Protein 1G0D (pdb70)

Solvent-accessible surface area: 27187 Å² total; per-residue (Å²): 87,7,20,84,62,22,76,16,81,16,87,85,10,0,105,60,1,83,0,86,61,7,39,89,136,65,8,0,0,0,0,27,38,60,4,26,1,11,0,64,10,72,106,72,46,47,139,162,36,68,1,46,2,18,0,25,6,5,149,158,63,21,25,60,42,164,5,60,86,69,178,21,54,177,70,94,12,54,1,39,71,97,65,54,163,86,58,23,46,0,20,0,46,10,7,15,65,4,22,1,2,65,0,55,2,10,2,15,0,24,12,82,108,60,96,64,62,32,164,11,97,101,40,41,3,12,0,0,0,1,0,41,20,171,67,5,48,0,75,8,96,54,120,37,85,2,99,8,8,0,30,36,12,16,4,10,1,6,8,12,5,74,78,49,47,74,60,11,24,1,2,1,0,0,4,18,89,130,0,0,50,8,0,14,49,2,0,34,19,3,82,44,12,90,188,64,24,78,106,4,10,93,69,13,23,48,0,10,45,0,0,74,16,1,0,31,2,2,17,15,22,63,110,87,0,2,2,42,27,74,72,36,66,74,25,98,110,37,48,13,0,9,51,24,13,0,0,16,32,0,0,38,81,0,28,161,41,54,21,150,29,2,84,4,0,4,0,5,0,0,0,0,0,0,0,0,2,0,3,0,0,0,0,0,0,11,6,0,1,0,0,11,0,4,5,35,14,34,19,80,23,54,40,67,33,65,5,23,86,135,6,58,23,87,33,93,193,114,92,61,12,14,30,18,10,3,0,0,2,0,0,0,59,0,25,3,140,60,21,94,184,57,13,87,7,38,0,1,0,8,0,3,16,14,57,119,37,133,40,99,117,14,5,0,0,0,1,9,43,2,1,34,64,3,50,42,74,15,91,54,45,0,52,65,7,1,0,6,0,3,6,26,40,25,22,29,3,19,43,152,93,50,110,121,73,99,9,85,49,96,57,53,47,14,2,35,34,0,0,1,18,17,36,152,37,72,118,91,73,71,0,24,102,82,1,33,47,80,145,63,30,119,77,23,89,71,9,13,113,134,15,52,27,66,46,138,155,20,41,9,32,25,73,49,97,103,11,62,6,10,60,56,19,61,0,48,0,14,0,58,4,68,20,59,214,84,16,118,13,81,0,19,0,5,0,6,0,0,10,6,13,0,31,71,68,15,81,16,55,72,70,69,52,85,9,80,1,58,23,128,140,45,55,129,31,67,2,107,0,59,15,91,44,0,40,181,22,16,14,16,23,6,5,0,9,0,12,0,9,0,42,28,110,75,2,26,1,11,18,12,18,0,20,6,39,23,27,142,6,85,12,82,17,88,66,156,3,13,17,172,92,111,20,37,0,80,1,22,10,64,1,42,0,87,34,50,1,114,57,2,12,0,22,0,3,0,0,0,2,14,75,45,44,92,24,107,28,147,56,54,12,58,60,74,18,151,8,76,25,120,34,70,25,35,0,61,32,73,27,97,17,45,0,1,0,0,0,18,4,70,79,0,64,6,0,26,4,55,26,73,11,72,3,50,119,205

Sequence (666 aa):
GLIVDVNGRSHENNLAHRTREIDRERLIVRRGQPFSITLQCSDSLPPKHHLELVLHLGKRDEVVIKVQKEHGARDKWWFNQQGAQDEILLTLHSPANAVIGHYRLAVLVMSPDGHIVERADKISFHMLFNPWCRDDMVYLPDESKLQEYVMNEDGVIYMGTWDYIRSIPWNYGQFEDYVMDICFEVLDNSPAALKNSEMDIEHRSDPVYVGRTITAMVNSNGDRGVLTGRWEEPYTDGVAPYRWTGSVPILQQWSKAGVRPVKYGQCWVFAAVACTVLRCLGIPTRPITNFASAHDVDGNLSVDFLLNERLESLDSRQRSDSSWNFHCWVESWMSREDLPEGNDGWQVLDPTPQELSDGEFCCGPCPVAAIKEGNLGVKYDAPFVFAEVNADTIYWIVQKDGQRRKITEDHASVGKNISTKSVYGNHREDVTLHYKYPEGSQKEREVYKKAGRRVTRLQLSIKHAQPVFGTDFDVIVEVKNEGGRDAHAQLTMLAMAVTYNSLRRGECQRKTISVTVPAHKAHKEVMRLHYDDYVRCVSEHHLIRVKALLDAPGPIMTVANIPLSTPELLVQVPGKAVVWEPLTAYVSFTNPLPVPLKGGVFTLEGAGLLSATQIHVNGAVAPSGKVSVKLSFSPMRTGVRKLLVDFDSDRLKDVKGVTTVVVHKK

Secondary structure (DSSP, 8-state):
--EEEEE--HHHHHHHTT-TTT-SSS-EEETTS-EEEEEEESS---TT-EEEEEEEESTT-SEEEEEBSSS--SSS-EEEEEE-SSEEEEEEE--TTPPPEEEEEEEEEE-TTS-EEEE---EEEEEE--TTSTTSTT--S-HHHHIIIII--EEEEEEEETTEEEEEEEE--TTSTTHHHHHHHHHHTSHHHHH-HHHHHHHTT-HHHHHHHHHHHHTT-TTT-SEEE--SS--TTS--GGG-SBSHHHHHHHHHTTS--EEEE-HHHHHHHHHHHHHHHT--EEEEEEEEETTTTTT-SEEEEEE-TTS-BS-TT--B-SSEEEEEEEEEEE--TTS-TT--EEEEEE-SPPTTSTTT--EEEEEHHHHHHT-TTSTTTHHHHHHHHH-EEEEEEE-TTSPEEEPEESS--SS---EEE-SSSS-EEE-HHHH-PPTT-HHHHHHHHHHT-----EEEEEEE--PBTT--EEEEEEEEE-SSS-EEEEEEEEEEEE-TT-B------EEEEEEEE-TTEEEEEEEEE-HHHHTTT--TT-EEEEEEEEE---EEEEEEEEE-B-PPPEEE--S-EETT--EEEEEEEE--SSS-EES-EEEEEETTTEEEEEEE-SSEEPTT-EEEEEEEE--SS-EEEEEEEEEE-SS---EEEEEEEEEE--

CATH classification: 2.60.40.10 (+3 more: 3.90.260.10, 2.60.40.10, 2.60.40.10)

Radius of gyration: 28.85 Å; Cα contacts (8 Å, |Δi|>4): 1743; chains: 1; bounding box: 68×54×94 Å

InterPro domains:
  IPR001102 Transglutaminase, N-terminal [PF00868] (11-113)
  IPR002931 Transglutaminase-like [PF01841] (268-356)
  IPR002931 Transglutaminase-like [SM00460] (264-358)
  IPR008958 Transglutaminase, C-terminal [PF00927] (585-682)
  IPR013783 Immunoglobulin-like fold [G3DSA:2.60.40.10] (1-142)
  IPR013783 Immunoglobulin-like fold [G3DSA:2.60.40.10] (473-585)
  IPR013783 Immunoglobulin-like fold [G3DSA:2.60.40.10] (586-682)
  IPR013808 Transglutaminase, active site [PS00547] (270-287)
  IPR014756 Immunoglobulin E-set [SSF81296] (8-140)
  IPR023608 Protein-glutamine gamma-glutamyltransferase, animal [PIRSF000459] (10-684)
  IPR036238 Transglutaminase, C-terminal domain superfamily [SSF49309] (473-582)
  IPR036238 Transglutaminase, C-terminal domain superfamily [SSF49309] (585-683)
  IPR036985 Transglutaminase-like superfamily [G3DSA:3.90.260.10] (143-472)
  IPR038765 Papain-like cysteine peptidase superfamily [SSF54001] (141-459)
  IPR050779 Protein-glutamine gamma-glutamyltransferases [PTHR11590] (9-683)

B-factor: mean 28.94, std 16.45, range [2.0, 100.0]

Structure (mmCIF, N/CA/C/O backbone):
data_1G0D
#
_entry.id   1G0D
#
_cell.length_a   97.800
_cell.length_b   97.800
_cell.length_c   455.500
_cell.angle_alpha   90.00
_cell.angle_beta   90.00
_cell.angle_gamma   120.00
#
_symmetry.space_group_name_H-M   'P 65 2 2'
#
loop_
_entity.id
_entity.type
_entity.pdbx_description
1 polymer 'PROTEIN-GLUTAMINE GAMMA-GLUTAMYLTRANSFERASE'
2 non-polymer 'SULFATE ION'
3 water water
#
loop_
_atom_site.group_PDB
_atom_site.id
_atom_site.type_symbol
_atom_site.label_atom_id
_atom_site.label_alt_id
_atom_site.label_comp_id
_atom_site.label_asym_id
_atom_site.label_entity_id
_atom_site.label_seq_id
_atom_site.pdbx_PDB_ins_code
_atom_site.Cartn_x
_atom_site.Cartn_y
_atom_site.Cartn_z
_atom_site.occupancy
_atom_site.B_iso_or_equiv
_atom_site.auth_seq_id
_atom_site.auth_comp_id
_atom_site.auth_asym_id
_atom_site.auth_atom_id
_atom_site.pdbx_PDB_model_num
ATOM 1 N N . GLY A 1 6 ? 18.528 12.091 57.273 1.00 67.24 6 GLY A N 1
ATOM 2 C CA . GLY A 1 6 ? 17.633 13.264 56.943 1.00 61.20 6 GLY A CA 1
ATOM 3 C C . GLY A 1 6 ? 18.268 14.638 57.075 1.00 56.37 6 GLY A C 1
ATOM 4 O O . GLY A 1 6 ? 17.602 15.660 56.852 1.00 57.37 6 GLY A O 1
ATOM 5 N N . LEU A 1 7 ? 19.554 14.666 57.407 1.00 49.12 7 LEU A N 1
ATOM 6 C CA . LEU A 1 7 ? 20.233 15.920 57.600 1.00 43.28 7 LEU A CA 1
ATOM 7 C C . LEU A 1 7 ? 20.685 16.654 56.337 1.00 42.37 7 LEU A C 1
ATOM 8 O O . LEU A 1 7 ? 20.576 17.864 56.282 1.00 43.49 7 LEU A O 1
ATOM 13 N N . ILE A 1 8 ? 21.152 15.943 55.312 1.00 40.94 8 ILE A N 1
ATOM 14 C CA . ILE A 1 8 ? 21.641 16.607 54.091 1.00 40.35 8 ILE A CA 1
ATOM 15 C C . ILE A 1 8 ? 20.564 17.277 53.258 1.00 40.00 8 ILE A C 1
ATOM 16 O O . ILE A 1 8 ? 19.658 16.630 52.755 1.00 44.32 8 ILE A O 1
ATOM 21 N N . VAL A 1 9 ? 20.655 18.583 53.101 1.00 37.89 9 VAL A N 1
ATOM 22 C CA . VAL A 1 9 ? 19.645 19.260 52.343 1.00 35.74 9 VAL A CA 1
ATOM 23 C C . VAL A 1 9 ? 20.087 19.458 50.894 1.00 39.05 9 VAL A C 1
ATOM 24 O O . VAL A 1 9 ? 19.258 19.435 49.981 1.00 46.36 9 VAL A O 1
ATOM 28 N N . ASP A 1 10 ? 21.376 19.671 50.679 1.00 38.32 10 ASP A N 1
ATOM 29 C CA . ASP A 1 10 ? 21.904 19.787 49.320 1.00 37.67 10 ASP A CA 1
ATOM 30 C C . ASP A 1 10 ? 23.412 19.822 49.302 1.00 32.65 10 ASP A C 1
ATOM 31 O O . ASP A 1 10 ? 24.026 20.446 50.145 1.00 38.22 10 ASP A O 1
ATOM 36 N N . VAL A 1 11 ? 23.999 19.065 48.391 1.00 25.35 11 VAL A N 1
ATOM 37 C CA . VAL A 1 11 ? 25.420 19.051 48.255 1.00 23.04 11 VAL A CA 1
ATOM 38 C C . VAL A 1 11 ? 25.774 20.204 47.297 1.00 23.93 11 VAL A C 1
ATOM 39 O O . VAL A 1 11 ? 25.008 20.500 46.372 1.00 26.77 11 VAL A O 1
ATOM 43 N N . ASN A 1 12 ? 26.890 20.890 47.557 1.00 23.44 12 ASN A N 1
ATOM 44 C CA . ASN A 1 12 ? 27.323 22.033 46.753 1.00 19.59 12 ASN A CA 1
ATOM 45 C C . ASN A 1 12 ? 28.738 21.809 46.282 1.00 21.46 12 ASN A C 1
ATOM 46 O O . ASN A 1 12 ? 29.644 21.758 47.116 1.00 23.41 12 ASN A O 1
ATOM 51 N N . GLY A 1 13 ? 28.916 21.682 44.957 1.00 17.62 13 GLY A N 1
ATOM 52 C CA . GLY A 1 13 ? 30.216 21.407 44.370 1.00 14.83 13 GLY A CA 1
ATOM 53 C C . GLY A 1 13 ? 31.126 22.602 44.243 1.00 16.62 13 GLY A C 1
ATOM 54 O O . GLY A 1 13 ? 32.284 22.469 43.910 1.00 19.39 13 GLY A O 1
ATOM 55 N N . ARG A 1 14 ? 30.588 23.776 44.520 1.00 18.54 14 ARG A N 1
ATOM 56 C CA . ARG A 1 14 ? 31.337 25.010 44.416 1.00 19.23 14 ARG A CA 1
ATOM 57 C C . ARG A 1 14 ? 32.147 25.006 43.113 1.00 21.08 14 ARG A C 1
ATOM 58 O O . ARG A 1 14 ? 33.368 25.119 43.133 1.00 25.13 14 ARG A O 1
ATOM 66 N N . SER A 1 15 ? 31.455 24.900 41.982 1.00 15.87 15 SER A N 1
ATOM 67 C CA . SER A 1 15 ? 32.114 24.861 40.691 1.00 16.65 15 SER A CA 1
ATOM 68 C C . SER A 1 15 ? 32.696 26.159 40.202 1.00 17.31 15 SER A C 1
ATOM 69 O O . SER A 1 15 ? 33.671 26.152 39.474 1.00 19.88 15 SER A O 1
ATOM 72 N N . HIS A 1 16 ? 32.091 27.279 40.551 1.00 16.71 16 HIS A N 1
ATOM 73 C CA . HIS A 1 16 ? 32.635 28.559 40.114 1.00 17.91 16 HIS A CA 1
ATOM 74 C C . HIS A 1 16 ? 34.047 28.728 40.687 1.00 21.51 16 HIS A C 1
ATOM 75 O O . HIS A 1 16 ? 34.945 29.296 40.057 1.00 22.32 16 HIS A O 1
ATOM 82 N N . GLU A 1 17 ? 34.215 28.221 41.903 1.00 23.25 17 GLU A N 1
ATOM 83 C CA . GLU A 1 17 ? 35.460 28.308 42.630 1.00 21.36 17 GLU A CA 1
ATOM 84 C C . GLU A 1 17 ? 36.446 27.207 42.273 1.00 19.61 17 GLU A C 1
ATOM 85 O O . GLU A 1 17 ? 37.593 27.484 41.923 1.00 22.32 17 GLU A O 1
ATOM 91 N N . ASN A 1 18 ? 36.010 25.957 42.370 1.00 18.21 18 ASN A N 1
ATOM 92 C CA . ASN A 1 18 ? 36.883 24.828 42.064 1.00 13.28 18 ASN A CA 1
ATOM 93 C C . ASN A 1 18 ? 37.344 24.940 40.629 1.00 13.27 18 ASN A C 1
ATOM 94 O O . ASN A 1 18 ? 38.530 24.766 40.335 1.00 16.74 18 ASN A O 1
ATOM 99 N N . ASN A 1 19 ? 36.408 25.260 39.738 1.00 11.22 19 ASN A N 1
ATOM 100 C CA . ASN A 1 19 ? 36.692 25.385 38.313 1.00 10.32 19 ASN A CA 1
ATOM 101 C C . ASN A 1 19 ? 37.685 26.484 38.006 1.00 14.87 19 ASN A C 1
ATOM 102 O O . ASN A 1 19 ? 38.431 26.375 37.031 1.00 13.45 19 ASN A O 1
ATOM 107 N N . LEU A 1 20 ? 37.698 27.538 38.831 1.00 17.28 20 LEU A N 1
ATOM 108 C CA . LEU A 1 20 ? 38.635 28.641 38.631 1.00 17.10 20 LEU A CA 1
ATOM 109 C C . LEU A 1 20 ? 40.011 28.127 38.998 1.00 18.27 20 LEU A C 1
ATOM 110 O O . LEU A 1 20 ? 40.977 28.356 38.271 1.00 23.79 20 LEU A O 1
ATOM 115 N N . ALA A 1 21 ? 40.080 27.404 40.110 1.00 10.91 21 ALA A N 1
ATOM 116 C CA . ALA A 1 21 ? 41.327 26.858 40.601 1.00 11.38 21 ALA A CA 1
ATOM 117 C C . ALA A 1 21 ? 41.906 25.740 39.730 1.00 14.02 21 ALA A C 1
ATOM 118 O O . ALA A 1 21 ? 43.111 25.493 39.717 1.00 15.05 21 ALA A O 1
ATOM 120 N N . HIS A 1 22 ? 41.043 25.052 39.010 1.00 14.10 22 HIS A N 1
ATOM 121 C CA . HIS A 1 22 ? 41.523 23.974 38.196 1.00 12.80 22 HIS A CA 1
ATOM 122 C C . HIS A 1 22 ? 41.677 24.340 36.724 1.00 13.93 22 HIS A C 1
ATOM 123 O O . HIS A 1 22 ? 41.923 23.471 35.890 1.00 16.16 22 HIS A O 1
ATOM 130 N N . ARG A 1 23 ? 41.544 25.618 36.395 1.00 15.18 23 ARG A N 1
ATOM 131 C CA . ARG A 1 23 ? 41.686 26.044 35.003 1.00 15.40 23 ARG A CA 1
ATOM 132 C C . ARG A 1 23 ? 40.737 25.290 34.079 1.00 18.11 23 ARG A C 1
ATOM 133 O O . ARG A 1 23 ? 41.142 24.843 32.989 1.00 23.47 23 ARG A O 1
ATOM 141 N N . THR A 1 24 ? 39.488 25.138 34.510 1.00 15.92 24 THR A N 1
ATOM 142 C CA . THR A 1 24 ? 38.492 24.438 33.716 1.00 11.79 24 THR A CA 1
ATOM 143 C C . THR A 1 24 ? 37.209 25.278 33.576 1.00 14.99 24 THR A C 1
ATOM 144 O O . THR A 1 24 ? 36.249 24.837 32.946 1.00 20.18 24 THR A O 1
ATOM 148 N N . ARG A 1 25 ? 37.187 26.484 34.138 1.00 18.06 25 ARG A N 1
ATOM 149 C CA . ARG A 1 25 ? 35.982 27.299 34.077 1.00 19.69 25 ARG A CA 1
ATOM 150 C C . ARG A 1 25 ? 35.612 27.903 32.748 1.00 20.04 25 ARG A C 1
ATOM 151 O O . ARG A 1 25 ? 34.503 28.395 32.626 1.00 23.90 25 ARG A O 1
ATOM 159 N N . GLU A 1 26 ? 36.515 27.875 31.760 1.00 20.18 26 GLU A N 1
ATOM 160 C CA . GLU A 1 26 ? 36.215 28.402 30.417 1.00 18.27 26 GLU A CA 1
ATOM 161 C C . GLU A 1 26 ? 35.184 27.465 29.799 1.00 17.56 26 GLU A C 1
ATOM 162 O O . GLU A 1 26 ? 34.334 27.882 29.041 1.00 16.57 26 GLU A O 1
ATOM 168 N N . ILE A 1 27 ? 35.310 26.181 30.147 1.00 18.31 27 ILE A N 1
ATOM 169 C CA . ILE A 1 27 ? 34.431 25.104 29.713 1.00 17.10 27 ILE A CA 1
ATOM 170 C C . ILE A 1 27 ? 33.009 25.280 30.286 1.00 20.21 27 ILE A C 1
ATOM 171 O O . ILE A 1 27 ? 32.050 25.232 29.530 1.00 27.79 27 ILE A O 1
ATOM 176 N N . ASP A 1 28 ? 32.873 25.484 31.602 1.00 19.26 28 ASP A N 1
ATOM 177 C CA . ASP A 1 28 ? 31.567 25.636 32.262 1.00 17.74 28 ASP A CA 1
ATOM 178 C C . ASP A 1 28 ? 31.760 26.039 33.748 1.00 20.78 28 ASP A C 1
ATOM 179 O O . ASP A 1 28 ? 32.689 25.586 34.402 1.00 22.65 28 ASP A O 1
ATOM 184 N N . ARG A 1 29 ? 30.862 26.872 34.278 1.00 22.66 29 ARG A N 1
ATOM 185 C CA . ARG A 1 29 ? 30.900 27.340 35.673 1.00 17.94 29 ARG A CA 1
ATOM 186 C C . ARG A 1 29 ? 29.863 26.677 36.537 1.00 17.34 29 ARG A C 1
ATOM 187 O O . ARG A 1 29 ? 30.023 26.569 37.748 1.00 15.07 29 ARG A O 1
ATOM 195 N N . GLU A 1 30 ? 28.778 26.255 35.902 1.00 18.84 30 GLU A N 1
ATOM 196 C CA . GLU A 1 30 ? 27.682 25.620 36.600 1.00 19.52 30 GLU A CA 1
ATOM 197 C C . GLU A 1 30 ? 27.881 24.148 36.901 1.00 20.70 30 GLU A C 1
ATOM 198 O O . GLU A 1 30 ? 27.085 23.571 37.641 1.00 22.62 30 GLU A O 1
ATOM 204 N N . ARG A 1 31 ? 28.913 23.517 36.333 1.00 19.19 31 ARG A N 1
ATOM 205 C CA . ARG A 1 31 ? 29.170 22.119 36.674 1.00 17.92 31 ARG A CA 1
ATOM 206 C C . ARG A 1 31 ? 30.626 21.938 37.062 1.00 17.59 31 ARG A C 1
ATOM 207 O O . ARG A 1 31 ? 31.513 22.554 36.462 1.00 21.74 31 ARG A O 1
ATOM 215 N N . LEU A 1 32 ? 30.860 21.096 38.069 1.00 13.72 32 LEU A N 1
ATOM 216 C CA . LEU A 1 32 ? 32.200 20.853 38.575 1.00 12.13 32 LEU A CA 1
ATOM 217 C C . LEU A 1 32 ? 33.078 20.081 37.610 1.00 14.71 32 LEU A C 1
ATOM 218 O O . LEU A 1 32 ? 32.829 18.917 37.343 1.00 17.06 32 LEU A O 1
ATOM 223 N N . ILE A 1 33 ? 34.092 20.752 37.062 1.00 18.09 33 ILE A N 1
ATOM 224 C CA . ILE A 1 33 ? 35.061 20.142 36.154 1.00 13.50 33 ILE A CA 1
ATOM 225 C C . ILE A 1 33 ? 36.434 20.378 36.810 1.00 14.85 33 ILE A C 1
ATOM 226 O O . ILE A 1 33 ? 36.945 21.492 36.883 1.00 14.88 33 ILE A O 1
ATOM 231 N N . VAL A 1 34 ? 37.027 19.285 37.245 1.00 15.18 34 VAL A N 1
ATOM 232 C CA . VAL A 1 34 ? 38.257 19.273 38.014 1.00 13.15 34 VAL A CA 1
ATOM 233 C C . VAL A 1 34 ? 39.475 18.631 37.308 1.00 11.26 34 VAL A C 1
ATOM 234 O O . VAL A 1 34 ? 39.284 17.892 36.368 1.00 17.94 34 VAL A O 1
ATOM 238 N N . ARG A 1 35 ? 40.713 18.919 37.723 1.00 11.73 35 ARG A N 1
ATOM 239 C CA . ARG A 1 35 ? 41.913 18.273 37.128 1.00 8.73 35 ARG A CA 1
ATOM 240 C C . ARG A 1 35 ? 42.542 17.368 38.222 1.00 12.43 35 ARG A C 1
ATOM 241 O O . ARG A 1 35 ? 42.419 17.671 39.403 1.00 17.92 35 ARG A O 1
ATOM 249 N N . ARG A 1 36 ? 43.192 16.265 37.847 1.00 11.16 36 ARG A N 1
ATOM 250 C CA . ARG A 1 36 ? 43.758 15.309 38.818 1.00 7.87 36 ARG A CA 1
ATOM 251 C C . ARG A 1 36 ? 44.993 15.692 39.606 1.00 7.78 36 ARG A C 1
ATOM 252 O O . ARG A 1 36 ? 45.800 16.480 39.160 1.00 11.72 36 ARG A O 1
ATOM 260 N N . GLY A 1 37 ? 45.136 15.116 40.789 1.00 7.42 37 GLY A N 1
ATOM 261 C CA . GLY A 1 37 ? 46.292 15.404 41.613 1.00 8.19 37 GLY A CA 1
ATOM 262 C C . GLY A 1 37 ? 46.181 16.707 42.381 1.00 12.10 37 GLY A C 1
ATOM 263 O O . GLY A 1 37 ? 47.083 17.057 43.142 1.00 15.72 37 GLY A O 1
ATOM 264 N N . GLN A 1 38 ? 45.068 17.417 42.182 1.00 12.95 38 GLN A N 1
ATOM 265 C CA . GLN A 1 38 ? 44.781 18.710 42.816 1.00 10.38 38 GLN A CA 1
ATOM 266 C C . GLN A 1 38 ? 43.453 18.589 43.591 1.00 13.33 38 GLN A C 1
ATOM 267 O O . GLN A 1 38 ? 42.431 18.181 43.045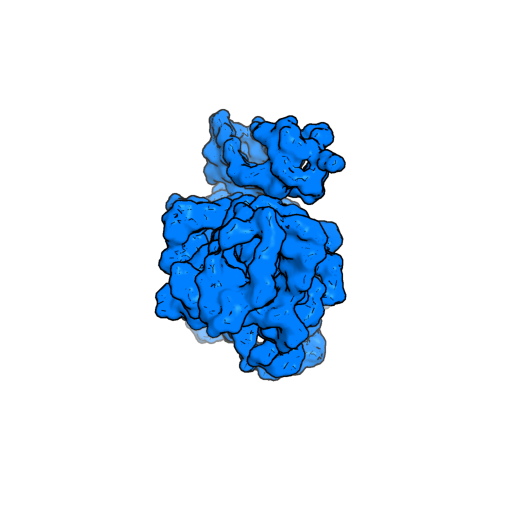 1.00 18.21 38 GLN A O 1
ATOM 273 N N . PRO A 1 39 ? 43.440 18.992 44.862 1.00 11.08 39 PRO A N 1
ATOM 274 C CA . PRO A 1 39 ? 42.223 18.889 45.659 1.00 10.07 39 PRO A CA 1
ATOM 275 C C . PRO A 1 39 ? 41.096 19.812 45.281 1.00 12.14 39 PRO A C 1
ATOM 276 O O . PRO A 1 39 ? 41.321 20.867 44.695 1.00 14.25 39 PRO A O 1
ATOM 280 N N . PHE A 1 40 ? 39.872 19.407 45.613 1.00 11.19 40 PHE A N 1
ATOM 281 C CA . PHE A 1 40 ? 38.719 20.250 45.352 1.00 13.01 40 PHE A CA 1
ATOM 282 C C . PHE A 1 40 ? 37.784 20.237 46.578 1.00 15.28 40 PHE A C 1
ATOM 283 O O . PHE A 1 40 ? 37.730 19.246 47.292 1.00 19.53 40 PHE A O 1
ATOM 291 N N . SER A 1 41 ? 37.097 21.349 46.867 1.00 15.64 41 SER A N 1
ATOM 292 C CA . SER A 1 41 ? 36.218 21.410 48.045 1.00 16.40 41 SER A CA 1
ATOM 293 C C . SER A 1 41 ? 34.757 21.661 47.738 1.00 16.63 41 SER A C 1
ATOM 294 O O . SER A 1 41 ? 34.414 22.605 47.041 1.00 20.72 41 SER A O 1
ATOM 297 N N . ILE A 1 42 ? 33.903 20.827 48.305 1.00 13.98 42 ILE A N 1
ATOM 298 C CA . ILE A 1 42 ? 32.473 20.922 48.093 1.00 18.02 42 ILE A CA 1
ATOM 299 C C . ILE A 1 42 ? 31.860 20.979 49.476 1.00 18.52 42 ILE A C 1
ATOM 300 O O . ILE A 1 42 ? 32.548 20.700 50.448 1.00 22.24 42 ILE A O 1
ATOM 305 N N . THR A 1 43 ? 30.591 21.341 49.589 1.00 19.22 43 THR A N 1
ATOM 306 C CA . THR A 1 43 ? 29.958 21.403 50.906 1.00 22.40 43 THR A CA 1
ATOM 307 C C . THR A 1 43 ? 28.664 20.611 51.005 1.00 22.29 43 THR A C 1
ATOM 308 O O . THR A 1 43 ? 27.963 20.440 50.027 1.00 21.53 43 THR A O 1
ATOM 312 N N . LEU A 1 44 ? 28.367 20.139 52.201 1.00 24.15 44 LEU A N 1
ATOM 313 C CA . LEU A 1 44 ? 27.151 19.407 52.487 1.00 25.01 44 LEU A CA 1
ATOM 314 C C . LEU A 1 44 ? 26.348 20.374 53.328 1.00 29.25 44 LEU A C 1
ATOM 315 O O . LEU A 1 44 ? 26.736 20.613 54.480 1.00 27.98 44 LEU A O 1
ATOM 320 N N . GLN A 1 45 ? 25.266 20.951 52.799 1.00 32.95 45 GLN A N 1
ATOM 321 C CA . GLN A 1 45 ? 24.438 21.833 53.631 1.00 34.00 45 GLN A CA 1
ATOM 322 C C . GLN A 1 45 ? 23.513 20.944 54.441 1.00 31.78 45 GLN A C 1
ATOM 323 O O . GLN A 1 45 ? 22.690 20.229 53.887 1.00 31.22 45 GLN A O 1
ATOM 329 N N . CYS A 1 46 ? 23.669 20.976 55.755 1.00 33.08 46 CYS A N 1
ATOM 330 C CA . CYS A 1 46 ? 22.863 20.158 56.648 1.00 33.39 46 CYS A CA 1
ATOM 331 C C . CYS A 1 46 ? 21.705 20.896 57.344 1.00 35.35 46 CYS A C 1
ATOM 332 O O . CYS A 1 46 ? 21.690 22.127 57.464 1.00 33.74 46 CYS A O 1
ATOM 335 N N . SER A 1 47 ? 20.719 20.114 57.777 1.00 37.95 47 SER A N 1
ATOM 336 C CA . SER A 1 47 ? 19.540 20.655 58.423 1.00 42.02 47 SER A CA 1
ATOM 337 C C . SER A 1 47 ? 19.812 20.681 59.910 1.00 47.88 47 SER A C 1
ATOM 338 O O . SER A 1 47 ? 19.235 21.486 60.639 1.00 51.33 47 SER A O 1
ATOM 341 N N . ASP A 1 48 ? 20.674 19.786 60.372 1.00 53.00 48 ASP A N 1
ATOM 342 C CA . ASP A 1 48 ? 21.039 19.813 61.772 1.00 58.17 48 ASP A CA 1
ATOM 343 C C . ASP A 1 48 ? 22.412 19.244 62.106 1.00 56.95 48 ASP A C 1
ATOM 344 O O . ASP A 1 48 ? 23.391 19.978 62.031 1.00 61.83 48 ASP A O 1
ATOM 349 N N . SER A 1 49 ? 22.537 17.966 62.421 1.00 55.30 49 SER A N 1
ATOM 350 C CA . SER A 1 49 ? 23.846 17.474 62.817 1.00 54.91 49 SER A CA 1
ATOM 351 C C . SER A 1 49 ? 24.055 16.002 62.630 1.00 54.75 49 SER A C 1
ATOM 352 O O . SER A 1 49 ? 23.116 15.205 62.697 1.00 53.68 49 SER A O 1
ATOM 355 N N . LEU A 1 50 ? 25.312 15.636 62.441 1.00 54.87 50 LEU A N 1
ATOM 356 C CA . LEU A 1 50 ? 25.622 14.241 62.261 1.00 57.89 50 LEU A CA 1
ATOM 357 C C . LEU A 1 50 ? 25.236 13.523 63.546 1.00 59.61 50 LEU A C 1
ATOM 358 O O . LEU A 1 50 ? 25.812 13.759 64.614 1.00 57.77 50 LEU A O 1
ATOM 363 N N . PRO A 1 51 ? 24.230 12.647 63.458 1.00 62.64 51 PRO A N 1
ATOM 364 C CA . PRO A 1 51 ? 23.790 11.903 64.642 1.00 66.15 51 PRO A CA 1
ATOM 365 C C . PRO A 1 51 ? 25.005 11.297 65.341 1.00 70.82 51 PRO A C 1
ATOM 366 O O . PRO A 1 51 ? 25.739 10.516 64.750 1.00 73.72 51 PRO A O 1
ATOM 370 N N . PRO A 1 52 ? 25.204 11.617 66.623 1.00 74.23 52 PRO A N 1
ATOM 371 C CA . PRO A 1 52 ? 26.293 11.159 67.485 1.00 75.39 52 PRO A CA 1
ATOM 372 C C . PRO A 1 52 ? 27.305 10.130 66.958 1.00 74.28 52 PRO A C 1
ATOM 373 O O . PRO A 1 52 ? 28.441 10.483 66.610 1.00 74.80 52 PRO A O 1
ATOM 377 N N . LYS A 1 53 ? 26.910 8.861 66.904 1.00 70.93 53 LYS A N 1
ATOM 378 C CA . LYS A 1 53 ? 27.846 7.850 66.443 1.00 69.86 53 LYS A CA 1
ATOM 379 C C . LYS A 1 53 ? 27.779 7.597 64.933 1.00 66.29 53 LYS A C 1
ATOM 380 O O . LYS A 1 53 ? 28.151 6.528 64.442 1.00 66.40 53 LYS A O 1
ATOM 386 N N . HIS A 1 54 ? 27.330 8.613 64.204 1.00 60.68 54 HIS A N 1
ATOM 387 C CA . HIS A 1 54 ? 27.207 8.552 62.753 1.00 54.80 54 HIS A CA 1
ATOM 388 C C . HIS A 1 54 ? 28.385 9.255 62.075 1.00 50.96 54 HIS A C 1
ATOM 389 O O . HIS A 1 54 ? 28.827 10.311 62.521 1.00 52.20 54 HIS A O 1
ATOM 396 N N . HIS A 1 55 ? 28.881 8.689 60.984 1.00 43.55 55 HIS A N 1
ATOM 397 C CA . HIS A 1 55 ? 30.006 9.298 60.311 1.00 37.98 55 HIS A CA 1
ATOM 398 C C . HIS A 1 55 ? 29.788 9.326 58.814 1.00 32.51 55 HIS A C 1
ATOM 399 O O . HIS A 1 55 ? 28.928 8.634 58.322 1.00 27.93 55 HIS A O 1
ATOM 406 N N . LEU A 1 56 ? 30.556 10.143 58.091 1.00 33.09 56 LEU A N 1
ATOM 407 C CA . LEU A 1 56 ? 30.426 10.218 56.624 1.00 30.12 56 LEU A CA 1
ATOM 408 C C . LEU A 1 56 ? 31.319 9.184 55.915 1.00 29.20 56 LEU A C 1
ATOM 409 O O . LEU A 1 56 ? 32.404 8.823 56.390 1.00 25.59 56 LEU A O 1
ATOM 414 N N . GLU A 1 57 ? 30.828 8.732 54.761 1.00 29.42 57 GLU A N 1
ATOM 415 C CA . GLU A 1 57 ? 31.488 7.750 53.919 1.00 29.06 57 GLU A CA 1
ATOM 416 C C . GLU A 1 57 ? 31.383 8.261 52.481 1.00 26.74 57 GLU A C 1
ATOM 417 O O . GLU A 1 57 ? 30.340 8.778 52.068 1.00 25.41 57 GLU A O 1
ATOM 423 N N . LEU A 1 58 ? 32.457 8.131 51.713 1.00 25.51 58 LEU A N 1
ATOM 424 C CA . LEU A 1 58 ? 32.430 8.614 50.325 1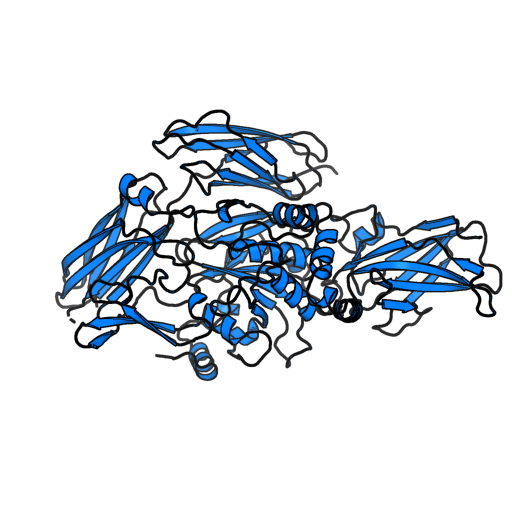.00 22.83 58 LEU A CA 1
ATOM 425 C C . LEU A 1 58 ? 32.844 7.561 49.308 1.00 21.30 58 LEU A C 1
ATOM 426 O O . LEU A 1 58 ? 33.914 6.959 49.424 1.00 19.23 58 LEU A O 1
ATOM 431 N N . VAL A 1 59 ? 31.998 7.334 48.312 1.00 19.85 59 VAL A N 1
ATOM 432 C CA . VAL A 1 59 ? 32.363 6.395 47.269 1.00 19.92 59 VAL A CA 1
ATOM 433 C C . VAL A 1 59 ? 32.100 6.981 45.889 1.00 18.04 59 VAL A C 1
ATOM 434 O O . VAL A 1 59 ? 31.076 7.619 45.648 1.00 17.09 59 VAL A O 1
ATOM 438 N N . LEU A 1 60 ? 33.068 6.768 45.002 1.00 17.22 60 LEU A N 1
ATOM 439 C CA . LEU A 1 60 ? 33.025 7.268 43.647 1.00 20.03 60 LEU A CA 1
ATOM 440 C C . LEU A 1 60 ? 32.597 6.224 42.631 1.00 20.44 60 LEU A C 1
ATOM 441 O O . LEU A 1 60 ? 32.927 5.060 42.761 1.00 23.01 60 LEU A O 1
ATOM 446 N N . HIS A 1 61 ? 31.874 6.640 41.602 1.00 23.02 61 HIS A N 1
ATOM 447 C CA . HIS A 1 61 ? 31.425 5.704 40.565 1.00 24.45 61 HIS A CA 1
ATOM 448 C C . HIS A 1 61 ? 31.806 6.230 39.196 1.00 26.05 61 HIS A C 1
ATOM 449 O O . HIS A 1 61 ? 31.568 7.395 38.861 1.00 26.48 61 HIS A O 1
ATOM 456 N N . LEU A 1 62 ? 32.399 5.344 38.412 1.00 28.35 62 LEU A N 1
ATOM 457 C CA . LEU A 1 62 ? 32.851 5.647 37.056 1.00 31.48 62 LEU A CA 1
ATOM 458 C C . LEU A 1 62 ? 32.230 4.630 36.077 1.00 33.23 62 LEU A C 1
ATOM 459 O O . LEU A 1 62 ? 32.148 3.437 36.383 1.00 33.93 62 LEU A O 1
ATOM 464 N N . GLY A 1 63 ? 31.790 5.092 34.911 1.00 31.19 63 GLY A N 1
ATOM 465 C CA . GLY A 1 63 ? 31.238 4.165 33.945 1.00 31.72 63 GLY A CA 1
ATOM 466 C C . GLY A 1 63 ? 29.744 4.142 33.976 1.00 35.73 63 GLY A C 1
ATOM 467 O O . GLY A 1 63 ? 29.150 4.273 35.051 1.00 34.98 63 GLY A O 1
ATOM 468 N N . LYS A 1 64 ? 29.153 3.960 32.793 1.00 43.43 64 LYS A N 1
ATOM 469 C CA . LYS A 1 64 ? 27.690 3.937 32.605 1.00 48.31 64 LYS A CA 1
ATOM 470 C C . LYS A 1 64 ? 27.031 2.784 33.321 1.00 46.28 64 LYS A C 1
ATOM 471 O O . LYS A 1 64 ? 25.823 2.764 33.469 1.00 45.92 64 LYS A O 1
ATOM 477 N N . ARG A 1 65 ? 27.839 1.834 33.763 1.00 45.66 65 ARG A N 1
ATOM 478 C CA . ARG A 1 65 ? 27.344 0.677 34.479 1.00 45.54 65 ARG A CA 1
ATOM 479 C C . ARG A 1 65 ? 28.241 0.409 35.667 1.00 43.40 65 ARG A C 1
ATOM 480 O O . ARG A 1 65 ? 28.473 -0.735 36.016 1.00 43.97 65 ARG A O 1
ATOM 488 N N . ASP A 1 66 ? 28.758 1.460 36.281 1.00 41.96 66 ASP A N 1
ATOM 489 C CA . ASP A 1 66 ? 29.646 1.298 37.418 1.00 42.84 66 ASP A CA 1
ATOM 490 C C . ASP A 1 66 ? 30.822 0.381 37.144 1.00 41.36 66 ASP A C 1
ATOM 491 O O . ASP A 1 66 ? 31.281 -0.334 38.019 1.00 40.20 66 ASP A O 1
ATOM 496 N N . GLU A 1 67 ? 31.314 0.414 35.918 1.00 41.35 67 GLU A N 1
ATOM 497 C CA . GLU A 1 67 ? 32.459 -0.388 35.543 1.00 38.81 67 GLU A CA 1
ATOM 498 C C . GLU A 1 67 ? 33.546 -0.205 36.640 1.00 38.50 67 GLU A C 1
ATOM 499 O O . GLU A 1 67 ? 34.344 -1.113 36.922 1.00 41.42 67 GLU A O 1
ATOM 505 N N . VAL A 1 68 ? 33.605 0.966 37.260 1.00 34.47 68 VAL A N 1
ATOM 506 C CA . VAL A 1 68 ? 34.592 1.154 38.314 1.00 32.68 68 VAL A CA 1
ATOM 507 C C . VAL A 1 68 ? 34.060 1.960 39.515 1.00 32.39 68 VAL A C 1
ATOM 508 O O . VAL A 1 68 ? 33.395 2.975 39.367 1.00 30.83 68 VAL A O 1
ATOM 512 N N . VAL A 1 69 ? 34.302 1.454 40.717 1.00 32.63 69 VAL A N 1
ATOM 513 C CA . VAL A 1 69 ? 33.875 2.134 41.929 1.00 35.62 69 VAL A CA 1
ATOM 514 C C . VAL A 1 69 ? 35.004 2.283 42.969 1.00 37.60 69 VAL A C 1
ATOM 515 O O . VAL A 1 69 ? 35.626 1.318 43.405 1.00 40.90 69 VAL A O 1
ATOM 519 N N . ILE A 1 70 ? 35.228 3.527 43.388 1.00 34.88 70 ILE A N 1
ATOM 520 C CA . ILE A 1 70 ? 36.285 3.814 44.313 1.00 31.49 70 ILE A CA 1
ATOM 521 C C . ILE A 1 70 ? 35.736 4.279 45.635 1.00 33.40 70 ILE A C 1
ATOM 522 O O . ILE A 1 70 ? 34.938 5.207 45.675 1.00 36.41 70 ILE A O 1
ATOM 527 N N . LYS A 1 71 ? 36.159 3.633 46.713 1.00 33.93 71 LYS A N 1
ATOM 528 C CA . LYS A 1 71 ? 35.745 4.057 48.050 1.00 36.68 71 LYS A CA 1
ATOM 529 C C . LYS A 1 71 ? 36.850 4.984 48.508 1.00 33.91 71 LYS A C 1
ATOM 530 O O . LYS A 1 71 ? 37.967 4.539 48.719 1.00 36.32 71 LYS A O 1
ATOM 536 N N . VAL A 1 72 ? 36.551 6.271 48.629 1.00 32.40 72 VAL A N 1
ATOM 537 C CA . VAL A 1 72 ? 37.533 7.257 49.052 1.00 33.89 72 VAL A CA 1
ATOM 538 C C . VAL A 1 72 ? 37.916 7.219 50.570 1.00 38.25 72 VAL A C 1
ATOM 539 O O . VAL A 1 72 ? 37.045 7.298 51.451 1.00 38.51 72 VAL A O 1
ATOM 543 N N . GLN A 1 73 ? 39.227 7.096 50.852 1.00 40.95 73 GLN A N 1
ATOM 544 C CA . GLN A 1 73 ? 39.796 7.059 52.209 1.00 40.43 73 GLN A CA 1
ATOM 545 C C . GLN A 1 73 ? 39.393 8.209 53.128 1.00 39.63 73 GLN A C 1
ATOM 546 O O . GLN A 1 73 ? 39.112 9.309 52.675 1.00 35.42 73 GLN A O 1
ATOM 552 N N . LYS A 1 74 ? 39.447 7.960 54.432 1.00 43.95 74 LYS A N 1
ATOM 553 C CA . LYS A 1 74 ? 39.047 8.954 55.424 1.00 51.37 74 LYS A CA 1
ATOM 554 C C . LYS A 1 74 ? 40.078 10.018 55.744 1.00 51.93 74 LYS A C 1
ATOM 555 O O . LYS A 1 74 ? 39.729 11.102 56.255 1.00 50.12 74 LYS A O 1
ATOM 561 N N . GLU A 1 75 ? 41.339 9.715 55.471 1.00 53.09 75 GLU A N 1
ATOM 562 C CA . GLU A 1 75 ? 42.373 10.707 55.670 1.00 58.72 75 GLU A CA 1
ATOM 563 C C . GLU A 1 75 ? 43.723 10.254 55.162 1.00 62.66 75 GLU A C 1
ATOM 564 O O . GLU A 1 75 ? 43.786 9.504 54.184 1.00 58.65 75 GLU A O 1
ATOM 570 N N . HIS A 1 76 ? 44.771 10.710 55.821 1.00 72.13 76 HIS A N 1
ATOM 571 C CA . HIS A 1 76 ? 46.172 10.393 55.500 1.00 81.16 76 HIS A CA 1
ATOM 572 C C . HIS A 1 76 ? 46.133 9.196 54.565 1.00 84.51 76 HIS A C 1
ATOM 573 O O . HIS A 1 76 ? 46.369 8.065 55.004 1.00 89.85 76 HIS A O 1
ATOM 580 N N . GLY A 1 77 ? 45.840 9.441 53.305 1.00 85.72 77 GLY A N 1
ATOM 581 C CA . GLY A 1 77 ? 45.735 8.343 52.348 1.00 88.31 77 GLY A CA 1
ATOM 582 C C . GLY A 1 77 ? 47.063 8.011 51.683 1.00 88.18 77 GLY A C 1
ATOM 583 O O . GLY A 1 77 ? 48.056 8.681 51.979 1.00 88.42 77 GLY A O 1
ATOM 584 N N . ALA A 1 78 ? 47.097 7.019 50.816 1.00 87.70 78 ALA A N 1
ATOM 585 C CA . ALA A 1 78 ? 48.343 6.682 50.093 1.00 85.62 78 ALA A CA 1
ATOM 586 C C . ALA A 1 78 ? 48.698 7.901 49.242 1.00 84.65 78 ALA A C 1
ATOM 587 O O . ALA A 1 78 ? 48.368 9.043 49.613 1.00 88.02 78 ALA A O 1
ATOM 589 N N . ARG A 1 79 ? 49.329 7.740 48.110 1.00 80.54 79 ARG A N 1
ATOM 590 C CA . ARG A 1 79 ? 49.686 8.900 47.300 1.00 76.63 79 ARG A CA 1
ATOM 591 C C . ARG A 1 79 ? 48.900 8.757 46.007 1.00 70.67 79 ARG A C 1
ATOM 592 O O . ARG A 1 79 ? 48.461 9.723 45.356 1.00 67.60 79 ARG A O 1
ATOM 600 N N . ASP A 1 80 ? 48.724 7.509 45.630 1.00 65.26 80 ASP A N 1
ATOM 601 C CA . ASP A 1 80 ? 47.962 7.204 44.455 1.00 60.75 80 ASP A CA 1
ATOM 602 C C . ASP A 1 80 ? 46.559 6.781 44.927 1.00 52.63 80 ASP A C 1
ATOM 603 O O . ASP A 1 80 ? 45.763 6.213 44.174 1.00 52.74 80 ASP A O 1
ATOM 608 N N . LYS A 1 81 ? 46.259 7.097 46.183 1.00 42.50 81 LYS A N 1
ATOM 609 C CA . LYS A 1 81 ? 44.968 6.775 46.762 1.00 35.08 81 LYS A CA 1
ATOM 610 C C . LYS A 1 81 ? 44.104 8.011 46.882 1.00 30.18 81 LYS A C 1
ATOM 611 O O . LYS A 1 81 ? 44.591 9.063 47.268 1.00 31.36 81 LYS A O 1
ATOM 617 N N . TRP A 1 82 ? 42.822 7.886 46.560 1.00 26.67 82 TRP A N 1
ATOM 618 C CA . TRP A 1 82 ? 41.873 9.000 46.693 1.00 22.14 82 TRP A CA 1
ATOM 619 C C . TRP A 1 82 ? 41.587 9.144 48.203 1.00 21.33 82 TRP A C 1
ATOM 620 O O . TRP A 1 82 ? 41.551 8.153 48.921 1.00 20.82 82 TRP A O 1
ATOM 631 N N . TRP A 1 83 ? 41.384 10.359 48.701 1.00 21.20 83 TRP A N 1
ATOM 632 C CA . TRP A 1 83 ? 41.052 10.524 50.123 1.00 23.69 83 TRP A CA 1
ATOM 633 C C . TRP A 1 83 ? 40.465 11.899 50.364 1.00 26.60 83 TRP A C 1
ATOM 634 O O . TRP A 1 83 ? 40.624 12.802 49.539 1.00 30.00 83 TRP A O 1
ATOM 645 N N . PHE A 1 84 ? 39.765 12.060 51.484 1.00 25.91 84 PHE A N 1
ATOM 646 C CA . PHE A 1 84 ? 39.145 13.339 51.781 1.00 23.01 84 PHE A CA 1
ATOM 647 C C . PHE A 1 84 ? 39.355 13.829 53.185 1.00 23.22 84 PHE A C 1
ATOM 648 O O . PHE A 1 84 ? 39.667 13.088 54.091 1.00 26.57 84 PHE A O 1
ATOM 656 N N . ASN A 1 85 ? 39.187 15.114 53.364 1.00 25.25 85 ASN A N 1
ATOM 657 C CA . ASN A 1 85 ? 39.331 15.676 54.681 1.00 26.70 85 ASN A CA 1
ATOM 658 C C . ASN A 1 85 ? 37.985 16.338 54.908 1.00 24.64 85 ASN A C 1
ATOM 659 O O . ASN A 1 85 ? 37.432 16.976 54.026 1.00 24.86 85 ASN A O 1
ATOM 664 N N . GLN A 1 86 ? 37.438 16.160 56.090 1.00 22.88 86 GLN A N 1
ATOM 665 C CA . GLN A 1 86 ? 36.149 16.725 56.378 1.00 21.86 86 GLN A CA 1
ATOM 666 C C . GLN A 1 86 ? 36.242 17.729 57.512 1.00 21.76 86 GLN A C 1
ATOM 667 O O . GLN A 1 86 ? 36.965 17.490 58.470 1.00 23.53 86 GLN A O 1
ATOM 673 N N . GLN A 1 87 ? 35.570 18.867 57.400 1.00 22.63 87 GLN A N 1
ATOM 674 C CA . GLN A 1 87 ? 35.556 19.817 58.506 1.00 23.52 87 GLN A CA 1
ATOM 675 C C . GLN A 1 87 ? 34.289 20.626 58.549 1.00 23.56 87 GLN A C 1
ATOM 676 O O . GLN A 1 87 ? 33.708 20.958 57.526 1.00 23.71 87 GLN A O 1
ATOM 682 N N . GLY A 1 88 ? 33.832 20.930 59.750 1.00 25.22 88 GLY A N 1
ATOM 683 C CA . GLY A 1 88 ? 32.605 21.670 59.859 1.00 29.67 88 GLY A CA 1
ATOM 684 C C . GLY A 1 88 ? 32.789 23.155 59.734 1.00 31.62 88 GLY A C 1
ATOM 685 O O . GLY A 1 88 ? 33.764 23.709 60.218 1.00 33.42 88 GLY A O 1
ATOM 686 N N . ALA A 1 89 ? 31.860 23.786 59.050 1.00 34.50 89 ALA A N 1
ATOM 687 C CA . ALA A 1 89 ? 31.902 25.214 58.882 1.00 39.39 89 ALA A CA 1
ATOM 688 C C . ALA A 1 89 ? 30.836 25.7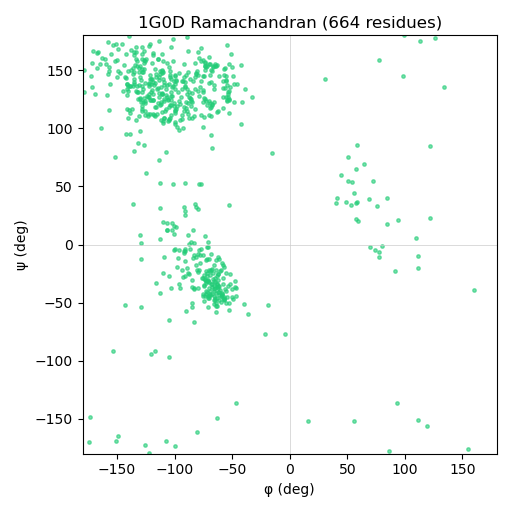14 59.831 1.00 45.16 89 ALA A C 1
ATOM 689 O O . ALA A 1 89 ? 31.049 25.881 61.066 1.00 57.36 89 ALA A O 1
ATOM 691 N N . GLN A 1 90 ? 29.661 25.960 59.307 1.00 40.00 90 GLN A N 1
ATOM 692 C CA . GLN A 1 90 ? 28.664 26.421 60.247 1.00 37.41 90 GLN A CA 1
ATOM 693 C C . GLN A 1 90 ? 27.595 25.361 60.245 1.00 39.45 90 GLN A C 1
ATOM 694 O O . GLN A 1 90 ? 27.661 24.374 61.000 1.00 37.77 90 GLN A O 1
ATOM 700 N N . ASP A 1 91 ? 26.608 25.548 59.384 1.00 41.90 91 ASP A N 1
ATOM 701 C CA . ASP A 1 91 ? 25.538 24.589 59.271 1.00 43.41 91 ASP A CA 1
ATOM 702 C C . ASP A 1 91 ? 25.790 23.666 58.076 1.00 39.11 91 ASP A C 1
ATOM 703 O O . ASP A 1 91 ? 24.889 22.954 57.633 1.00 38.93 91 ASP A O 1
ATOM 708 N N . GLU A 1 92 ? 27.026 23.679 57.568 1.00 35.26 92 GLU A N 1
ATOM 709 C CA . GLU A 1 92 ? 27.443 22.812 56.470 1.00 28.84 92 GLU A CA 1
ATOM 710 C C . GLU A 1 92 ? 28.791 22.097 56.730 1.00 27.65 92 GLU A C 1
ATOM 711 O O . GLU A 1 92 ? 29.578 22.504 57.577 1.00 30.39 92 GLU A O 1
ATOM 717 N N . ILE A 1 93 ? 29.034 20.992 56.040 1.00 25.89 93 ILE A N 1
ATOM 718 C CA . ILE A 1 93 ? 30.291 20.266 56.214 1.00 22.36 93 ILE A CA 1
ATOM 719 C C . ILE A 1 93 ? 31.151 20.461 54.939 1.00 22.73 93 ILE A C 1
ATOM 720 O O . ILE A 1 93 ? 30.709 20.172 53.835 1.00 21.11 93 ILE A O 1
ATOM 725 N N . LEU A 1 94 ? 32.366 20.974 55.123 1.00 23.83 94 LEU A N 1
ATOM 726 C CA . LEU A 1 94 ? 33.322 21.227 54.037 1.00 23.74 94 LEU A CA 1
ATOM 727 C C . LEU A 1 94 ? 34.079 19.930 53.792 1.00 24.81 94 LEU A C 1
ATOM 728 O O . LEU A 1 94 ? 34.781 19.428 54.674 1.00 24.64 94 LEU A O 1
ATOM 733 N N . LEU A 1 95 ? 33.951 19.402 52.580 1.00 21.35 95 LEU A N 1
ATOM 734 C CA . LEU A 1 95 ? 34.581 18.154 52.231 1.00 18.85 95 LEU A CA 1
ATOM 735 C C . LEU A 1 95 ? 35.611 18.440 51.163 1.00 19.37 95 LEU A C 1
ATOM 736 O O . LEU A 1 95 ? 35.258 18.824 50.066 1.00 19.80 95 LEU A O 1
ATOM 741 N N . THR A 1 96 ? 36.888 18.282 51.482 1.00 20.34 96 THR A N 1
ATOM 742 C CA . THR A 1 96 ? 37.940 18.509 50.495 1.00 19.40 96 THR A CA 1
ATOM 743 C C . THR A 1 96 ? 38.374 17.163 49.951 1.00 18.26 96 THR A C 1
ATOM 744 O O . THR A 1 96 ? 38.934 16.361 50.690 1.00 20.92 96 THR A O 1
ATOM 748 N N . LEU A 1 97 ? 38.105 16.913 48.672 1.00 17.27 97 LEU A N 1
ATOM 749 C CA . LEU A 1 97 ? 38.466 15.644 48.047 1.00 16.42 97 LEU A CA 1
ATOM 750 C C . LEU A 1 97 ? 39.855 15.786 47.486 1.00 15.54 97 LEU A C 1
ATOM 751 O O . LEU A 1 97 ? 40.170 16.779 46.829 1.00 14.78 97 LEU A O 1
ATOM 756 N N . HIS A 1 98 ? 40.680 14.786 47.757 1.00 14.58 98 HIS A N 1
ATOM 757 C CA . HIS A 1 98 ? 42.062 14.733 47.265 1.00 17.38 98 HIS A CA 1
ATOM 758 C C . HIS A 1 98 ? 42.168 13.546 46.285 1.00 17.71 98 HIS A C 1
ATOM 759 O O . HIS A 1 98 ? 41.888 12.415 46.635 1.00 21.59 98 HIS A O 1
ATOM 766 N N . SER A 1 99 ? 42.567 13.800 45.057 1.00 17.73 99 SER A N 1
ATOM 767 C CA . SER A 1 99 ? 42.634 12.729 44.088 1.00 15.88 99 SER A CA 1
ATOM 768 C C . SER A 1 99 ? 44.072 12.452 43.759 1.00 18.99 99 SER A C 1
ATOM 769 O O . SER A 1 99 ? 44.882 13.365 43.798 1.00 18.96 99 SER A O 1
ATOM 772 N N . PRO A 1 100 ? 44.413 11.189 43.431 1.00 19.34 100 PRO A N 1
ATOM 773 C CA . PRO A 1 100 ? 45.814 10.900 43.087 1.00 17.73 100 PRO A CA 1
ATOM 774 C C . PRO A 1 100 ? 46.149 11.545 41.740 1.00 16.00 100 PRO A C 1
ATOM 775 O O . PRO A 1 100 ? 45.252 11.901 40.974 1.00 18.13 100 PRO A O 1
ATOM 779 N N . ALA A 1 101 ? 47.433 11.717 41.470 1.00 17.48 101 ALA A N 1
ATOM 780 C CA . ALA A 1 101 ? 47.869 12.288 40.204 1.00 16.51 101 ALA A CA 1
ATOM 781 C C . ALA A 1 101 ? 47.782 11.226 39.074 1.00 18.57 101 ALA A C 1
ATOM 782 O O . ALA A 1 101 ? 48.074 11.542 37.915 1.00 21.27 101 ALA A O 1
ATOM 784 N N . ASN A 1 102 ? 47.413 9.981 39.408 1.00 13.60 102 ASN A N 1
ATOM 785 C CA . ASN A 1 102 ? 47.246 8.949 38.395 1.00 14.17 102 ASN A CA 1
ATOM 786 C C . ASN A 1 102 ? 45.761 8.635 38.272 1.00 15.53 102 ASN A C 1
ATOM 787 O O . ASN A 1 102 ? 45.370 7.601 37.739 1.00 17.77 102 ASN A O 1
ATOM 792 N N . ALA A 1 103 ? 44.925 9.550 38.747 1.00 15.28 103 ALA A N 1
ATOM 793 C CA . ALA A 1 103 ? 43.490 9.354 38.676 1.00 15.76 103 ALA A CA 1
ATOM 794 C C . ALA A 1 103 ? 42.972 9.121 37.228 1.00 20.33 103 ALA A C 1
ATOM 795 O O . ALA A 1 103 ? 43.504 9.674 36.254 1.00 21.08 103 ALA A O 1
ATOM 797 N N . VAL A 1 104 ? 41.931 8.293 37.098 1.00 20.23 104 VAL A N 1
ATOM 798 C CA . VAL A 1 104 ? 41.310 7.996 35.813 1.00 17.73 104 VAL A CA 1
ATOM 799 C C . VAL A 1 104 ? 40.488 9.210 35.401 1.00 19.27 104 VAL A C 1
ATOM 800 O O . VAL A 1 104 ? 39.668 9.687 36.172 1.00 19.10 104 VAL A O 1
ATOM 804 N N . ILE A 1 105 ? 40.722 9.744 34.202 1.00 21.24 105 ILE A N 1
ATOM 805 C CA . ILE A 1 105 ? 39.925 10.883 33.752 1.00 21.02 105 ILE A CA 1
ATOM 806 C C . ILE A 1 105 ? 38.523 10.363 33.395 1.00 21.35 105 ILE A C 1
ATOM 807 O O . ILE A 1 105 ? 38.356 9.207 33.001 1.00 25.25 105 ILE A O 1
ATOM 812 N N . GLY A 1 106 ? 37.506 11.191 33.553 1.00 19.34 106 GLY A N 1
ATOM 813 C CA . GLY A 1 106 ? 36.186 10.704 33.230 1.00 17.99 106 GLY A CA 1
ATOM 814 C C . GLY A 1 106 ? 35.108 11.434 33.969 1.00 18.74 106 GLY A C 1
ATOM 815 O O . GLY A 1 106 ? 35.383 12.401 34.685 1.00 19.37 106 GLY A O 1
ATOM 816 N N . HIS A 1 107 ? 33.874 10.980 33.791 1.00 16.98 107 HIS A N 1
ATOM 817 C CA . HIS A 1 107 ? 32.738 11.596 34.457 1.00 19.17 107 HIS A CA 1
ATOM 818 C C . HIS A 1 107 ? 32.382 10.771 35.665 1.00 19.07 107 HIS A C 1
ATOM 819 O O . HIS A 1 107 ? 31.801 9.713 35.517 1.00 20.59 107 HIS A O 1
ATOM 826 N N . TYR A 1 108 ? 32.723 11.269 36.849 1.00 18.43 108 TYR A N 1
ATOM 827 C CA . TYR A 1 108 ? 32.469 10.568 38.096 1.00 16.94 108 TYR A CA 1
ATOM 828 C C . TYR A 1 108 ? 31.139 10.959 38.687 1.00 18.94 108 TYR A C 1
ATOM 829 O O . TYR A 1 108 ? 30.638 12.041 38.417 1.00 21.00 108 TYR A O 1
ATOM 838 N N . ARG A 1 109 ? 30.565 10.085 39.504 1.00 21.16 109 ARG A N 1
ATOM 839 C CA . ARG A 1 109 ? 29.317 10.418 40.167 1.00 26.83 109 ARG A CA 1
ATOM 840 C C . ARG A 1 109 ? 29.644 10.141 41.602 1.00 27.47 109 ARG A C 1
ATOM 841 O O . ARG A 1 109 ? 30.049 9.041 41.936 1.00 28.34 109 ARG A O 1
ATOM 849 N N . LEU A 1 110 ? 29.494 11.160 42.445 1.00 28.98 110 LEU A N 1
ATOM 850 C CA . LEU A 1 110 ? 29.825 11.064 43.867 1.00 27.15 110 LEU A CA 1
ATOM 851 C C . LEU A 1 110 ? 28.692 10.763 44.812 1.00 28.06 110 LEU A C 1
ATOM 852 O O . LEU A 1 110 ? 27.718 11.514 44.898 1.00 27.31 110 LEU A O 1
ATOM 857 N N . ALA A 1 111 ? 28.870 9.692 45.573 1.00 26.60 111 ALA A N 1
ATOM 858 C CA . ALA A 1 111 ? 27.889 9.293 46.549 1.00 26.90 111 ALA A CA 1
ATOM 859 C C . ALA A 1 111 ? 28.389 9.520 47.978 1.00 27.70 111 ALA A C 1
ATOM 860 O O . ALA A 1 111 ? 29.260 8.789 48.448 1.00 31.87 111 ALA A O 1
ATOM 862 N N . VAL A 1 112 ? 27.867 10.531 48.672 1.00 27.98 112 VAL A N 1
ATOM 863 C CA . VAL A 1 112 ? 28.253 10.756 50.073 1.00 29.00 112 VAL A CA 1
ATOM 864 C C . VAL A 1 112 ? 27.238 9.990 50.991 1.00 28.98 112 VAL A C 1
ATOM 865 O O . VAL A 1 112 ? 26.025 10.285 51.000 1.00 26.04 112 VAL A O 1
ATOM 869 N N . LEU A 1 113 ? 27.725 8.979 51.716 1.00 27.87 113 LEU A N 1
ATOM 870 C CA . LEU A 1 113 ? 26.869 8.189 52.607 1.00 29.00 113 LEU A CA 1
ATOM 871 C C . LEU A 1 113 ? 27.025 8.557 54.071 1.00 31.02 113 LEU A C 1
ATOM 872 O O . LEU A 1 113 ? 28.143 8.709 54.553 1.00 31.87 113 LEU A O 1
ATOM 877 N N . VAL A 1 114 ? 25.905 8.687 54.778 1.00 32.38 114 VAL A N 1
ATOM 878 C CA . VAL A 1 114 ? 25.922 8.941 56.221 1.00 33.87 114 VAL A CA 1
ATOM 879 C C . VAL A 1 114 ? 25.592 7.588 56.834 1.00 35.15 114 VAL A C 1
ATOM 880 O O . VAL A 1 114 ? 24.598 6.977 56.469 1.00 36.32 114 VAL A O 1
ATOM 884 N N . MET A 1 115 ? 26.404 7.106 57.764 1.00 38.22 115 MET A N 1
ATOM 885 C CA . MET A 1 115 ? 26.110 5.806 58.326 1.00 43.15 115 MET A CA 1
ATOM 886 C C . MET A 1 115 ? 26.132 5.606 59.803 1.00 48.50 115 MET A C 1
ATOM 887 O O . MET A 1 115 ? 26.866 6.275 60.536 1.00 47.41 115 MET A O 1
ATOM 892 N N . SER A 1 116 ? 25.343 4.613 60.207 1.00 53.42 116 SER A N 1
ATOM 893 C CA . SER A 1 116 ? 25.207 4.177 61.587 1.00 57.38 116 SER A CA 1
ATOM 894 C C . SER A 1 116 ? 26.564 3.632 62.032 1.00 59.57 116 SER A C 1
ATOM 895 O O . SER A 1 116 ? 27.345 3.185 61.208 1.00 61.89 116 SER A O 1
ATOM 898 N N . PRO A 1 117 ? 26.867 3.664 63.338 1.00 63.26 117 PRO A N 1
ATOM 899 C CA . PRO A 1 117 ? 28.163 3.142 63.792 1.00 67.54 117 PRO A CA 1
ATOM 900 C C . PRO A 1 117 ? 28.322 1.626 63.660 1.00 71.47 117 PRO A C 1
ATOM 901 O O . PRO A 1 117 ? 29.417 1.102 63.868 1.00 72.83 117 PRO A O 1
ATOM 905 N N . ASP A 1 118 ? 27.240 0.926 63.311 1.00 76.08 118 ASP A N 1
ATOM 906 C CA . ASP A 1 118 ? 27.263 -0.541 63.163 1.00 80.18 118 ASP A CA 1
ATOM 907 C C . ASP A 1 118 ? 27.632 -1.028 61.760 1.00 80.92 118 ASP A C 1
ATOM 908 O O . ASP A 1 118 ? 28.017 -2.191 61.571 1.00 81.91 118 ASP A O 1
ATOM 913 N N . GLY A 1 119 ? 27.481 -0.139 60.782 1.00 81.37 119 GLY A N 1
ATOM 914 C CA . GLY A 1 119 ? 27.810 -0.472 59.409 1.00 78.63 119 GLY A CA 1
ATOM 915 C C . GLY A 1 119 ? 26.660 -0.327 58.437 1.00 74.69 119 GLY A C 1
ATOM 916 O O . GLY A 1 119 ? 26.663 -0.951 57.375 1.00 75.55 119 GLY A O 1
ATOM 917 N N . HIS A 1 120 ? 25.664 0.478 58.778 1.00 71.97 120 HIS A N 1
ATOM 918 C CA . HIS A 1 120 ? 24.573 0.626 57.850 1.00 71.08 120 HIS A CA 1
ATOM 919 C C . HIS A 1 120 ? 24.212 2.056 57.503 1.00 66.21 120 HIS A C 1
ATOM 920 O O . HIS A 1 120 ? 24.183 2.938 58.357 1.00 63.71 120 HIS A O 1
ATOM 927 N N . ILE A 1 121 ? 23.984 2.257 56.206 1.00 63.44 121 ILE A N 1
ATOM 928 C CA . ILE A 1 121 ? 23.634 3.547 55.621 1.00 61.70 121 ILE A CA 1
ATOM 929 C C . ILE A 1 121 ? 22.322 4.067 56.170 1.00 62.44 121 ILE A C 1
ATOM 930 O O . ILE A 1 121 ? 21.254 3.493 55.945 1.00 65.39 121 ILE A O 1
ATOM 935 N N . VAL A 1 122 ? 22.417 5.178 56.881 1.00 60.21 122 VAL A N 1
ATOM 936 C CA . VAL A 1 122 ? 21.265 5.798 57.491 1.00 54.90 122 VAL A CA 1
ATOM 937 C C . VAL A 1 122 ? 20.652 6.826 56.542 1.00 52.23 122 VAL A C 1
ATOM 938 O O . VAL A 1 122 ? 19.518 7.287 56.738 1.00 52.52 122 VAL A O 1
ATOM 942 N N . GLU A 1 123 ? 21.401 7.179 55.505 1.00 45.73 123 GLU A N 1
ATOM 943 C CA . GLU A 1 123 ? 20.918 8.162 54.547 1.00 41.48 123 GLU A CA 1
ATOM 944 C C . GLU A 1 123 ? 21.973 8.309 53.497 1.00 40.47 123 GLU A C 1
ATOM 945 O O . GLU A 1 123 ? 23.146 8.101 53.759 1.00 42.02 123 GLU A O 1
ATOM 951 N N . ARG A 1 124 ? 21.558 8.624 52.289 1.00 41.08 124 ARG A N 1
ATOM 952 C CA . ARG A 1 124 ? 22.531 8.840 51.254 1.00 45.26 124 ARG A CA 1
ATOM 953 C C . ARG A 1 124 ? 22.169 10.127 50.520 1.00 46.36 124 ARG A C 1
ATOM 954 O O . ARG A 1 124 ? 21.022 10.356 50.163 1.00 47.60 124 ARG A O 1
ATOM 962 N N . ALA A 1 125 ? 23.158 10.991 50.335 1.00 48.78 125 ALA A N 1
ATOM 963 C CA . ALA A 1 125 ? 22.925 12.263 49.668 1.00 51.87 125 ALA A CA 1
ATOM 964 C C . ALA A 1 125 ? 22.868 12.100 48.179 1.00 54.33 125 ALA A C 1
ATOM 965 O O . ALA A 1 125 ? 23.367 11.121 47.637 1.00 55.49 125 ALA A O 1
ATOM 967 N N . ASP A 1 126 ? 22.272 13.090 47.521 1.00 59.48 126 ASP A N 1
ATOM 968 C CA . ASP A 1 126 ? 22.148 13.113 46.063 1.00 63.22 126 ASP A CA 1
ATOM 969 C C . ASP A 1 126 ? 23.514 12.951 45.371 1.00 62.63 126 ASP A C 1
ATOM 970 O O . ASP A 1 126 ? 24.459 13.718 45.619 1.00 62.96 126 ASP A O 1
ATOM 975 N N . LYS A 1 127 ? 23.609 11.953 44.500 1.00 60.03 127 LYS A N 1
ATOM 976 C CA . LYS A 1 127 ? 24.846 11.692 43.778 1.00 55.95 127 LYS A CA 1
ATOM 977 C C . LYS A 1 127 ? 25.116 12.828 42.777 1.00 50.41 127 LYS A C 1
ATOM 978 O O . LYS A 1 127 ? 24.391 12.983 41.807 1.00 53.16 127 LYS A O 1
ATOM 984 N N . ILE A 1 128 ? 26.141 13.637 43.034 1.00 45.07 128 ILE A N 1
ATOM 985 C CA . ILE A 1 128 ? 26.503 14.716 42.123 1.00 39.18 128 ILE A CA 1
ATOM 986 C C . ILE A 1 128 ? 27.660 14.262 41.285 1.00 36.11 128 ILE A C 1
ATOM 987 O O . ILE A 1 128 ? 28.515 13.519 41.732 1.00 35.33 128 ILE A O 1
ATOM 992 N N . SER A 1 129 ? 27.701 14.708 40.049 1.00 35.49 129 SER A N 1
ATOM 993 C CA . SER A 1 129 ? 28.774 14.261 39.196 1.00 32.44 129 SER A CA 1
ATOM 994 C C . SER A 1 129 ? 29.754 15.364 38.866 1.00 27.48 129 SER A C 1
ATOM 995 O O . SER A 1 129 ? 29.483 16.552 39.064 1.00 25.07 129 SER A O 1
ATOM 998 N N . PHE A 1 130 ? 30.912 14.952 38.384 1.00 21.60 130 PHE A N 1
ATOM 999 C CA . PHE A 1 130 ? 31.947 15.892 38.005 1.00 19.72 130 PHE A CA 1
ATOM 1000 C C . PHE A 1 130 ? 32.853 15.214 36.965 1.00 20.81 130 PHE A C 1
ATOM 1001 O O . PHE A 1 130 ? 32.799 13.985 36.785 1.00 22.76 130 PHE A O 1
ATOM 1009 N N . HIS A 1 131 ? 33.650 16.007 36.261 1.00 18.66 131 HIS A N 1
ATOM 1010 C CA . HIS A 1 131 ? 34.550 15.472 35.261 1.00 17.17 131 HIS A CA 1
ATOM 1011 C C . HIS A 1 131 ? 35.987 15.652 35.687 1.00 17.03 131 HIS A C 1
ATOM 1012 O O . HIS A 1 131 ? 36.330 16.625 36.336 1.00 17.94 131 HIS A O 1
ATOM 1019 N N . MET A 1 132 ? 36.832 14.715 35.309 1.00 15.80 132 MET A N 1
ATOM 1020 C CA . MET A 1 132 ? 38.232 14.780 35.676 1.00 17.13 132 MET A CA 1
ATOM 1021 C C . MET A 1 132 ? 39.127 14.752 34.433 1.00 17.80 132 MET A C 1
ATOM 1022 O O . MET A 1 132 ? 39.008 13.856 33.597 1.00 21.62 132 MET A O 1
ATOM 1027 N N . LEU A 1 133 ? 40.019 15.733 34.333 1.00 16.43 133 LEU A N 1
ATOM 1028 C CA . LEU A 1 133 ? 40.960 15.885 33.218 1.00 14.05 133 LEU A CA 1
ATOM 1029 C C . LEU A 1 133 ? 42.432 15.671 33.665 1.00 14.77 133 LEU A C 1
ATOM 1030 O O . LEU A 1 133 ? 42.721 15.502 34.840 1.00 13.73 133 LEU A O 1
ATOM 1035 N N . PHE A 1 134 ? 43.355 15.695 32.709 1.00 14.62 134 PHE A N 1
ATOM 1036 C CA . PHE A 1 134 ? 44.774 15.525 32.985 1.00 10.35 134 PHE A CA 1
ATOM 1037 C C . PHE A 1 134 ? 45.246 16.842 33.630 1.00 12.87 134 PHE A C 1
ATOM 1038 O O . PHE A 1 134 ? 44.672 17.894 33.383 1.00 14.10 134 PHE A O 1
ATOM 1046 N N . ASN A 1 135 ? 46.303 16.792 34.438 1.00 13.75 135 ASN A N 1
ATOM 1047 C CA . ASN A 1 135 ? 46.806 17.977 35.129 1.00 8.22 135 ASN A CA 1
ATOM 1048 C C . ASN A 1 135 ? 48.282 18.229 34.891 1.00 12.54 135 ASN A C 1
ATOM 1049 O O . ASN A 1 135 ? 49.113 17.794 35.686 1.00 14.05 135 ASN A O 1
ATOM 1054 N N . PRO A 1 136 ? 48.639 18.919 33.789 1.00 11.67 136 PRO A N 1
ATOM 1055 C CA . PRO A 1 136 ? 50.052 19.197 33.518 1.00 14.19 136 PRO A CA 1
ATOM 1056 C C . PRO A 1 136 ? 50.668 20.237 34.441 1.00 16.06 136 PRO A C 1
ATOM 1057 O O . PRO A 1 136 ? 51.846 20.538 34.309 1.00 19.08 136 PRO A O 1
ATOM 1061 N N . TRP A 1 137 ? 49.881 20.805 35.354 1.00 15.63 137 TRP A N 1
ATOM 1062 C CA . TRP A 1 137 ? 50.424 21.774 36.289 1.00 12.03 137 TRP A CA 1
ATOM 1063 C C . TRP A 1 137 ? 50.765 21.109 37.611 1.00 14.80 137 TRP A C 1
ATOM 1064 O O . TRP A 1 137 ? 51.385 21.730 38.463 1.00 15.01 137 TRP A O 1
ATOM 1075 N N . CYS A 1 138 ? 50.322 19.866 37.796 1.00 13.88 138 CYS A N 1
ATOM 1076 C CA . CYS A 1 138 ? 50.585 19.114 39.014 1.00 12.64 138 CYS A CA 1
ATOM 1077 C C . CYS A 1 138 ? 51.858 18.300 38.841 1.00 14.46 138 CYS A C 1
ATOM 1078 O O . CYS A 1 138 ? 51.924 17.415 38.005 1.00 17.95 138 CYS A O 1
ATOM 1081 N N . ARG A 1 139 ? 52.862 18.568 39.662 1.00 16.27 139 ARG A N 1
ATOM 1082 C CA . ARG A 1 139 ? 54.153 17.912 39.505 1.00 12.34 139 ARG A CA 1
ATOM 1083 C C . ARG A 1 139 ? 54.237 16.442 39.546 1.00 11.97 139 ARG A C 1
ATOM 1084 O O . ARG A 1 139 ? 55.232 15.907 39.097 1.00 15.64 139 ARG A O 1
ATOM 1092 N N . ASP A 1 140 ? 53.231 15.766 40.068 1.00 8.39 140 ASP A N 1
ATOM 1093 C CA . ASP A 1 140 ? 53.298 14.323 40.084 1.00 9.14 140 ASP A CA 1
ATOM 1094 C C . ASP A 1 140 ? 52.570 13.692 38.910 1.00 13.42 140 ASP A C 1
ATOM 1095 O O . ASP A 1 140 ? 52.604 12.471 38.732 1.00 13.58 140 ASP A O 1
ATOM 1100 N N . ASP A 1 141 ? 51.898 14.512 38.109 1.00 14.45 141 ASP A N 1
ATOM 1101 C CA . ASP A 1 141 ? 51.162 14.000 36.960 1.00 14.52 141 ASP A CA 1
ATOM 1102 C C . ASP A 1 141 ? 52.153 13.679 35.842 1.00 16.57 141 ASP A C 1
ATOM 1103 O O . ASP A 1 141 ? 53.123 14.426 35.623 1.00 19.25 141 ASP A O 1
ATOM 1108 N N . MET A 1 142 ? 51.917 12.578 35.133 1.00 15.37 142 MET A N 1
ATOM 1109 C CA . MET A 1 142 ? 52.795 12.209 34.040 1.00 10.67 142 MET A CA 1
ATOM 1110 C C . MET A 1 142 ? 52.826 13.241 32.905 1.00 11.25 142 MET A C 1
ATOM 1111 O O . MET A 1 142 ? 53.821 13.327 32.186 1.00 15.56 142 MET A O 1
ATOM 1116 N N . VAL A 1 143 ? 51.770 14.044 32.740 1.00 7.85 143 VAL A N 1
ATOM 1117 C CA . VAL A 1 143 ? 51.776 15.081 31.696 1.00 7.91 143 VAL A CA 1
ATOM 1118 C C . VAL A 1 143 ? 52.393 16.423 32.203 1.00 10.59 143 VAL A C 1
ATOM 1119 O O . VAL A 1 143 ? 52.392 17.446 31.516 1.00 8.14 143 VAL A O 1
ATOM 1123 N N . TYR A 1 144 ? 52.963 16.399 33.398 1.00 10.62 144 TYR A N 1
ATOM 1124 C CA . TYR A 1 144 ? 53.570 17.580 33.966 1.00 8.73 144 TYR A CA 1
ATOM 1125 C C . TYR A 1 144 ? 54.582 18.245 33.051 1.00 10.23 144 TYR A C 1
ATOM 1126 O O . TYR A 1 144 ? 55.532 17.585 32.602 1.00 9.04 144 TYR A O 1
ATOM 1135 N N . LEU A 1 145 ? 54.371 19.540 32.789 1.00 10.31 145 LEU A N 1
ATOM 1136 C CA . LEU A 1 145 ? 55.257 20.371 31.967 1.00 10.55 145 LEU A CA 1
ATOM 1137 C C . LEU A 1 145 ? 55.638 21.544 32.892 1.00 11.87 145 LEU A C 1
ATOM 1138 O O . LEU A 1 145 ? 54.805 22.400 33.185 1.00 15.96 145 LEU A O 1
ATOM 1143 N N . PRO A 1 146 ? 56.905 21.609 33.334 1.00 11.86 146 PRO A N 1
ATOM 1144 C CA . PRO A 1 146 ? 57.439 22.637 34.245 1.00 10.33 146 PRO A CA 1
ATOM 1145 C C . PRO A 1 146 ? 57.753 24.007 33.711 1.00 13.17 146 PRO A C 1
ATOM 1146 O O . PRO A 1 146 ? 58.871 24.495 33.912 1.00 13.31 146 PRO A O 1
ATOM 1150 N N . ASP A 1 147 ? 56.772 24.606 33.024 1.00 15.33 147 ASP A N 1
ATOM 1151 C CA . ASP A 1 147 ? 56.873 25.940 32.452 1.00 11.56 147 ASP A CA 1
ATOM 1152 C C . ASP A 1 147 ? 55.456 26.422 32.123 1.00 12.91 147 ASP A C 1
ATOM 1153 O O . ASP A 1 147 ? 54.874 26.053 31.128 1.00 18.01 147 ASP A O 1
ATOM 1158 N N . GLU A 1 148 ? 54.914 27.256 32.991 1.00 15.72 148 GLU A N 1
ATOM 1159 C CA . GLU A 1 148 ? 53.559 27.771 32.862 1.00 15.27 148 GLU A CA 1
ATOM 1160 C C . GLU A 1 148 ? 53.311 28.500 31.584 1.00 14.21 148 GLU A C 1
ATOM 1161 O O . GLU A 1 148 ? 52.176 28.550 31.122 1.00 15.86 148 GLU A O 1
ATOM 1167 N N . SER A 1 149 ? 54.343 29.099 31.018 1.00 13.41 149 SER A N 1
ATOM 1168 C CA . SER A 1 149 ? 54.126 29.827 29.775 1.00 17.20 149 SER A CA 1
ATOM 1169 C C . SER A 1 149 ? 53.863 28.910 28.552 1.00 17.54 149 SER A C 1
ATOM 1170 O O . SER A 1 149 ? 53.233 29.308 27.560 1.00 18.10 149 SER A O 1
ATOM 1173 N N . LYS A 1 150 ? 54.340 27.675 28.629 1.00 17.03 150 LYS A N 1
ATOM 1174 C CA . LYS A 1 150 ? 54.156 26.749 27.534 1.00 14.20 150 LYS A CA 1
ATOM 1175 C C . LYS A 1 150 ? 52.854 26.011 27.691 1.00 12.93 150 LYS A C 1
ATOM 1176 O O . LYS A 1 150 ? 52.299 25.530 26.721 1.00 12.52 150 LYS A O 1
ATOM 1182 N N . LEU A 1 151 ? 52.374 25.904 28.922 1.00 14.15 151 LEU A N 1
ATOM 1183 C CA . LEU A 1 151 ? 51.105 25.226 29.165 1.00 13.73 151 LEU A CA 1
ATOM 1184 C C . LEU A 1 151 ? 49.970 26.138 28.701 1.00 14.97 151 LEU A C 1
ATOM 1185 O O . LEU A 1 151 ? 48.895 25.689 28.312 1.00 17.26 151 LEU A O 1
ATOM 1190 N N . GLN A 1 152 ? 50.229 27.435 28.715 1.00 16.07 152 GLN A N 1
ATOM 1191 C CA . GLN A 1 152 ? 49.236 28.415 28.292 1.00 14.12 152 GLN A CA 1
ATOM 1192 C C . GLN A 1 152 ? 48.978 28.305 26.807 1.00 13.92 152 GLN A C 1
ATOM 1193 O O . GLN A 1 152 ? 47.852 28.502 26.346 1.00 13.62 152 GLN A O 1
ATOM 1199 N N . GLU A 1 153 ? 50.043 28.009 26.059 1.00 14.05 153 GLU A N 1
ATOM 1200 C CA . GLU A 1 153 ? 49.943 27.855 24.619 1.00 13.81 153 GLU A CA 1
ATOM 1201 C C . GLU A 1 153 ? 49.511 26.447 24.252 1.00 15.54 153 GLU A C 1
ATOM 1202 O O . GLU A 1 153 ? 48.566 26.254 23.491 1.00 15.73 153 GLU A O 1
ATOM 1208 N N . TYR A 1 154 ? 50.196 25.464 24.824 1.00 13.50 154 TYR A N 1
ATOM 1209 C CA . TYR A 1 154 ? 49.914 24.069 24.536 1.00 10.39 154 TYR A CA 1
ATOM 1210 C C . TYR A 1 154 ? 48.707 23.414 25.201 1.00 10.24 154 TYR A C 1
ATOM 1211 O O . TYR A 1 154 ? 48.379 22.284 24.861 1.00 13.80 154 TYR A O 1
ATOM 1220 N N . VAL A 1 155 ? 48.067 24.085 26.156 1.00 10.01 155 VAL A N 1
ATOM 1221 C CA . VAL A 1 155 ? 46.847 23.543 26.779 1.00 10.36 155 VAL A CA 1
ATOM 1222 C C . VAL A 1 155 ? 45.749 24.599 26.757 1.00 9.96 155 VAL A C 1
ATOM 1223 O O . VAL A 1 155 ? 44.662 24.368 26.252 1.00 15.67 155 VAL A O 1
ATOM 1227 N N . MET A 1 156 ? 46.043 25.776 27.270 1.00 10.62 156 MET A N 1
ATOM 1228 C CA . MET A 1 156 ? 45.045 26.825 27.352 1.00 9.20 156 MET A CA 1
ATOM 1229 C C . MET A 1 156 ? 44.718 27.655 26.137 1.00 8.98 156 MET A C 1
ATOM 1230 O O . MET A 1 156 ? 43.646 28.223 26.064 1.00 13.30 156 MET A O 1
ATOM 1235 N N . ASN A 1 157 ? 45.621 27.757 25.178 1.00 13.79 157 ASN A N 1
ATOM 1236 C CA . ASN A 1 157 ? 45.311 28.560 24.003 1.00 10.43 157 ASN A CA 1
ATOM 1237 C C . ASN A 1 157 ? 44.333 27.862 23.049 1.00 11.80 157 ASN A C 1
ATOM 1238 O O . ASN A 1 157 ? 44.508 26.688 22.706 1.00 14.75 157 ASN A O 1
ATOM 1243 N N . GLU A 1 158 ? 43.292 28.566 22.631 1.00 8.55 158 GLU A N 1
ATOM 1244 C CA . GLU A 1 158 ? 42.294 27.956 21.750 1.00 12.96 158 GLU A CA 1
ATOM 1245 C C . GLU A 1 158 ? 42.449 28.334 20.274 1.00 14.64 158 GLU A C 1
ATOM 1246 O O . GLU A 1 158 ? 41.734 27.818 19.406 1.00 13.89 158 GLU A O 1
ATOM 1252 N N . ASP A 1 159 ? 43.385 29.230 19.997 1.00 15.92 159 ASP A N 1
ATOM 1253 C CA . ASP A 1 159 ? 43.630 29.694 18.646 1.00 17.09 159 ASP A CA 1
ATOM 1254 C C . ASP A 1 159 ? 45.032 29.330 18.269 1.00 17.44 159 ASP A C 1
ATOM 1255 O O . ASP A 1 159 ? 45.969 29.687 18.968 1.00 23.40 159 ASP A O 1
ATOM 1260 N N . GLY A 1 160 ? 45.174 28.612 17.170 1.00 16.15 160 GLY A N 1
ATOM 1261 C CA . GLY A 1 160 ? 46.488 28.218 16.722 1.00 14.78 160 GLY A CA 1
ATOM 1262 C C . GLY A 1 160 ? 46.727 28.645 15.285 1.00 14.85 160 GLY A C 1
ATOM 1263 O O . GLY A 1 160 ? 45.954 29.390 14.688 1.00 14.84 160 GLY A O 1
ATOM 1264 N N . VAL A 1 161 ? 47.842 28.200 14.745 1.00 12.83 161 VAL A N 1
ATOM 1265 C CA . VAL A 1 161 ? 48.192 28.492 13.389 1.00 15.34 161 VAL A CA 1
ATOM 1266 C C . VAL A 1 161 ? 48.806 27.194 12.892 1.00 17.87 161 VAL A C 1
ATOM 1267 O O . VAL A 1 161 ? 49.653 26.622 13.577 1.00 17.77 161 VAL A O 1
ATOM 1271 N N . ILE A 1 162 ? 48.346 26.674 11.756 1.00 16.96 162 ILE A N 1
ATOM 1272 C CA . ILE A 1 162 ? 48.951 25.450 11.227 1.00 18.26 162 ILE A CA 1
ATOM 1273 C C . ILE A 1 162 ? 49.687 25.859 9.952 1.00 19.55 162 ILE A C 1
ATOM 1274 O O . ILE A 1 162 ? 49.124 26.543 9.121 1.00 23.51 162 ILE A O 1
ATOM 1279 N N . TYR A 1 163 ? 50.953 25.490 9.808 1.00 22.08 163 TYR A N 1
ATOM 1280 C CA . TYR A 1 163 ? 51.705 25.878 8.612 1.00 22.15 163 TYR A CA 1
ATOM 1281 C C . TYR A 1 163 ? 51.428 24.945 7.403 1.00 25.52 163 TYR A C 1
ATOM 1282 O O . TYR A 1 163 ? 51.164 23.727 7.560 1.00 25.49 163 TYR A O 1
ATOM 1291 N N . MET A 1 164 ? 51.462 25.536 6.206 1.00 22.84 164 MET A N 1
ATOM 1292 C CA . MET A 1 164 ? 51.180 24.811 4.981 1.00 19.53 164 MET A CA 1
ATOM 1293 C C . MET A 1 164 ? 51.938 25.432 3.872 1.00 19.21 164 MET A C 1
ATOM 1294 O O . MET A 1 164 ? 52.782 26.285 4.113 1.00 22.47 164 MET A O 1
ATOM 1299 N N . GLY A 1 165 ? 51.607 25.025 2.653 1.00 20.58 165 GLY A N 1
ATOM 1300 C CA . GLY A 1 165 ? 52.288 25.525 1.469 1.00 23.35 165 GLY A CA 1
ATOM 1301 C C . GLY A 1 165 ? 53.439 24.612 1.078 1.00 22.94 165 GLY A C 1
ATOM 1302 O O . GLY A 1 165 ? 53.279 23.398 1.095 1.00 25.83 165 GLY A O 1
ATOM 1303 N N . THR A 1 166 ? 54.588 25.188 0.729 1.00 22.02 166 THR A N 1
ATOM 1304 C CA . THR A 1 166 ? 55.783 24.429 0.367 1.00 22.74 166 THR A CA 1
ATOM 1305 C C . THR A 1 166 ? 56.911 24.939 1.265 1.00 24.07 166 THR A C 1
ATOM 1306 O O . THR A 1 166 ? 56.836 26.057 1.773 1.00 25.93 166 THR A O 1
ATOM 1310 N N . TRP A 1 167 ? 57.954 24.145 1.462 1.00 24.30 167 TRP A N 1
ATOM 1311 C CA . TRP A 1 167 ? 59.027 24.538 2.380 1.00 26.73 167 TRP A CA 1
ATOM 1312 C C . TRP A 1 167 ? 59.746 25.814 2.052 1.00 27.19 167 TRP A C 1
ATOM 1313 O O . TRP A 1 167 ? 60.376 26.399 2.933 1.00 30.36 167 TRP A O 1
ATOM 1324 N N . ASP A 1 168 ? 59.691 26.228 0.789 1.00 27.30 168 ASP A N 1
ATOM 1325 C CA . ASP A 1 168 ? 60.349 27.463 0.359 1.00 23.16 168 ASP A CA 1
ATOM 1326 C C . ASP A 1 168 ? 59.324 28.579 0.264 1.00 20.44 168 ASP A C 1
ATOM 1327 O O . ASP A 1 168 ? 59.663 29.719 0.005 1.00 19.87 168 ASP A O 1
ATOM 1332 N N . TYR A 1 169 ? 58.067 28.250 0.499 1.00 18.74 169 TYR A N 1
ATOM 1333 C CA . TYR A 1 169 ? 57.006 29.228 0.388 1.00 22.90 169 TYR A CA 1
ATOM 1334 C C . TYR A 1 169 ? 55.896 28.782 1.353 1.00 23.79 169 TYR A C 1
ATOM 1335 O O . TYR A 1 169 ? 54.853 28.260 0.946 1.00 24.86 169 TYR A O 1
ATOM 1344 N N . ILE A 1 170 ? 56.157 29.008 2.646 1.00 22.68 170 ILE A N 1
ATOM 1345 C CA . ILE A 1 170 ? 55.265 28.644 3.750 1.00 21.41 170 ILE A CA 1
ATOM 1346 C C . ILE A 1 170 ? 54.114 29.603 3.993 1.00 21.71 170 ILE A C 1
ATOM 1347 O O . ILE A 1 170 ? 54.309 30.803 4.067 1.00 24.10 170 ILE A O 1
ATOM 1352 N N . ARG A 1 171 ? 52.915 29.065 4.127 1.00 22.89 171 ARG A N 1
ATOM 1353 C CA . ARG A 1 171 ? 51.747 29.887 4.398 1.00 23.97 171 ARG A CA 1
ATOM 1354 C C . ARG A 1 171 ? 51.140 29.435 5.740 1.00 22.24 171 ARG A C 1
ATOM 1355 O O . ARG A 1 171 ? 51.350 28.311 6.190 1.00 21.13 171 ARG A O 1
ATOM 1363 N N . SER A 1 172 ? 50.403 30.326 6.386 1.00 20.85 172 SER A N 1
ATOM 1364 C CA . SER A 1 172 ? 49.792 30.000 7.657 1.00 20.91 172 SER A CA 1
ATOM 1365 C C . SER A 1 172 ? 48.302 30.046 7.593 1.00 25.53 172 SER A C 1
ATOM 1366 O O . SER A 1 172 ? 47.723 30.940 6.957 1.00 30.56 172 SER A O 1
ATOM 1369 N N . ILE A 1 173 ? 47.660 29.083 8.240 1.00 24.79 173 ILE A N 1
ATOM 1370 C CA . ILE A 1 173 ? 46.231 29.169 8.319 1.00 23.16 173 ILE A CA 1
ATOM 1371 C C . ILE A 1 173 ? 45.875 29.081 9.779 1.00 22.72 173 ILE A C 1
ATOM 1372 O O . ILE A 1 173 ? 46.357 28.210 10.516 1.00 21.02 173 ILE A O 1
ATOM 1377 N N . PRO A 1 174 ? 45.158 30.096 10.254 1.00 20.45 174 PRO A N 1
ATOM 1378 C CA . PRO A 1 174 ? 44.713 30.143 11.633 1.00 19.41 174 PRO A CA 1
ATOM 1379 C C . PRO A 1 174 ? 43.697 29.012 11.845 1.00 18.91 174 PRO A C 1
ATOM 1380 O O . PRO A 1 174 ? 43.037 28.599 10.898 1.00 18.79 174 PRO A O 1
ATOM 1384 N N . TRP A 1 175 ? 43.576 28.511 13.081 1.00 18.12 175 TRP A N 1
ATOM 1385 C CA . TRP A 1 175 ? 42.619 27.453 13.394 1.00 13.97 175 TRP A CA 1
ATOM 1386 C C . TRP A 1 175 ? 41.977 27.706 14.749 1.00 15.55 175 TRP A C 1
ATOM 1387 O O . TRP A 1 175 ? 42.648 28.092 15.702 1.00 17.43 175 TRP A O 1
ATOM 1398 N N . ASN A 1 176 ? 40.673 27.512 14.834 1.00 11.40 176 ASN A N 1
ATOM 1399 C CA . ASN A 1 176 ? 40.006 27.709 16.101 1.00 10.97 176 ASN A CA 1
ATOM 1400 C C . ASN A 1 176 ? 39.893 26.328 16.746 1.00 14.72 176 ASN A C 1
ATOM 1401 O O . ASN A 1 176 ? 39.005 25.532 16.405 1.00 19.38 176 ASN A O 1
ATOM 1406 N N . TYR A 1 177 ? 40.804 26.016 17.663 1.00 13.89 177 TYR A N 1
ATOM 1407 C CA . TYR A 1 177 ? 40.746 24.710 18.308 1.00 9.80 177 TYR A CA 1
ATOM 1408 C C . TYR A 1 177 ? 39.483 24.600 19.132 1.00 12.76 177 TYR A C 1
ATOM 1409 O O . TYR A 1 177 ? 38.967 23.504 19.336 1.00 14.82 177 TYR A O 1
ATOM 1418 N N . GLY A 1 178 ? 39.002 25.737 19.615 1.00 13.44 178 GLY A N 1
ATOM 1419 C CA . GLY A 1 178 ? 37.787 25.767 20.419 1.00 10.67 178 GLY A CA 1
ATOM 1420 C C . GLY A 1 178 ? 37.603 24.664 21.449 1.00 12.37 178 GLY A C 1
ATOM 1421 O O . GLY A 1 178 ? 36.494 24.186 21.594 1.00 16.25 178 GLY A O 1
ATOM 1422 N N . GLN A 1 179 ? 38.648 24.245 22.173 1.00 11.38 179 GLN A N 1
ATOM 1423 C CA . GLN A 1 179 ? 38.473 23.179 23.163 1.00 10.21 179 GLN A CA 1
ATOM 1424 C C . GLN A 1 179 ? 37.584 23.536 24.358 1.00 12.71 179 GLN A C 1
ATOM 1425 O O . GLN A 1 179 ? 37.077 22.641 25.049 1.00 14.52 179 GLN A O 1
ATOM 1431 N N . PHE A 1 180 ? 37.360 24.827 24.595 1.00 13.77 180 PHE A N 1
ATOM 1432 C CA . PHE A 1 180 ? 36.514 25.237 25.723 1.00 14.48 180 PHE A CA 1
ATOM 1433 C C . PHE A 1 180 ? 35.135 25.745 25.318 1.00 16.53 180 PHE A C 1
ATOM 1434 O O . PHE A 1 180 ? 34.423 26.330 26.143 1.00 12.45 180 PHE A O 1
ATOM 1442 N N . GLU A 1 181 ? 34.775 25.520 24.047 1.00 19.78 181 GLU A N 1
ATOM 1443 C CA . GLU A 1 181 ? 33.473 25.916 23.501 1.00 20.33 181 GLU A CA 1
ATOM 1444 C C . GLU A 1 181 ? 32.456 24.966 24.072 1.00 20.02 181 GLU A C 1
ATOM 1445 O O . GLU A 1 181 ? 32.793 23.862 24.466 1.00 24.53 181 GLU A O 1
ATOM 1451 N N . ASP A 1 182 ? 31.204 25.363 24.111 1.00 20.09 182 ASP A N 1
ATOM 1452 C CA . ASP A 1 182 ? 30.245 24.493 24.759 1.00 21.73 182 ASP A CA 1
ATOM 1453 C C . ASP A 1 182 ? 30.181 23.081 24.304 1.00 21.59 182 ASP A C 1
ATOM 1454 O O . ASP A 1 182 ? 30.060 22.827 23.112 1.00 25.71 182 ASP A O 1
ATOM 1459 N N . TYR A 1 183 ? 30.237 22.186 25.286 1.00 20.50 183 TYR A N 1
ATOM 1460 C CA . TYR A 1 183 ? 30.121 20.745 25.106 1.00 20.68 183 TYR A CA 1
ATOM 1461 C C . TYR A 1 183 ? 31.249 19.989 24.422 1.00 19.18 183 TYR A C 1
ATOM 1462 O O . TYR A 1 183 ? 31.222 18.762 24.317 1.00 18.86 183 TYR A O 1
ATOM 1471 N N . VAL A 1 184 ? 32.269 20.702 23.982 1.00 19.90 184 VAL A N 1
ATOM 1472 C CA . VAL A 1 184 ? 33.373 20.024 23.330 1.00 18.84 184 VAL A CA 1
ATOM 1473 C C . VAL A 1 184 ? 34.054 19.043 24.306 1.00 22.97 184 VAL A C 1
ATOM 1474 O O . VAL A 1 184 ? 34.678 18.059 23.879 1.00 26.67 184 VAL A O 1
ATOM 1478 N N . MET A 1 185 ? 33.940 19.300 25.613 1.00 20.32 185 MET A N 1
ATOM 1479 C CA . MET A 1 185 ? 34.551 18.405 26.572 1.00 18.53 185 MET A CA 1
ATOM 1480 C C . MET A 1 185 ? 33.734 17.117 26.613 1.00 18.34 185 MET A C 1
ATOM 1481 O O . MET A 1 185 ? 34.272 16.013 26.647 1.00 19.80 185 MET A O 1
ATOM 1486 N N . ASP A 1 186 ? 32.425 17.257 26.610 1.00 17.72 186 ASP A N 1
ATOM 1487 C CA . ASP A 1 186 ? 31.562 16.097 26.663 1.00 15.88 186 ASP A CA 1
ATOM 1488 C C . ASP A 1 186 ? 31.732 15.180 25.465 1.00 17.21 186 ASP A C 1
ATOM 1489 O O . ASP A 1 186 ? 31.645 13.945 25.609 1.00 16.50 186 ASP A O 1
ATOM 1494 N N . ILE A 1 187 ? 31.947 15.783 24.292 1.00 15.38 187 ILE A N 1
ATOM 1495 C CA . ILE A 1 187 ? 32.155 15.024 23.059 1.00 14.36 187 ILE A CA 1
ATOM 1496 C C . ILE A 1 187 ? 33.530 14.345 23.085 1.00 17.67 187 ILE A C 1
ATOM 1497 O O . ILE A 1 187 ? 33.723 13.278 22.500 1.00 24.03 187 ILE A O 1
ATOM 1502 N N . CYS A 1 188 ? 34.503 14.971 23.740 1.00 18.39 188 CYS A N 1
ATOM 1503 C CA . CYS A 1 188 ? 35.819 14.378 23.815 1.00 14.13 188 CYS A CA 1
ATOM 1504 C C . CYS A 1 188 ? 35.701 13.039 24.526 1.00 13.91 188 CYS A C 1
ATOM 1505 O O . CYS A 1 188 ? 36.235 12.070 24.018 1.00 21.91 188 CYS A O 1
ATOM 1508 N N . PHE A 1 189 ? 35.000 12.970 25.668 1.00 14.17 189 PHE A N 1
ATOM 1509 C CA . PHE A 1 189 ? 34.793 11.697 26.402 1.00 12.57 189 PHE A CA 1
ATOM 1510 C C . PHE A 1 189 ? 33.912 10.736 25.611 1.00 13.96 189 PHE A C 1
ATOM 1511 O O . PHE A 1 189 ? 33.940 9.541 25.850 1.00 14.92 189 PHE A O 1
ATOM 1519 N N . GLU A 1 190 ? 33.137 11.264 24.665 1.00 15.71 190 GLU A N 1
ATOM 1520 C CA . GLU A 1 190 ? 32.274 10.450 23.804 1.00 14.24 190 GLU A CA 1
ATOM 1521 C C . GLU A 1 190 ? 33.131 9.717 22.760 1.00 16.95 190 GLU A C 1
ATOM 1522 O O . GLU A 1 190 ? 32.848 8.591 22.345 1.00 15.70 190 GLU A O 1
ATOM 1528 N N . VAL A 1 191 ? 34.178 10.385 22.302 1.00 17.75 191 VAL A N 1
ATOM 1529 C CA . VAL A 1 191 ? 35.089 9.783 21.347 1.00 15.45 191 VAL A CA 1
ATOM 1530 C C . VAL A 1 191 ? 35.779 8.616 22.068 1.00 18.93 191 VAL A C 1
ATOM 1531 O O . VAL A 1 191 ? 36.039 7.575 21.483 1.00 20.22 191 VAL A O 1
ATOM 1535 N N . LEU A 1 192 ? 36.057 8.780 23.357 1.00 19.76 192 LEU A N 1
ATOM 1536 C CA . LEU A 1 192 ? 36.735 7.726 24.097 1.00 16.96 192 LEU A CA 1
ATOM 1537 C C . LEU A 1 192 ? 35.744 6.591 24.340 1.00 21.24 192 LEU A C 1
ATOM 1538 O O . LEU A 1 192 ? 36.122 5.413 24.392 1.00 23.77 192 LEU A O 1
ATOM 1543 N N . ASP A 1 193 ? 34.461 6.941 24.456 1.00 21.43 193 ASP A N 1
ATOM 1544 C CA . ASP A 1 193 ? 33.405 5.952 24.733 1.00 19.89 193 ASP A CA 1
ATOM 1545 C C . ASP A 1 193 ? 32.950 5.110 23.555 1.00 17.61 193 ASP A C 1
ATOM 1546 O O . ASP A 1 193 ? 32.300 4.085 23.740 1.00 19.12 193 ASP A O 1
ATOM 1551 N N . ASN A 1 194 ? 33.290 5.547 22.353 1.00 18.53 194 ASN A N 1
ATOM 1552 C CA . ASN A 1 194 ? 32.884 4.854 21.136 1.00 18.46 194 ASN A CA 1
ATOM 1553 C C . ASN A 1 194 ? 34.011 4.118 20.463 1.00 19.72 194 ASN A C 1
ATOM 1554 O O . ASN A 1 194 ? 33.891 3.679 19.306 1.00 22.89 194 ASN A O 1
ATOM 1559 N N . SER A 1 195 ? 35.115 3.987 21.176 1.00 16.02 195 SER A N 1
ATOM 1560 C CA . SER A 1 195 ? 36.239 3.304 20.596 1.00 16.20 195 SER A CA 1
ATOM 1561 C C . SER A 1 195 ? 36.053 1.808 20.751 1.00 18.57 195 SER A C 1
ATOM 1562 O O . SER A 1 195 ? 35.318 1.331 21.612 1.00 15.83 195 SER A O 1
ATOM 1565 N N . PRO A 1 196 ? 36.709 1.045 19.885 1.00 21.65 196 PRO A N 1
ATOM 1566 C CA . PRO A 1 196 ? 36.636 -0.414 19.912 1.00 24.64 196 PRO A CA 1
ATOM 1567 C C . PRO A 1 196 ? 36.819 -0.999 21.295 1.00 27.12 196 PRO A C 1
ATOM 1568 O O . PRO A 1 196 ? 36.087 -1.907 21.708 1.00 31.40 196 PRO A O 1
ATOM 1572 N N . ALA A 1 197 ? 37.803 -0.477 22.009 1.00 27.41 197 ALA A N 1
ATOM 1573 C CA . ALA A 1 197 ? 38.115 -0.977 23.344 1.00 26.94 197 ALA A CA 1
ATOM 1574 C C . ALA A 1 197 ? 37.005 -0.768 24.327 1.00 27.30 197 ALA A C 1
ATOM 1575 O O . ALA A 1 197 ? 36.731 -1.632 25.154 1.00 30.12 197 ALA A O 1
ATOM 1577 N N . ALA A 1 198 ? 36.390 0.401 24.257 1.00 27.14 198 ALA A N 1
ATOM 1578 C CA . ALA A 1 198 ? 35.326 0.739 25.171 1.00 26.87 198 ALA A CA 1
ATOM 1579 C C . ALA A 1 198 ? 34.098 -0.103 24.837 1.00 28.80 198 ALA A C 1
ATOM 1580 O O . ALA A 1 198 ? 33.315 -0.482 25.729 1.00 30.16 198 ALA A O 1
ATOM 1582 N N . LEU A 1 199 ? 33.933 -0.414 23.552 1.00 26.49 199 LEU A N 1
ATOM 1583 C CA . LEU A 1 199 ? 32.788 -1.204 23.145 1.00 27.22 199 LEU A CA 1
ATOM 1584 C C . LEU A 1 199 ? 33.003 -2.676 23.529 1.00 28.21 199 LEU A C 1
ATOM 1585 O O . LEU A 1 199 ? 32.118 -3.320 24.095 1.00 27.62 199 LEU A O 1
ATOM 1590 N N . LYS A 1 200 ? 34.203 -3.170 23.264 1.00 29.25 200 LYS A N 1
ATOM 1591 C CA . LYS A 1 200 ? 34.579 -4.538 23.575 1.00 32.95 200 LYS A CA 1
ATOM 1592 C C . LYS A 1 200 ? 34.571 -4.802 25.061 1.00 33.73 200 LYS A C 1
ATOM 1593 O O . LYS A 1 200 ? 33.895 -5.704 25.527 1.00 41.60 200 LYS A O 1
ATOM 1599 N N . ASN A 1 201 ? 35.365 -4.038 25.801 1.00 34.60 201 ASN A N 1
ATOM 1600 C CA . ASN A 1 201 ? 35.437 -4.162 27.251 1.00 31.85 201 ASN A CA 1
ATOM 1601 C C . ASN A 1 201 ? 35.494 -2.769 27.896 1.00 32.49 201 ASN A C 1
ATOM 1602 O O . ASN A 1 201 ? 36.563 -2.169 28.022 1.00 34.36 201 ASN A O 1
ATOM 1607 N N . SER A 1 202 ? 34.324 -2.280 28.295 1.00 31.26 202 SER A N 1
ATOM 1608 C CA . SER A 1 202 ? 34.132 -0.967 28.906 1.00 32.98 202 SER A CA 1
ATOM 1609 C C . SER A 1 202 ? 34.930 -0.668 30.176 1.00 35.13 202 SER A C 1
ATOM 1610 O O . SER A 1 202 ? 35.514 0.427 30.314 1.00 38.04 202 SER A O 1
ATOM 1613 N N . GLU A 1 203 ? 34.903 -1.623 31.108 1.00 33.86 203 GLU A N 1
ATOM 1614 C CA . GLU A 1 203 ? 35.599 -1.531 32.394 1.00 31.49 203 GLU A CA 1
ATOM 1615 C C . GLU A 1 203 ? 37.128 -1.495 32.278 1.00 30.41 203 GLU A C 1
ATOM 1616 O O . GLU A 1 203 ? 37.794 -0.671 32.905 1.00 29.39 203 GLU A O 1
ATOM 1622 N N . MET A 1 204 ? 37.691 -2.401 31.496 1.00 26.55 204 MET A N 1
ATOM 1623 C CA . MET A 1 204 ? 39.128 -2.390 31.296 1.00 25.97 204 MET A CA 1
ATOM 1624 C C . MET A 1 204 ? 39.517 -1.066 30.638 1.00 22.06 204 MET A C 1
ATOM 1625 O O . MET A 1 204 ? 40.494 -0.450 31.025 1.00 24.78 204 MET A O 1
ATOM 1630 N N . ASP A 1 205 ? 38.748 -0.625 29.650 1.00 19.16 205 ASP A N 1
ATOM 1631 C CA . ASP A 1 205 ? 39.031 0.637 28.978 1.00 19.95 205 ASP A CA 1
ATOM 1632 C C . ASP A 1 205 ? 39.017 1.788 29.985 1.00 24.88 205 ASP A C 1
ATOM 1633 O O . ASP A 1 205 ? 39.877 2.661 29.933 1.00 29.75 205 ASP A O 1
ATOM 1638 N N . ILE A 1 206 ? 38.041 1.807 30.894 1.00 25.66 206 ILE A N 1
ATOM 1639 C CA . ILE A 1 206 ? 37.989 2.886 31.873 1.00 25.62 206 ILE A CA 1
ATOM 1640 C C . ILE A 1 206 ? 39.236 2.855 32.752 1.00 27.77 206 ILE A C 1
ATOM 1641 O O . ILE A 1 206 ? 39.853 3.890 33.068 1.00 27.26 206 ILE A O 1
ATOM 1646 N N . GLU A 1 207 ? 39.634 1.655 33.124 1.00 27.60 207 GLU A N 1
ATOM 1647 C CA . GLU A 1 20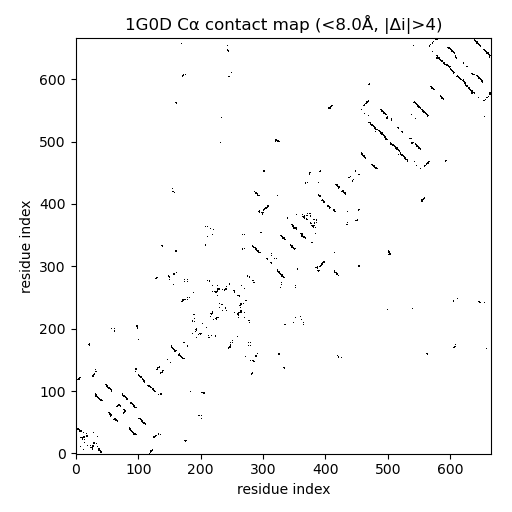7 ? 40.790 1.527 33.973 1.00 26.10 207 GLU A CA 1
ATOM 1648 C C . GLU A 1 207 ? 42.061 2.021 33.288 1.00 24.10 207 GLU A C 1
ATOM 1649 O O . GLU A 1 207 ? 43.019 2.394 33.946 1.00 25.36 207 GLU A O 1
ATOM 1655 N N . HIS A 1 208 ? 42.060 2.068 31.961 1.00 21.50 208 HIS A N 1
ATOM 1656 C CA . HIS A 1 208 ? 43.242 2.502 31.220 1.00 15.50 208 HIS A CA 1
ATOM 1657 C C . HIS A 1 208 ? 43.248 3.990 30.922 1.00 16.63 208 HIS A C 1
ATOM 1658 O O . HIS A 1 208 ? 44.231 4.521 30.389 1.00 16.69 208 HIS A O 1
ATOM 1665 N N . ARG A 1 209 ? 42.139 4.655 31.237 1.00 13.22 209 ARG A N 1
ATOM 1666 C CA . ARG A 1 209 ? 42.004 6.069 30.980 1.00 13.01 209 ARG A CA 1
ATOM 1667 C C . ARG A 1 209 ? 42.857 6.990 31.873 1.00 13.89 209 ARG A C 1
ATOM 1668 O O . ARG A 1 209 ? 42.805 8.212 31.760 1.00 15.77 209 ARG A O 1
ATOM 1676 N N . SER A 1 210 ? 43.654 6.412 32.751 1.00 12.63 210 SER A N 1
ATOM 1677 C CA . SER A 1 210 ? 44.508 7.210 33.610 1.00 12.48 210 SER A CA 1
ATOM 1678 C C . SER A 1 210 ? 45.873 7.422 32.965 1.00 14.19 210 SER A C 1
ATOM 1679 O O . SER A 1 210 ? 46.732 8.138 33.465 1.00 19.03 210 SER A O 1
ATOM 1682 N N . ASP A 1 211 ? 46.060 6.773 31.836 1.00 15.93 211 ASP A N 1
ATOM 1683 C CA . ASP A 1 211 ? 47.308 6.785 31.130 1.00 11.59 211 ASP A CA 1
ATOM 1684 C C . ASP A 1 211 ? 47.369 7.742 29.953 1.00 14.04 211 ASP A C 1
ATOM 1685 O O . ASP A 1 211 ? 46.664 7.563 28.958 1.00 17.98 211 ASP A O 1
ATOM 1690 N N . PRO A 1 212 ? 48.235 8.756 30.025 1.00 13.20 212 PRO A N 1
ATOM 1691 C CA . PRO A 1 212 ? 48.228 9.619 28.848 1.00 16.41 212 PRO A CA 1
ATOM 1692 C C . PRO A 1 212 ? 48.650 8.924 27.542 1.00 15.97 212 PRO A C 1
ATOM 1693 O O . PRO A 1 212 ? 48.212 9.360 26.477 1.00 20.19 212 PRO A O 1
ATOM 1697 N N . VAL A 1 213 ? 49.484 7.870 27.621 1.00 14.95 213 VAL A N 1
ATOM 1698 C CA . VAL A 1 213 ? 49.962 7.124 26.433 1.00 11.70 213 VAL A CA 1
ATOM 1699 C C . VAL A 1 213 ? 48.792 6.408 25.766 1.00 14.08 213 VAL A C 1
ATOM 1700 O O . VAL A 1 213 ? 48.601 6.484 24.559 1.00 16.74 213 VAL A O 1
ATOM 1704 N N . TYR A 1 214 ? 48.002 5.723 26.577 1.00 15.52 214 TYR A N 1
ATOM 1705 C CA . TYR A 1 214 ? 46.838 4.992 26.124 1.00 12.87 214 TYR A CA 1
ATOM 1706 C C . TYR A 1 214 ? 45.784 5.930 25.532 1.00 15.14 214 TYR A C 1
ATOM 1707 O O . TYR A 1 214 ? 45.319 5.729 24.419 1.00 22.97 214 TYR A O 1
ATOM 1716 N N . VAL A 1 215 ? 45.400 6.956 26.270 1.00 13.27 215 VAL A N 1
ATOM 1717 C CA . VAL A 1 215 ? 44.409 7.903 25.804 1.00 10.68 215 VAL A CA 1
ATOM 1718 C C . VAL A 1 215 ? 44.873 8.677 24.549 1.00 13.96 215 VAL A C 1
ATOM 1719 O O . VAL A 1 215 ? 44.064 9.033 23.686 1.00 18.40 215 VAL A O 1
ATOM 1723 N N . GLY A 1 216 ? 46.171 8.949 24.453 1.00 13.97 216 GLY A N 1
ATOM 1724 C CA . GLY A 1 216 ? 46.689 9.673 23.309 1.00 9.23 216 GLY A CA 1
ATOM 1725 C C . GLY A 1 216 ? 46.649 8.773 22.080 1.00 14.31 216 GLY A C 1
ATOM 1726 O O . GLY A 1 216 ? 46.313 9.209 20.976 1.00 13.98 216 GLY A O 1
ATOM 1727 N N . ARG A 1 217 ? 47.005 7.505 22.269 1.00 15.40 217 ARG A N 1
ATOM 1728 C CA . ARG A 1 217 ? 46.974 6.532 21.184 1.00 18.57 217 ARG A CA 1
ATOM 1729 C C . ARG A 1 217 ? 45.504 6.260 20.761 1.00 20.58 217 ARG A C 1
ATOM 1730 O O . ARG A 1 217 ? 45.216 6.036 19.588 1.00 21.39 217 ARG A O 1
ATOM 1738 N N . THR A 1 218 ? 44.576 6.292 21.716 1.00 20.85 218 THR A N 1
ATOM 1739 C CA . THR A 1 218 ? 43.168 6.071 21.409 1.00 18.11 218 THR A CA 1
ATOM 1740 C C . THR A 1 218 ? 42.566 7.242 20.636 1.00 16.96 218 THR A C 1
ATOM 1741 O O . THR A 1 218 ? 41.875 7.039 19.667 1.00 21.46 218 THR A O 1
ATOM 1745 N N . ILE A 1 219 ? 42.824 8.470 21.066 1.00 17.67 219 ILE A N 1
ATOM 1746 C CA . ILE A 1 219 ? 42.304 9.642 20.368 1.00 13.53 219 ILE A CA 1
ATOM 1747 C C . ILE A 1 219 ? 42.895 9.693 18.976 1.00 15.25 219 ILE A C 1
ATOM 1748 O O . ILE A 1 219 ? 42.192 9.915 18.010 1.00 17.72 219 ILE A O 1
ATOM 1753 N N . THR A 1 220 ? 44.197 9.487 18.860 1.00 14.38 220 THR A N 1
ATOM 1754 C CA . THR A 1 220 ? 44.811 9.537 17.547 1.00 14.41 220 THR A CA 1
ATOM 1755 C C . THR A 1 220 ? 44.188 8.523 16.588 1.00 19.38 220 THR A C 1
ATOM 1756 O O . THR A 1 220 ? 44.046 8.771 15.377 1.00 23.78 220 THR A O 1
ATOM 1760 N N . ALA A 1 221 ? 43.786 7.382 17.140 1.00 21.22 221 ALA A N 1
ATOM 1761 C CA . ALA A 1 221 ? 43.196 6.322 16.334 1.00 16.67 221 ALA A CA 1
ATOM 1762 C C . ALA A 1 221 ? 41.764 6.610 15.887 1.00 17.89 221 ALA A C 1
ATOM 1763 O O . ALA A 1 221 ? 41.365 6.235 14.775 1.00 19.58 221 ALA A O 1
ATOM 1765 N N . MET A 1 222 ? 40.996 7.288 16.733 1.00 19.35 222 MET A N 1
ATOM 1766 C CA . MET A 1 222 ? 39.597 7.593 16.419 1.00 19.60 222 MET A CA 1
ATOM 1767 C C . MET A 1 222 ? 39.352 8.761 15.466 1.00 20.20 222 MET A C 1
ATOM 1768 O O . MET A 1 222 ? 38.283 8.847 14.843 1.00 22.25 222 MET A O 1
ATOM 1773 N N . VAL A 1 223 ? 40.329 9.660 15.356 1.00 18.10 223 VAL A N 1
ATOM 1774 C CA . VAL A 1 223 ? 40.171 10.824 14.484 1.00 16.91 223 VAL A CA 1
ATOM 1775 C C . VAL A 1 223 ? 39.908 10.476 13.037 1.00 17.66 223 VAL A C 1
ATOM 1776 O O . VAL A 1 223 ? 39.076 11.110 12.395 1.00 20.71 223 VAL A O 1
ATOM 1780 N N . ASN A 1 224 ? 40.602 9.477 12.511 1.00 19.00 224 ASN A N 1
ATOM 1781 C CA . ASN A 1 224 ? 40.346 9.098 11.144 1.00 19.66 224 ASN A CA 1
ATOM 1782 C C . ASN A 1 224 ? 40.413 7.610 10.877 1.00 22.60 224 ASN A C 1
ATOM 1783 O O . ASN A 1 224 ? 39.486 7.043 10.334 1.00 25.88 224 ASN A O 1
ATOM 1788 N N . SER A 1 225 ? 41.496 6.966 11.278 1.00 26.81 225 SER A N 1
ATOM 1789 C CA . SER A 1 225 ? 41.650 5.550 10.990 1.00 26.67 225 SER A CA 1
ATOM 1790 C C . SER A 1 225 ? 40.450 4.660 11.278 1.00 30.91 225 SER A C 1
ATOM 1791 O O . SER A 1 225 ? 40.203 3.711 10.517 1.00 35.51 225 SER A O 1
ATOM 1794 N N . ASN A 1 226 ? 39.709 4.929 12.357 1.00 32.14 226 ASN A N 1
ATOM 1795 C CA . ASN A 1 226 ? 38.553 4.088 12.676 1.00 28.71 226 ASN A CA 1
ATOM 1796 C C . ASN A 1 226 ? 37.429 4.420 11.718 1.00 31.91 226 ASN A C 1
ATOM 1797 O O . ASN A 1 226 ? 36.827 5.499 11.789 1.00 30.48 226 ASN A O 1
ATOM 1802 N N . GLY A 1 227 ? 37.156 3.467 10.822 1.00 34.31 227 GLY A N 1
ATOM 1803 C CA . GLY A 1 227 ? 36.143 3.634 9.792 1.00 32.52 227 GLY A CA 1
ATOM 1804 C C . GLY A 1 227 ? 34.656 3.653 10.127 1.00 32.95 227 GLY A C 1
ATOM 1805 O O . GLY A 1 227 ? 33.883 4.326 9.424 1.00 34.37 227 GLY A O 1
ATOM 1806 N N . ASP A 1 228 ? 34.227 2.938 11.163 1.00 31.48 228 ASP A N 1
ATOM 1807 C CA . ASP A 1 228 ? 32.817 2.952 11.460 1.00 32.80 228 ASP A CA 1
ATOM 1808 C C . ASP A 1 228 ? 32.396 4.017 12.468 1.00 30.95 228 ASP A C 1
ATOM 1809 O O . ASP A 1 228 ? 31.269 4.516 12.409 1.00 31.92 228 ASP A O 1
ATOM 1814 N N . ARG A 1 229 ? 33.289 4.410 13.370 1.00 28.86 229 ARG A N 1
ATOM 1815 C CA . ARG A 1 229 ? 32.925 5.459 14.305 1.00 22.92 229 ARG A CA 1
ATOM 1816 C C . ARG A 1 229 ? 33.933 6.568 14.394 1.00 18.29 229 ARG A C 1
ATOM 1817 O O . ARG A 1 229 ? 33.792 7.444 15.216 1.00 20.95 229 ARG A O 1
ATOM 1825 N N . GLY A 1 230 ? 34.927 6.553 13.524 1.00 18.25 230 GLY A N 1
ATOM 1826 C CA . GLY A 1 230 ? 35.969 7.566 13.562 1.00 14.01 230 GLY A CA 1
ATOM 1827 C C . GLY A 1 230 ? 35.354 8.924 13.505 1.00 15.74 230 GLY A C 1
ATOM 1828 O O . GLY A 1 230 ? 34.163 9.034 13.269 1.00 18.12 230 GLY A O 1
ATOM 1829 N N . VAL A 1 231 ? 36.140 9.972 13.698 1.00 15.14 231 VAL A N 1
ATOM 1830 C CA . VAL A 1 231 ? 35.547 11.294 13.666 1.00 12.86 231 VAL A CA 1
ATOM 1831 C C . VAL A 1 231 ? 35.435 11.869 12.273 1.00 15.96 231 VAL A C 1
ATOM 1832 O O . VAL A 1 231 ? 34.457 12.568 11.967 1.00 19.24 231 VAL A O 1
ATOM 1836 N N . LEU A 1 232 ? 36.427 11.589 11.430 1.00 14.22 232 LEU A N 1
ATOM 1837 C CA . LEU A 1 232 ? 36.427 12.113 10.072 1.00 12.13 232 LEU A CA 1
ATOM 1838 C C . LEU A 1 232 ? 36.678 11.047 9.030 1.00 16.18 232 LEU A C 1
ATOM 1839 O O . LEU A 1 232 ? 37.333 10.035 9.277 1.00 15.72 232 LEU A O 1
ATOM 1844 N N . THR A 1 233 ? 36.169 11.315 7.838 1.00 17.21 233 THR A N 1
ATOM 1845 C CA . THR A 1 233 ? 36.349 10.443 6.704 1.00 13.93 233 THR A CA 1
ATOM 1846 C C . THR A 1 233 ? 37.417 11.148 5.858 1.00 13.50 233 THR A C 1
ATOM 1847 O O . THR A 1 233 ? 37.331 12.358 5.615 1.00 13.57 233 THR A O 1
ATOM 1851 N N . GLY A 1 234 ? 38.441 10.421 5.425 1.00 13.67 234 GLY A N 1
ATOM 1852 C CA . GLY A 1 234 ? 39.450 11.069 4.612 1.00 12.36 234 GLY A CA 1
ATOM 1853 C C . GLY A 1 234 ? 39.132 10.984 3.130 1.00 16.98 234 GLY A C 1
ATOM 1854 O O . GLY A 1 234 ? 38.636 9.964 2.652 1.00 18.34 234 GLY A O 1
ATOM 1855 N N . ARG A 1 235 ? 39.389 12.070 2.404 1.00 15.53 235 ARG A N 1
ATOM 1856 C CA . ARG A 1 235 ? 39.192 12.106 0.962 1.00 15.11 235 ARG A CA 1
ATOM 1857 C C . ARG A 1 235 ? 40.390 12.897 0.457 1.00 19.36 235 ARG A C 1
ATOM 1858 O O . ARG A 1 235 ? 40.473 14.111 0.658 1.00 19.43 235 ARG A O 1
ATOM 1866 N N . TRP A 1 236 ? 41.311 12.202 -0.204 1.00 19.66 236 TRP A N 1
ATOM 1867 C CA . TRP A 1 236 ? 42.521 12.811 -0.681 1.00 19.20 236 TRP A CA 1
ATOM 1868 C C . TRP A 1 236 ? 42.429 13.523 -1.997 1.00 21.54 236 TRP A C 1
ATOM 1869 O O . TRP A 1 236 ? 43.374 14.218 -2.380 1.00 22.69 236 TRP A O 1
ATOM 1880 N N . GLU A 1 237 ? 41.295 13.372 -2.690 1.00 24.38 237 GLU A N 1
ATOM 1881 C CA . GLU A 1 237 ? 41.101 14.097 -3.943 1.00 22.94 237 GLU A CA 1
ATOM 1882 C C . GLU A 1 237 ? 39.716 14.629 -4.222 1.00 24.59 237 GLU A C 1
ATOM 1883 O O . GLU A 1 237 ? 38.676 14.016 -3.932 1.00 20.84 237 GLU A O 1
ATOM 1889 N N . GLU A 1 238 ? 39.814 15.811 -4.833 1.00 30.86 238 GLU A N 1
ATOM 1890 C CA . GLU A 1 238 ? 38.793 16.770 -5.215 1.00 32.78 238 GLU A CA 1
ATOM 1891 C C . GLU A 1 238 ? 37.298 16.530 -5.371 1.00 36.81 238 GLU A C 1
ATOM 1892 O O . GLU A 1 238 ? 36.528 17.315 -4.817 1.00 47.67 238 GLU A O 1
ATOM 1898 N N . PRO A 1 239 ? 36.829 15.538 -6.136 1.00 33.27 239 PRO A N 1
ATOM 1899 C CA . PRO A 1 239 ? 35.337 15.548 -6.065 1.00 30.22 239 PRO A CA 1
ATOM 1900 C C . PRO A 1 239 ? 34.860 15.124 -4.644 1.00 27.41 239 PRO A C 1
ATOM 1901 O O . PRO A 1 239 ? 34.733 13.940 -4.343 1.00 26.70 239 PRO A O 1
ATOM 1905 N N . TYR A 1 240 ? 34.624 16.103 -3.773 1.00 24.51 240 TYR A N 1
ATOM 1906 C CA . TYR A 1 240 ? 34.231 15.829 -2.392 1.00 25.60 240 TYR A CA 1
ATOM 1907 C C . TYR A 1 240 ? 32.738 15.781 -2.362 1.00 32.20 240 TYR A C 1
ATOM 1908 O O . TYR A 1 240 ? 32.086 16.434 -1.543 1.00 32.27 240 TYR A O 1
ATOM 1917 N N . THR A 1 241 ? 32.207 14.954 -3.248 1.00 38.02 241 THR A N 1
ATOM 1918 C CA . THR A 1 241 ? 30.782 14.870 -3.448 1.00 42.87 241 THR A CA 1
ATOM 1919 C C . THR A 1 241 ? 29.799 14.996 -2.306 1.00 43.57 241 THR A C 1
ATOM 1920 O O . THR A 1 241 ? 28.970 15.922 -2.321 1.00 47.52 241 THR A O 1
ATOM 1924 N N . ASP A 1 242 ? 29.844 14.141 -1.303 1.00 40.47 242 ASP A N 1
ATOM 1925 C CA . ASP A 1 242 ? 28.791 14.327 -0.317 1.00 43.54 242 ASP A CA 1
ATOM 1926 C C . ASP A 1 242 ? 29.227 14.800 1.040 1.00 39.60 242 ASP A C 1
ATOM 1927 O O . ASP A 1 242 ? 28.881 14.204 2.058 1.00 40.17 242 ASP A O 1
ATOM 1932 N N . GLY A 1 243 ? 29.973 15.893 1.052 1.00 34.25 243 GLY A N 1
ATOM 1933 C CA . GLY A 1 243 ? 30.475 16.408 2.305 1.00 31.24 243 GLY A CA 1
ATOM 1934 C C . GLY A 1 243 ? 31.191 17.715 2.136 1.00 27.37 243 GLY A C 1
ATOM 1935 O O . GLY A 1 243 ? 31.117 18.309 1.075 1.00 27.16 243 GLY A O 1
ATOM 1936 N N . VAL A 1 244 ? 31.868 18.183 3.183 1.00 25.54 244 VAL A N 1
ATOM 1937 C CA . VAL A 1 244 ? 32.590 19.436 3.098 1.00 21.94 244 VAL A CA 1
ATOM 1938 C C . VAL A 1 244 ? 34.009 19.173 2.665 1.00 21.25 244 VAL A C 1
ATOM 1939 O O . VAL A 1 244 ? 34.635 18.242 3.129 1.00 26.60 244 VAL A O 1
ATOM 1943 N N . ALA A 1 245 ? 34.526 19.968 1.750 1.00 22.18 245 ALA A N 1
ATOM 1944 C CA . ALA A 1 245 ? 35.894 19.759 1.337 1.00 21.27 245 ALA A CA 1
ATOM 1945 C C . ALA A 1 245 ? 36.802 20.115 2.509 1.00 25.34 245 ALA A C 1
ATOM 1946 O O . ALA A 1 245 ? 36.555 21.096 3.227 1.00 26.56 245 ALA A O 1
ATOM 1948 N N . PRO A 1 246 ? 37.867 19.321 2.724 1.00 25.92 246 PRO A N 1
ATOM 1949 C CA . PRO A 1 246 ? 38.817 19.560 3.813 1.00 22.37 246 PRO A CA 1
ATOM 1950 C C . PRO A 1 246 ? 39.370 20.980 3.918 1.00 21.09 246 PRO A C 1
ATOM 1951 O O . PRO A 1 246 ? 39.547 21.501 5.013 1.00 22.97 246 PRO A O 1
ATOM 1955 N N . TYR A 1 247 ? 39.640 21.611 2.787 1.00 21.72 247 TYR A N 1
ATOM 1956 C CA . TYR A 1 247 ? 40.214 22.953 2.800 1.00 21.23 247 TYR A CA 1
ATOM 1957 C C . TYR A 1 247 ? 39.233 24.048 3.262 1.00 20.93 247 TYR A C 1
ATOM 1958 O O . TYR A 1 247 ? 39.602 25.224 3.379 1.00 19.97 247 TYR A O 1
ATOM 1967 N N . ARG A 1 248 ? 37.995 23.645 3.545 1.00 18.87 248 ARG A N 1
ATOM 1968 C CA . ARG A 1 248 ? 36.949 24.564 3.980 1.00 15.56 248 ARG A CA 1
ATOM 1969 C C . ARG A 1 248 ? 36.971 24.886 5.473 1.00 15.50 248 ARG A C 1
ATOM 1970 O O . ARG A 1 248 ? 36.672 25.991 5.876 1.00 17.62 248 ARG A O 1
ATOM 1978 N N . TRP A 1 249 ? 37.288 23.909 6.301 1.00 15.89 249 TRP A N 1
ATOM 1979 C CA . TRP A 1 249 ? 37.237 24.134 7.723 1.00 16.78 249 TRP A CA 1
ATOM 1980 C C . TRP A 1 249 ? 38.224 25.118 8.299 1.00 18.97 249 TRP A C 1
ATOM 1981 O O . TRP A 1 24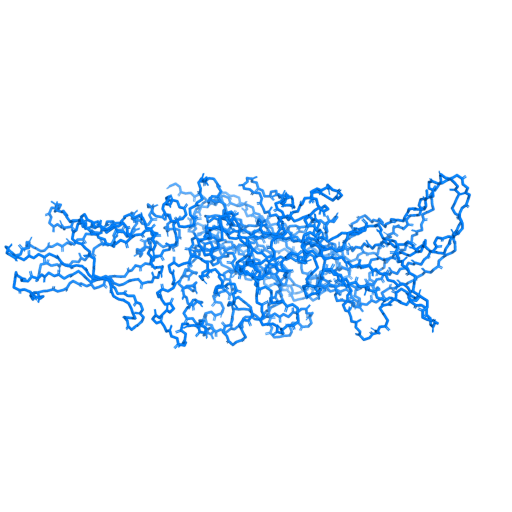9 ? 39.403 25.114 7.956 1.00 20.29 249 TRP A O 1
ATOM 1992 N N . THR A 1 250 ? 37.728 25.955 9.208 1.00 19.47 250 THR A N 1
ATOM 1993 C CA . THR A 1 250 ? 38.573 26.934 9.892 1.00 16.55 250 THR A CA 1
ATOM 1994 C C . THR A 1 250 ? 38.695 26.591 11.378 1.00 15.55 250 THR A C 1
ATOM 1995 O O . THR A 1 250 ? 39.304 27.333 12.142 1.00 14.85 250 THR A O 1
ATOM 1999 N N . GLY A 1 251 ? 38.123 25.446 11.771 1.00 15.67 251 GLY A N 1
ATOM 2000 C CA . GLY A 1 251 ? 38.157 25.011 13.157 1.00 14.99 251 GLY A CA 1
ATOM 2001 C C . GLY A 1 251 ? 37.662 23.601 13.449 1.00 15.24 251 GLY A C 1
ATOM 2002 O O . GLY A 1 251 ? 36.979 22.991 12.637 1.00 15.91 251 GLY A O 1
ATOM 2003 N N . SER A 1 252 ? 37.954 23.107 14.650 1.00 14.54 252 SER A N 1
ATOM 2004 C CA . SER A 1 252 ? 37.575 21.748 15.022 1.00 13.80 252 SER A CA 1
ATOM 2005 C C . SER A 1 252 ? 36.212 21.527 15.621 1.00 15.30 252 SER A C 1
ATOM 2006 O O . SER A 1 252 ? 35.675 20.437 15.516 1.00 19.77 252 SER A O 1
ATOM 2009 N N . VAL A 1 253 ? 35.633 22.538 16.246 1.00 19.46 253 VAL A N 1
ATOM 2010 C CA . VAL A 1 253 ? 34.319 22.366 16.875 1.00 18.23 253 VAL A CA 1
ATOM 2011 C C . VAL A 1 253 ? 33.153 21.955 15.930 1.00 16.62 253 VAL A C 1
ATOM 2012 O O . VAL A 1 253 ? 32.278 21.185 16.321 1.00 19.81 253 VAL A O 1
ATOM 2016 N N . PRO A 1 254 ? 33.089 22.503 14.706 1.00 15.30 254 PRO A N 1
ATOM 2017 C CA . PRO A 1 254 ? 31.983 22.100 13.819 1.00 14.05 254 PRO A CA 1
ATOM 2018 C C . PRO A 1 254 ? 32.027 20.642 13.383 1.00 13.68 254 PRO A C 1
ATOM 2019 O O . PRO A 1 254 ? 31.001 20.015 13.163 1.00 17.24 254 PRO A O 1
ATOM 2023 N N . ILE A 1 255 ? 33.228 20.101 13.261 1.00 14.66 255 ILE A N 1
ATOM 2024 C CA . ILE A 1 255 ? 33.407 18.703 12.898 1.00 12.85 255 ILE A CA 1
ATOM 2025 C C . ILE A 1 255 ? 32.946 17.828 14.073 1.00 15.04 255 ILE A C 1
ATOM 2026 O O . ILE A 1 255 ? 32.234 16.843 13.882 1.00 14.93 255 ILE A O 1
ATOM 2031 N N . LEU A 1 256 ? 33.374 18.187 15.289 1.00 18.92 256 LEU A N 1
ATOM 2032 C CA . LEU A 1 256 ? 32.999 17.436 16.489 1.00 17.94 256 LEU A CA 1
ATOM 2033 C C . LEU A 1 256 ? 31.496 17.517 16.788 1.00 17.81 256 LEU A C 1
ATOM 2034 O O . LEU A 1 256 ? 30.866 16.504 17.084 1.00 15.41 256 LEU A O 1
ATOM 2039 N N . GLN A 1 257 ? 30.894 18.696 16.693 1.00 18.99 257 GLN A N 1
ATOM 2040 C CA . GLN A 1 257 ? 29.469 18.760 16.980 1.00 22.19 257 GLN A CA 1
ATOM 2041 C C . GLN A 1 257 ? 28.699 17.935 15.940 1.00 25.47 257 GLN A C 1
ATOM 2042 O O . GLN A 1 257 ? 27.725 17.258 16.276 1.00 26.17 257 GLN A O 1
ATOM 2048 N N . GLN A 1 258 ? 29.157 17.965 14.690 1.00 26.00 258 GLN A N 1
ATOM 2049 C CA . GLN A 1 258 ? 28.516 17.224 13.596 1.00 24.87 258 GLN A CA 1
ATOM 2050 C C . GLN A 1 258 ? 28.603 15.710 13.795 1.00 24.49 258 GLN A C 1
ATOM 2051 O O . GLN A 1 258 ? 27.625 15.001 13.604 1.00 26.84 258 GLN A O 1
ATOM 2057 N N . TRP A 1 259 ? 29.794 15.229 14.157 1.00 22.51 259 TRP A N 1
ATOM 2058 C CA . TRP A 1 259 ? 30.053 13.816 14.443 1.00 19.63 259 TRP A CA 1
ATOM 2059 C C . TRP A 1 259 ? 29.125 13.291 15.578 1.00 22.72 259 TRP A C 1
ATOM 2060 O O . TRP A 1 259 ? 28.532 12.217 15.491 1.00 24.29 259 TRP A O 1
ATOM 2071 N N . SER A 1 260 ? 29.025 14.044 16.665 1.00 21.96 260 SER A N 1
ATOM 2072 C CA . SER A 1 260 ? 28.185 13.643 17.772 1.00 18.91 260 SER A CA 1
ATOM 2073 C C . SER A 1 260 ? 26.708 13.846 17.453 1.00 21.21 260 SER A C 1
ATOM 2074 O O . SER A 1 260 ? 25.888 12.982 17.686 1.00 18.06 260 SER A O 1
ATOM 2077 N N . LYS A 1 261 ? 26.369 15.020 16.943 1.00 23.78 261 LYS A N 1
ATOM 2078 C CA . LYS A 1 261 ? 24.992 15.318 16.594 1.00 27.14 261 LYS A CA 1
ATOM 2079 C C . LYS A 1 261 ? 24.387 14.207 15.751 1.00 29.89 261 LYS A C 1
ATOM 2080 O O . LYS A 1 261 ? 23.270 13.787 16.015 1.00 33.21 261 LYS A O 1
ATOM 2086 N N . ALA A 1 262 ? 25.124 13.747 14.729 1.00 33.26 262 ALA A N 1
ATOM 2087 C CA . ALA A 1 262 ? 24.682 12.683 13.801 1.00 26.71 262 ALA A CA 1
ATOM 2088 C C . ALA A 1 262 ? 24.685 11.283 14.360 1.00 23.86 262 ALA A C 1
ATOM 2089 O O . ALA A 1 262 ? 24.479 10.348 13.615 1.00 26.02 262 ALA A O 1
ATOM 2091 N N . GLY A 1 263 ? 24.935 11.136 15.651 1.00 23.95 263 GLY A N 1
ATOM 2092 C CA . GLY A 1 263 ? 24.971 9.821 16.265 1.00 24.92 263 GLY A CA 1
ATOM 2093 C C . GLY A 1 263 ? 26.337 9.169 16.090 1.00 28.51 263 GLY A C 1
ATOM 2094 O O . GLY A 1 263 ? 26.433 7.974 15.856 1.00 32.53 263 GLY A O 1
ATOM 2095 N N . VAL A 1 264 ? 27.409 9.938 16.224 1.00 28.13 264 VAL A N 1
ATOM 2096 C CA . VAL A 1 264 ? 28.724 9.369 16.042 1.00 25.98 264 VAL A CA 1
ATOM 2097 C C . VAL A 1 264 ? 28.776 8.781 14.606 1.00 28.34 264 VAL A C 1
ATOM 2098 O O . VAL A 1 264 ? 28.536 7.587 14.347 1.00 24.56 264 VAL A O 1
ATOM 2102 N N . ARG A 1 265 ? 29.103 9.675 13.674 1.00 28.03 265 ARG A N 1
ATOM 2103 C CA . ARG A 1 265 ? 29.166 9.351 12.277 1.00 27.34 265 ARG A CA 1
ATOM 2104 C C . ARG A 1 265 ? 30.328 10.061 11.610 1.00 23.00 265 ARG A C 1
ATOM 2105 O O . ARG A 1 265 ? 30.305 11.280 11.527 1.00 25.05 265 ARG A O 1
ATOM 2113 N N . PRO A 1 266 ? 31.330 9.315 11.076 1.00 18.60 266 PRO A N 1
ATOM 2114 C CA . PRO A 1 266 ? 32.466 9.965 10.422 1.00 15.53 266 PRO A CA 1
ATOM 2115 C C . PRO A 1 266 ? 32.024 11.169 9.610 1.00 17.32 266 PRO A C 1
ATOM 2116 O O . PRO A 1 266 ? 31.046 11.101 8.880 1.00 22.30 266 PRO A O 1
ATOM 2120 N N . VAL A 1 267 ? 32.736 12.283 9.753 1.00 18.68 267 VAL A N 1
ATOM 2121 C CA . VAL A 1 267 ? 32.393 13.509 9.050 1.00 12.95 267 VAL A CA 1
ATOM 2122 C C . VAL A 1 267 ? 33.107 13.580 7.727 1.00 15.01 267 VAL A C 1
ATOM 2123 O O . VAL A 1 267 ? 34.291 13.267 7.665 1.00 17.79 267 VAL A O 1
ATOM 2127 N N . LYS A 1 268 ? 32.393 13.961 6.667 1.00 14.88 268 LYS A N 1
ATOM 2128 C CA . LYS A 1 268 ? 33.015 14.095 5.345 1.00 14.51 268 LYS A CA 1
ATOM 2129 C C . LYS A 1 268 ? 33.382 15.549 5.026 1.00 14.16 268 LYS A C 1
ATOM 2130 O O . LYS A 1 268 ? 32.493 16.391 4.945 1.00 17.82 268 LYS A O 1
ATOM 2136 N N . TYR A 1 269 ? 34.656 15.866 4.796 1.00 15.45 269 TYR A N 1
ATOM 2137 C CA . TYR A 1 269 ? 35.780 14.918 4.763 1.00 17.61 269 TYR A CA 1
ATOM 2138 C C . TYR A 1 269 ? 36.964 15.590 5.451 1.00 14.98 269 TYR A C 1
ATOM 2139 O O . TYR A 1 269 ? 36.890 16.724 5.857 1.00 14.02 269 TYR A O 1
ATOM 2148 N N . GLY A 1 270 ? 38.080 14.904 5.539 1.00 16.75 270 GLY A N 1
ATOM 2149 C CA . GLY A 1 270 ? 39.228 15.537 6.135 1.00 15.23 270 GLY A CA 1
ATOM 2150 C C . GLY A 1 270 ? 40.503 15.142 5.405 1.00 20.16 270 GLY A C 1
ATOM 2151 O O . GLY A 1 270 ? 40.525 14.197 4.604 1.00 21.19 270 GLY A O 1
ATOM 2152 N N . GLN A 1 271 ? 41.561 15.908 5.657 1.00 22.91 271 GLN A N 1
ATOM 2153 C CA . GLN A 1 271 ? 42.887 15.632 5.110 1.00 20.97 271 GLN A CA 1
ATOM 2154 C C . GLN A 1 271 ? 43.887 15.762 6.279 1.00 18.78 271 GLN A C 1
ATOM 2155 O O . GLN A 1 271 ? 43.505 16.249 7.341 1.00 15.98 271 GLN A O 1
ATOM 2161 N N . CYS A 1 272 ? 45.147 15.354 6.100 1.00 17.44 272 CYS A N 1
ATOM 2162 C CA . CYS A 1 272 ? 46.097 15.368 7.209 1.00 13.77 272 CYS A CA 1
ATOM 2163 C C . CYS A 1 272 ? 46.113 16.526 8.200 1.00 15.06 272 CYS A C 1
ATOM 2164 O O . CYS A 1 272 ? 46.044 16.259 9.399 1.00 22.05 272 CYS A O 1
ATOM 2167 N N . TRP A 1 273 ? 46.168 17.782 7.774 1.00 16.20 273 TRP A N 1
ATOM 2168 C CA . TRP A 1 273 ? 46.164 18.878 8.769 1.00 16.35 273 TRP A CA 1
ATOM 2169 C C . TRP A 1 273 ? 44.813 19.058 9.519 1.00 17.19 273 TRP A C 1
ATOM 2170 O O . TRP A 1 273 ? 44.790 19.619 10.617 1.00 19.97 273 TRP A O 1
ATOM 2181 N N . VAL A 1 274 ? 43.693 18.607 8.945 1.00 14.33 274 VAL A N 1
ATOM 2182 C CA . VAL A 1 274 ? 42.393 18.691 9.632 1.00 11.49 274 VAL A CA 1
ATOM 2183 C C . VAL A 1 274 ? 42.264 17.615 10.746 1.00 13.24 274 VAL A C 1
ATOM 2184 O O . VAL A 1 274 ? 41.551 17.820 11.740 1.00 16.26 274 VAL A O 1
ATOM 2188 N N . PHE A 1 275 ? 42.953 16.478 10.566 1.00 14.35 275 PHE A N 1
ATOM 2189 C CA . PHE A 1 275 ? 42.979 15.360 11.525 1.00 11.46 275 PHE A CA 1
ATOM 2190 C C . PHE A 1 275 ? 43.838 15.815 12.696 1.00 12.93 275 PHE A C 1
ATOM 2191 O O . PHE A 1 275 ? 43.517 15.566 13.841 1.00 14.10 275 PHE A O 1
ATOM 2199 N N . ALA A 1 276 ? 44.977 16.431 12.389 1.00 11.54 276 ALA A N 1
ATOM 2200 C CA . ALA A 1 276 ? 45.891 16.894 13.418 1.00 9.23 276 ALA A CA 1
ATOM 2201 C C . ALA A 1 276 ? 45.229 17.980 14.278 1.00 13.13 276 ALA A C 1
ATOM 2202 O O . ALA A 1 276 ? 45.244 17.874 15.512 1.00 17.67 276 ALA A O 1
ATOM 2204 N N . ALA A 1 277 ? 44.642 19.001 13.643 1.00 12.25 277 ALA A N 1
ATOM 2205 C CA . ALA A 1 277 ? 43.951 20.074 14.357 1.00 10.53 277 ALA A CA 1
ATOM 2206 C C . ALA A 1 277 ? 42.856 19.508 15.225 1.00 13.94 277 ALA A C 1
ATOM 2207 O O . ALA A 1 277 ? 42.757 19.893 16.359 1.00 21.45 277 ALA A O 1
ATOM 2209 N N . VAL A 1 278 ? 42.024 18.600 14.714 1.00 13.62 278 VAL A N 1
ATOM 2210 C CA . VAL A 1 278 ? 40.956 18.007 15.540 1.00 6.95 278 VAL A CA 1
ATOM 2211 C C . VAL A 1 278 ? 41.584 17.181 16.681 1.00 12.57 278 VAL A C 1
ATOM 2212 O O . VAL A 1 278 ? 41.037 17.098 17.772 1.00 16.30 278 VAL A O 1
ATOM 2216 N N . ALA A 1 279 ? 42.741 16.566 16.451 1.00 17.70 279 ALA A N 1
ATOM 2217 C CA . ALA A 1 279 ? 43.410 15.776 17.512 1.00 16.78 279 ALA A CA 1
ATOM 2218 C C . ALA A 1 279 ? 43.863 16.751 18.571 1.00 18.99 279 ALA A C 1
ATOM 2219 O O . ALA A 1 279 ? 43.731 16.484 19.761 1.00 23.92 279 ALA A O 1
ATOM 2221 N N . CYS A 1 280 ? 44.411 17.879 18.125 1.00 15.31 280 CYS A N 1
ATOM 2222 C CA . CYS A 1 280 ? 44.869 18.901 19.035 1.00 12.82 280 CYS A CA 1
ATOM 2223 C C . CYS A 1 280 ? 43.760 19.415 19.914 1.00 11.37 280 CYS A C 1
ATOM 2224 O O . CYS A 1 280 ? 43.967 19.557 21.094 1.00 18.55 280 CYS A O 1
ATOM 2227 N N . THR A 1 281 ? 42.592 19.698 19.351 1.00 12.55 281 THR A N 1
ATOM 2228 C CA . THR A 1 281 ? 41.453 20.231 20.121 1.00 9.27 281 THR A CA 1
ATOM 2229 C C . THR A 1 281 ? 41.033 19.313 21.248 1.00 12.65 281 THR A C 1
ATOM 2230 O O . THR A 1 281 ? 40.729 19.751 22.349 1.00 15.11 281 THR A O 1
ATOM 2234 N N . VAL A 1 282 ? 41.001 18.024 20.959 1.00 13.20 282 VAL A N 1
ATOM 2235 C CA . VAL A 1 282 ? 40.576 17.050 21.937 1.00 14.07 282 VAL A CA 1
ATOM 2236 C C . VAL A 1 282 ? 41.617 16.758 23.019 1.00 14.80 282 VAL A C 1
ATOM 2237 O O . VAL A 1 282 ? 41.280 16.648 24.182 1.00 20.17 282 VAL A O 1
ATOM 2241 N N . LEU A 1 283 ? 42.877 16.618 22.650 1.00 13.52 283 LEU A N 1
ATOM 2242 C CA . LEU A 1 283 ? 43.890 16.322 23.647 1.00 10.14 283 LEU A CA 1
ATOM 2243 C C . LEU A 1 283 ? 44.086 17.591 24.530 1.00 12.69 283 LEU A C 1
ATOM 2244 O O . LEU A 1 283 ? 44.130 17.521 25.767 1.00 13.75 283 LEU A O 1
ATOM 2249 N N . ARG A 1 284 ? 44.156 18.762 23.907 1.00 13.18 284 ARG A N 1
ATOM 2250 C CA . ARG A 1 284 ? 44.263 19.985 24.694 1.00 10.86 284 ARG A CA 1
ATOM 2251 C C . ARG A 1 284 ? 43.073 19.988 25.669 1.00 12.88 284 ARG A C 1
ATOM 2252 O O . ARG A 1 284 ? 43.254 20.134 26.856 1.00 18.05 284 ARG A O 1
ATOM 2260 N N . CYS A 1 285 ? 41.856 19.767 25.180 1.00 17.93 285 CYS A N 1
ATOM 2261 C CA . CYS A 1 285 ? 40.679 19.723 26.063 1.00 15.23 285 CYS A CA 1
ATOM 2262 C C . CYS A 1 285 ? 40.818 18.730 27.217 1.00 15.22 285 CYS A C 1
ATOM 2263 O O . CYS A 1 285 ? 40.489 19.057 28.334 1.00 21.03 285 CYS A O 1
ATOM 2266 N N . LEU A 1 286 ? 41.292 17.517 26.968 1.00 14.38 286 LEU A N 1
ATOM 2267 C CA . LEU A 1 286 ? 41.414 16.549 28.049 1.00 9.12 286 LEU A CA 1
ATOM 2268 C C . LEU A 1 286 ? 42.566 16.903 28.968 1.00 9.46 286 LEU A C 1
ATOM 2269 O O . LEU A 1 286 ? 42.700 16.333 30.049 1.00 10.82 286 LEU A O 1
ATOM 2274 N N . GLY A 1 287 ? 43.425 17.818 28.539 1.00 9.94 287 GLY A N 1
ATOM 2275 C CA . GLY A 1 287 ? 44.520 18.205 29.410 1.00 8.79 287 GLY A CA 1
ATOM 2276 C C . GLY A 1 287 ? 45.918 17.775 29.023 1.00 12.57 287 GLY A C 1
ATOM 2277 O O . GLY A 1 287 ? 46.879 17.997 29.776 1.00 16.31 287 GLY A O 1
ATOM 2278 N N . ILE A 1 288 ? 46.083 17.167 27.863 1.00 10.38 288 ILE A N 1
ATOM 2279 C CA . ILE A 1 288 ? 47.428 16.750 27.493 1.00 8.70 288 ILE A CA 1
ATOM 2280 C C . ILE A 1 288 ? 48.034 17.832 26.623 1.00 9.18 288 ILE A C 1
ATOM 2281 O O . ILE A 1 288 ? 47.471 18.173 25.597 1.00 13.19 288 ILE A O 1
ATOM 2286 N N . PRO A 1 289 ? 49.170 18.411 27.037 1.00 9.52 289 PRO A N 1
ATOM 2287 C CA . PRO A 1 289 ? 49.829 19.465 26.253 1.00 11.27 289 PRO A CA 1
ATOM 2288 C C . PRO A 1 289 ? 50.061 19.017 24.788 1.00 15.02 289 PRO A C 1
ATOM 2289 O O . PRO A 1 289 ? 50.705 17.984 24.536 1.00 17.94 289 PRO A O 1
ATOM 2293 N N . THR A 1 290 ? 49.557 19.792 23.822 1.00 14.00 290 THR A N 1
ATOM 2294 C CA . THR A 1 290 ? 49.652 19.406 22.395 1.00 10.24 290 THR A CA 1
ATOM 2295 C C . THR A 1 290 ? 49.882 20.560 21.390 1.00 8.72 290 THR A C 1
ATOM 2296 O O . THR A 1 290 ? 49.387 21.682 21.562 1.00 12.98 290 THR A O 1
ATOM 2300 N N . ARG A 1 291 ? 50.645 20.304 20.344 1.00 5.50 291 ARG A N 1
ATOM 2301 C CA . ARG A 1 291 ? 50.834 21.330 19.317 1.00 7.15 291 ARG A CA 1
ATOM 2302 C C . ARG A 1 291 ? 50.942 20.712 17.933 1.00 11.88 291 ARG A C 1
ATOM 2303 O O . ARG A 1 291 ? 51.660 19.726 17.729 1.00 11.46 291 ARG A O 1
ATOM 2311 N N . PRO A 1 292 ? 50.198 21.250 16.962 1.00 12.87 292 PRO A N 1
ATOM 2312 C CA . PRO A 1 292 ? 50.272 20.699 15.608 1.00 14.07 292 PRO A CA 1
ATOM 2313 C C . PRO A 1 292 ? 51.598 20.996 14.954 1.00 15.28 292 PRO A C 1
ATOM 2314 O O . PRO A 1 292 ? 51.981 22.171 14.868 1.00 18.35 292 PRO A O 1
ATOM 2318 N N . ILE A 1 293 ? 52.313 19.953 14.515 1.00 16.19 293 ILE A N 1
ATOM 2319 C CA . ILE A 1 293 ? 53.565 20.210 13.814 1.00 14.87 293 ILE A CA 1
ATOM 2320 C C . ILE A 1 293 ? 53.435 19.860 12.318 1.00 13.27 293 ILE A C 1
ATOM 2321 O O . ILE A 1 293 ? 52.740 18.908 11.966 1.00 12.15 293 ILE A O 1
ATOM 2326 N N . THR A 1 294 ? 54.063 20.666 11.449 1.00 12.47 294 THR A N 1
ATOM 2327 C CA . THR A 1 294 ? 54.019 20.455 9.989 1.00 10.32 294 THR A CA 1
ATOM 2328 C C . THR A 1 294 ? 55.388 20.108 9.414 1.00 10.33 294 THR A C 1
ATOM 2329 O O . THR A 1 294 ? 56.381 20.745 9.729 1.00 14.31 294 THR A O 1
ATOM 2333 N N . ASN A 1 295 ? 55.442 19.109 8.545 1.00 9.81 295 ASN A N 1
ATOM 2334 C CA . ASN A 1 295 ? 56.697 18.676 7.946 1.00 5.53 295 ASN A CA 1
ATOM 2335 C C . ASN A 1 295 ? 56.694 19.039 6.490 1.00 6.89 295 ASN A C 1
ATOM 2336 O O . ASN A 1 295 ? 55.725 18.730 5.800 1.00 11.90 295 ASN A O 1
ATOM 2341 N N . PHE A 1 296 ? 57.727 19.696 5.990 1.00 5.68 296 PHE A N 1
ATOM 2342 C CA . PHE A 1 296 ? 57.719 20.008 4.561 1.00 11.29 296 PHE A CA 1
ATOM 2343 C C . PHE A 1 296 ? 58.586 18.961 3.846 1.00 13.36 296 PHE A C 1
ATOM 2344 O O . PHE A 1 296 ? 59.611 18.547 4.369 1.00 14.30 296 PHE A O 1
ATOM 2352 N N . ALA A 1 297 ? 58.157 18.513 2.663 1.00 16.28 297 ALA A N 1
ATOM 2353 C CA . ALA A 1 297 ? 58.853 17.447 1.932 1.00 13.55 297 ALA A CA 1
ATOM 2354 C C . ALA A 1 297 ? 58.720 16.203 2.844 1.00 15.15 297 ALA A C 1
ATOM 2355 O O . ALA A 1 297 ? 59.678 15.705 3.450 1.00 12.48 297 ALA A O 1
ATOM 2357 N N . SER A 1 298 ? 57.487 15.721 2.940 1.00 15.66 298 SER A N 1
ATOM 2358 C CA . SER A 1 298 ? 57.165 14.589 3.780 1.00 15.16 298 SER A CA 1
ATOM 2359 C C . SER A 1 298 ? 57.245 13.224 3.156 1.00 16.65 298 SER A C 1
ATOM 2360 O O . SER A 1 298 ? 56.497 12.918 2.258 1.00 20.65 298 SER A O 1
ATOM 2363 N N . ALA A 1 299 ? 58.128 12.379 3.652 1.00 18.22 299 ALA A N 1
ATOM 2364 C CA . ALA A 1 299 ? 58.209 11.024 3.122 1.00 13.41 299 ALA A CA 1
ATOM 2365 C C . ALA A 1 299 ? 57.101 10.116 3.683 1.00 12.63 299 ALA A C 1
ATOM 2366 O O . ALA A 1 299 ? 57.358 9.007 4.171 1.00 11.78 299 ALA A O 1
ATOM 2368 N N . HIS A 1 300 ? 55.859 10.573 3.586 1.00 13.18 300 HIS A N 1
ATOM 2369 C CA . HIS A 1 300 ? 54.733 9.774 4.072 1.00 15.78 300 HIS A CA 1
ATOM 2370 C C . HIS A 1 300 ? 54.472 8.522 3.234 1.00 19.06 300 HIS A C 1
ATOM 2371 O O . HIS A 1 300 ? 54.181 7.441 3.751 1.00 20.84 300 HIS A O 1
ATOM 2378 N N . ASP A 1 301 ? 54.532 8.742 1.923 1.00 26.42 301 ASP A N 1
ATOM 2379 C CA . ASP A 1 301 ? 54.315 7.783 0.827 1.00 29.36 301 ASP A CA 1
ATOM 2380 C C . ASP A 1 301 ? 55.126 6.494 0.852 1.00 29.09 301 ASP A C 1
ATOM 2381 O O . ASP A 1 301 ? 54.671 5.444 0.410 1.00 31.57 301 ASP A O 1
ATOM 2386 N N . VAL A 1 302 ? 56.358 6.643 1.315 1.00 28.16 302 VAL A N 1
ATOM 2387 C CA . VAL A 1 302 ? 57.388 5.621 1.413 1.00 23.51 302 VAL A CA 1
ATOM 2388 C C . VAL A 1 302 ? 57.018 4.360 2.240 1.00 24.08 302 VAL A C 1
ATOM 2389 O O . VAL A 1 302 ? 57.621 3.281 2.107 1.00 19.59 302 VAL A O 1
ATOM 2393 N N . ASP A 1 303 ? 56.000 4.485 3.085 1.00 26.74 303 ASP A N 1
ATOM 2394 C CA . ASP A 1 303 ? 55.590 3.349 3.881 1.00 26.16 303 ASP A CA 1
ATOM 2395 C C . ASP A 1 303 ? 56.744 2.740 4.694 1.00 26.94 303 ASP A C 1
ATOM 2396 O O . ASP A 1 303 ? 57.050 1.540 4.620 1.00 27.64 303 ASP A O 1
ATOM 2401 N N . GLY A 1 304 ? 57.399 3.596 5.462 1.00 25.38 304 GLY A N 1
ATOM 2402 C CA . GLY A 1 304 ? 58.458 3.127 6.314 1.00 22.58 304 GLY A CA 1
ATOM 2403 C C . GLY A 1 304 ? 59.779 2.739 5.724 1.00 21.93 304 GLY A C 1
ATOM 2404 O O . GLY A 1 304 ? 60.662 2.436 6.499 1.00 26.00 304 GLY A O 1
ATOM 2405 N N . ASN A 1 305 ? 59.942 2.744 4.410 1.00 18.61 305 ASN A N 1
ATOM 2406 C CA . ASN A 1 305 ? 61.225 2.376 3.831 1.00 19.95 305 ASN A CA 1
ATOM 2407 C C . ASN A 1 305 ? 62.211 3.510 3.722 1.00 16.58 305 ASN A C 1
ATOM 2408 O O . ASN A 1 305 ? 61.943 4.517 3.099 1.00 15.61 305 ASN A O 1
ATOM 2413 N N . LEU A 1 306 ? 63.386 3.322 4.290 1.00 20.05 306 LEU A N 1
ATOM 2414 C CA . LEU A 1 306 ? 64.389 4.377 4.301 1.00 22.27 306 LEU A CA 1
ATOM 2415 C C . LEU A 1 306 ? 65.151 4.527 2.993 1.00 24.76 306 LEU A C 1
ATOM 2416 O O . LEU A 1 306 ? 65.954 5.455 2.833 1.00 27.94 306 LEU A O 1
ATOM 2421 N N . SER A 1 307 ? 64.870 3.625 2.058 1.00 27.26 307 SER A N 1
ATOM 2422 C CA . SER A 1 307 ? 65.524 3.619 0.749 1.00 27.58 307 SER A CA 1
ATOM 2423 C C . SER A 1 307 ? 64.596 3.326 -0.396 1.00 27.75 307 SER A C 1
ATOM 2424 O O . SER A 1 307 ? 64.054 2.225 -0.531 1.00 29.64 307 SER A O 1
ATOM 2427 N N . VAL A 1 308 ? 64.413 4.326 -1.229 1.00 26.88 308 VAL A N 1
ATOM 2428 C CA . VAL A 1 308 ? 63.567 4.167 -2.377 1.00 28.38 308 VAL A CA 1
ATOM 2429 C C . VAL A 1 308 ? 64.285 4.684 -3.626 1.00 27.23 308 VAL A C 1
ATOM 2430 O O . VAL A 1 308 ? 64.891 5.761 -3.631 1.00 28.60 308 VAL A O 1
ATOM 2434 N N . ASP A 1 309 ? 64.276 3.875 -4.666 1.00 24.55 309 ASP A N 1
ATOM 2435 C CA . ASP A 1 309 ? 64.844 4.304 -5.911 1.00 23.88 309 ASP A CA 1
ATOM 2436 C C . ASP A 1 309 ? 63.589 4.558 -6.748 1.00 22.95 309 ASP A C 1
ATOM 2437 O O . ASP A 1 309 ? 62.708 3.718 -6.855 1.00 24.51 309 ASP A O 1
ATOM 2442 N N . PHE A 1 310 ? 63.492 5.761 -7.278 1.00 21.05 310 PHE A N 1
ATOM 2443 C CA . PHE A 1 310 ? 62.347 6.186 -8.037 1.00 20.68 310 PHE A CA 1
ATOM 2444 C C . PHE A 1 310 ? 62.684 6.191 -9.513 1.00 24.15 310 PHE A C 1
ATOM 2445 O O . PHE A 1 310 ? 63.433 7.053 -9.964 1.00 26.35 310 PHE A O 1
ATOM 2453 N N . LEU A 1 311 ? 62.114 5.238 -10.260 1.00 26.59 311 LEU A N 1
ATOM 2454 C CA . LEU A 1 311 ? 62.337 5.093 -11.708 1.00 22.63 311 LEU A CA 1
ATOM 2455 C C . LEU A 1 311 ? 61.449 5.944 -12.605 1.00 23.07 311 LEU A C 1
ATOM 2456 O O . LEU A 1 311 ? 60.217 5.870 -12.582 1.00 24.53 311 LEU A O 1
ATOM 2461 N N . LEU A 1 312 ? 62.115 6.740 -13.417 1.00 23.54 312 LEU A N 1
ATOM 2462 C CA . LEU A 1 312 ? 61.491 7.639 -14.354 1.00 21.44 312 LEU A CA 1
ATOM 2463 C C . LEU A 1 312 ? 61.947 7.194 -15.745 1.00 22.53 312 LEU A C 1
ATOM 2464 O O . LEU A 1 312 ? 62.888 6.431 -15.880 1.00 24.79 312 LEU A O 1
ATOM 2469 N N . ASN A 1 313 ? 61.287 7.645 -16.787 1.00 24.29 313 ASN A N 1
ATOM 2470 C CA . ASN A 1 313 ? 61.743 7.272 -18.099 1.00 28.14 313 ASN A CA 1
ATOM 2471 C C . ASN A 1 313 ? 62.529 8.471 -18.577 1.00 34.08 313 ASN A C 1
ATOM 2472 O O . ASN A 1 313 ? 62.744 9.415 -17.815 1.00 35.85 313 ASN A O 1
ATOM 2477 N N . GLU A 1 314 ? 62.958 8.442 -19.836 1.00 39.53 314 GLU A N 1
ATOM 2478 C CA . GLU A 1 314 ? 63.724 9.551 -20.398 1.00 42.69 314 GLU A CA 1
ATOM 2479 C C . GLU A 1 314 ? 62.857 10.808 -20.563 1.00 42.23 314 GLU A C 1
ATOM 2480 O O . GLU A 1 314 ? 63.377 11.933 -20.624 1.00 45.57 314 GLU A O 1
ATOM 2486 N N . ARG A 1 315 ? 61.542 10.629 -20.635 1.00 37.98 315 ARG A N 1
ATOM 2487 C CA . ARG A 1 315 ? 60.649 11.776 -20.756 1.00 35.81 315 ARG A CA 1
ATOM 2488 C C . ARG A 1 315 ? 60.352 12.372 -19.398 1.00 33.46 315 ARG A C 1
ATOM 2489 O O . ARG A 1 315 ? 59.439 13.178 -19.267 1.00 27.59 315 ARG A O 1
ATOM 2497 N N . LEU A 1 316 ? 61.115 11.951 -18.385 1.00 32.76 316 LEU A N 1
ATOM 2498 C CA . LEU A 1 316 ? 60.937 12.460 -17.041 1.00 31.24 316 LEU A CA 1
ATOM 2499 C C . LEU A 1 316 ? 59.638 11.995 -16.429 1.00 30.74 316 LEU A C 1
ATOM 2500 O O . LEU A 1 316 ? 58.970 12.762 -15.735 1.00 29.66 316 LEU A O 1
ATOM 2505 N N . GLU A 1 317 ? 59.254 10.754 -16.662 1.00 27.16 317 GLU A N 1
ATOM 2506 C CA . GLU A 1 317 ? 58.005 10.324 -16.082 1.00 26.89 317 GLU A CA 1
ATOM 2507 C C . GLU A 1 317 ? 58.098 9.010 -15.352 1.00 25.81 317 GLU A C 1
ATOM 2508 O O . GLU A 1 317 ? 58.915 8.173 -15.690 1.00 29.81 317 GLU A O 1
ATOM 2514 N N . SER A 1 318 ? 57.253 8.811 -14.355 1.00 24.03 318 SER A N 1
ATOM 2515 C CA . SER A 1 318 ? 57.302 7.550 -13.647 1.00 26.53 318 SER A CA 1
ATOM 2516 C C . SER A 1 318 ? 57.127 6.491 -14.721 1.00 26.75 318 SER A C 1
ATOM 2517 O O . SER A 1 318 ? 56.349 6.672 -15.655 1.00 24.66 318 SER A O 1
ATOM 2520 N N . LEU A 1 319 ? 57.864 5.394 -14.601 1.00 26.95 319 LEU A N 1
ATOM 2521 C CA . LEU A 1 319 ? 57.759 4.308 -15.563 1.00 25.55 319 LEU A CA 1
ATOM 2522 C C . LEU A 1 319 ? 56.310 3.794 -15.837 1.00 26.19 319 LEU A C 1
ATOM 2523 O O . LEU A 1 319 ? 56.004 3.390 -16.956 1.00 30.40 319 LEU A O 1
ATOM 2528 N N . ASP A 1 320 ? 55.430 3.799 -14.833 1.00 24.59 320 ASP A N 1
ATOM 2529 C CA . ASP A 1 320 ? 54.061 3.341 -15.015 1.00 20.03 320 ASP A CA 1
ATOM 2530 C C . ASP A 1 320 ? 53.099 4.511 -15.073 1.00 22.28 320 ASP A C 1
ATOM 2531 O O . ASP A 1 320 ? 52.797 5.135 -14.054 1.00 24.74 320 ASP A O 1
ATOM 2536 N N . SER A 1 321 ? 52.610 4.782 -16.276 1.00 23.01 321 SER A N 1
ATOM 2537 C CA . SER A 1 321 ? 51.679 5.876 -16.553 1.00 23.94 321 SER A CA 1
ATOM 2538 C C . SER A 1 321 ? 50.466 5.889 -15.650 1.00 23.10 321 SER A C 1
ATOM 2539 O O . SER A 1 321 ? 49.828 6.910 -15.444 1.00 25.40 321 SER A O 1
ATOM 2542 N N . ARG A 1 322 ? 50.136 4.730 -15.134 1.00 24.63 322 ARG A N 1
ATOM 2543 C CA . ARG A 1 322 ? 48.987 4.604 -14.281 1.00 25.85 322 ARG A CA 1
ATOM 2544 C C . ARG A 1 322 ? 49.254 5.230 -12.938 1.00 28.14 322 ARG A C 1
ATOM 2545 O O . ARG A 1 322 ? 48.382 5.887 -12.391 1.00 27.47 322 ARG A O 1
ATOM 2553 N N . GLN A 1 323 ? 50.461 5.042 -12.416 1.00 29.26 323 GLN A N 1
ATOM 2554 C CA . GLN A 1 323 ? 50.778 5.570 -11.103 1.00 31.02 323 GLN A CA 1
ATOM 2555 C C . GLN A 1 323 ? 50.811 7.080 -11.133 1.00 28.00 323 GLN A C 1
ATOM 2556 O O . GLN A 1 323 ? 51.585 7.676 -11.872 1.00 28.46 323 GLN A O 1
ATOM 2562 N N . ARG A 1 324 ? 49.939 7.671 -10.312 1.00 26.74 324 ARG A N 1
ATOM 2563 C CA . ARG A 1 324 ? 49.754 9.118 -10.200 1.00 23.16 324 ARG A CA 1
ATOM 2564 C C . ARG A 1 324 ? 50.537 9.829 -9.136 1.00 21.39 324 ARG A C 1
ATOM 2565 O O . ARG A 1 324 ? 50.732 11.022 -9.243 1.00 22.85 324 ARG A O 1
ATOM 2573 N N . SER A 1 325 ? 50.981 9.123 -8.107 1.00 23.44 325 SER A N 1
ATOM 2574 C CA . SER A 1 325 ? 51.734 9.765 -7.023 1.00 23.58 325 SER A CA 1
ATOM 2575 C C . SER A 1 325 ? 53.149 10.095 -7.392 1.00 22.34 325 SER A C 1
ATOM 2576 O O . SER A 1 325 ? 53.860 9.263 -7.927 1.00 20.59 325 SER A O 1
ATOM 2579 N N . ASP A 1 326 ? 53.545 11.319 -7.063 1.00 21.65 326 ASP A N 1
ATOM 2580 C CA . ASP A 1 326 ? 54.873 11.843 -7.358 1.00 22.53 326 ASP A CA 1
ATOM 2581 C C . ASP A 1 326 ? 55.737 12.104 -6.090 1.00 21.53 326 ASP A C 1
ATOM 2582 O O . ASP A 1 326 ? 55.973 13.246 -5.662 1.00 18.71 326 ASP A O 1
ATOM 2587 N N . SER A 1 327 ? 56.190 11.017 -5.481 1.00 22.06 327 SER A N 1
ATOM 2588 C CA . SER A 1 327 ? 57.029 11.105 -4.306 1.00 20.62 327 SER A CA 1
ATOM 2589 C C . SER A 1 327 ? 56.471 11.902 -3.125 1.00 21.08 327 SER A C 1
ATOM 2590 O O . SER A 1 327 ? 55.244 11.998 -2.906 1.00 20.82 327 SER A O 1
ATOM 2593 N N . SER A 1 328 ? 57.416 12.456 -2.369 1.00 17.65 328 SER A N 1
ATOM 2594 C CA . SER A 1 328 ? 57.150 13.206 -1.158 1.00 17.31 328 SER A CA 1
ATOM 2595 C C . SER A 1 328 ? 56.093 14.261 -1.242 1.00 16.48 328 SER A C 1
ATOM 2596 O O . SER A 1 328 ? 56.025 15.013 -2.212 1.00 17.30 328 SER A O 1
ATOM 2599 N N . TRP A 1 329 ? 55.277 14.318 -0.195 1.00 14.27 329 TRP A N 1
ATOM 2600 C CA . TRP A 1 329 ? 54.199 15.292 -0.086 1.00 12.46 329 TRP A CA 1
ATOM 2601 C C . TRP A 1 329 ? 54.754 16.709 0.044 1.00 13.68 329 TRP A C 1
ATOM 2602 O O . TRP A 1 329 ? 55.873 16.886 0.539 1.00 13.46 329 TRP A O 1
ATOM 2613 N N . ASN A 1 330 ? 53.987 17.723 -0.369 1.00 14.88 330 ASN A N 1
ATOM 2614 C CA . ASN A 1 330 ? 54.470 19.106 -0.254 1.00 14.75 330 ASN A CA 1
ATOM 2615 C C . ASN A 1 330 ? 54.672 19.438 1.240 1.00 16.89 330 ASN A C 1
ATOM 2616 O O . ASN A 1 330 ? 55.573 20.206 1.622 1.00 18.16 330 ASN A O 1
ATOM 2621 N N . PHE A 1 331 ? 53.815 18.859 2.077 1.00 17.26 331 PHE A N 1
ATOM 2622 C CA . PHE A 1 331 ? 53.895 19.019 3.530 1.00 15.65 331 PHE A CA 1
ATOM 2623 C C . PHE A 1 331 ? 52.976 17.984 4.119 1.00 13.46 331 PHE A C 1
ATOM 2624 O O . PHE A 1 331 ? 52.175 17.376 3.426 1.00 15.18 331 PHE A O 1
ATOM 2632 N N . HIS A 1 332 ? 53.123 17.748 5.400 1.00 12.68 332 HIS A N 1
ATOM 2633 C CA . HIS A 1 332 ? 52.276 16.794 6.071 1.00 9.37 332 HIS A CA 1
ATOM 2634 C C . HIS A 1 332 ? 52.286 17.186 7.520 1.00 8.66 332 HIS A C 1
ATOM 2635 O O . HIS A 1 332 ? 53.337 17.502 8.073 1.00 10.45 332 HIS A O 1
ATOM 2642 N N . CYS A 1 333 ? 51.117 17.133 8.133 1.00 9.98 333 CYS A N 1
ATOM 2643 C CA . CYS A 1 333 ? 50.939 17.502 9.511 1.00 9.87 333 CYS A CA 1
ATOM 2644 C C . CYS A 1 333 ? 50.633 16.362 10.494 1.00 10.40 333 CYS A C 1
ATOM 2645 O O . CYS A 1 333 ? 50.013 15.352 10.153 1.00 12.99 333 CYS A O 1
ATOM 2648 N N . TRP A 1 334 ? 51.087 16.539 11.726 1.00 10.60 334 TRP A N 1
ATOM 2649 C CA . TRP A 1 334 ? 50.781 15.617 12.802 1.00 9.52 334 TRP A CA 1
ATOM 2650 C C . TRP A 1 334 ? 50.740 16.436 14.101 1.00 11.56 334 TRP A C 1
ATOM 2651 O O . TRP A 1 334 ? 50.691 17.664 14.098 1.00 9.23 334 TRP A O 1
ATOM 2662 N N . VAL A 1 335 ? 50.784 15.759 15.220 1.00 13.77 335 VAL A N 1
ATOM 2663 C CA . VAL A 1 335 ? 50.682 16.454 16.471 1.00 10.48 335 VAL A CA 1
ATOM 2664 C C . VAL A 1 335 ? 51.726 15.928 17.441 1.00 11.58 335 VAL A C 1
ATOM 2665 O O . VAL A 1 335 ? 52.123 14.782 17.351 1.00 12.78 335 VAL A O 1
ATOM 2669 N N . GLU A 1 336 ? 52.220 16.786 18.327 1.00 14.86 336 GLU A N 1
ATOM 2670 C CA . GLU A 1 336 ? 53.198 16.392 19.347 1.00 11.54 336 GLU A CA 1
ATOM 2671 C C . GLU A 1 336 ? 52.479 16.538 20.696 1.00 12.21 336 GLU A C 1
ATOM 2672 O O . GLU A 1 336 ? 51.859 17.578 20.936 1.00 12.79 336 GLU A O 1
ATOM 2678 N N . SER A 1 337 ? 52.523 15.520 21.558 1.00 11.29 337 SER A N 1
ATOM 2679 C CA . SER A 1 337 ? 51.877 15.617 22.880 1.00 13.25 337 SER A CA 1
ATOM 2680 C C . SER A 1 337 ? 52.923 15.424 23.972 1.00 13.45 337 SER A C 1
ATOM 2681 O O . SER A 1 337 ? 53.769 14.560 23.871 1.00 18.30 337 SER A O 1
ATOM 2684 N N . TRP A 1 338 ? 52.847 16.218 25.026 1.00 13.04 338 TRP A N 1
ATOM 2685 C CA . TRP A 1 338 ? 53.796 16.129 26.131 1.00 9.74 338 TRP A CA 1
ATOM 2686 C C . TRP A 1 338 ? 53.363 15.136 27.169 1.00 8.79 338 TRP A C 1
ATOM 2687 O O . TRP A 1 338 ? 52.269 15.225 27.680 1.00 10.28 338 TRP A O 1
ATOM 2698 N N . MET A 1 339 ? 54.243 14.205 27.493 1.00 11.01 339 MET A N 1
ATOM 2699 C CA . MET A 1 339 ? 53.974 13.205 28.518 1.00 9.95 339 MET A CA 1
ATOM 2700 C C . MET A 1 339 ? 55.261 12.417 28.785 1.00 15.30 339 MET A C 1
ATOM 2701 O O . MET A 1 339 ? 56.158 12.376 27.942 1.00 17.64 339 MET A O 1
ATOM 2706 N N . SER A 1 340 ? 55.361 11.826 29.966 1.00 14.53 340 SER A N 1
ATOM 2707 C CA . SER A 1 340 ? 56.499 11.014 30.299 1.00 15.12 340 SER A CA 1
ATOM 2708 C C . SER A 1 340 ? 56.167 9.572 29.879 1.00 18.44 340 SER A C 1
ATOM 2709 O O . SER A 1 340 ? 55.013 9.117 29.962 1.00 21.69 340 SER A O 1
ATOM 2712 N N . ARG A 1 341 ? 57.184 8.851 29.434 1.00 19.97 341 ARG A N 1
ATOM 2713 C CA . ARG A 1 341 ? 56.989 7.489 28.948 1.00 22.67 341 ARG A CA 1
ATOM 2714 C C . ARG A 1 341 ? 57.525 6.456 29.898 1.00 24.37 341 ARG A C 1
ATOM 2715 O O . ARG A 1 341 ? 58.610 5.908 29.711 1.00 26.25 341 ARG A O 1
ATOM 2723 N N . GLU A 1 342 ? 56.753 6.178 30.924 1.00 26.90 342 GLU A N 1
ATOM 2724 C CA . GLU A 1 342 ? 57.169 5.191 31.875 1.00 29.40 342 GLU A CA 1
ATOM 2725 C C . GLU A 1 342 ? 57.125 3.794 31.262 1.00 28.52 342 GLU A C 1
ATOM 2726 O O . GLU A 1 342 ? 57.659 2.837 31.816 1.00 30.75 342 GLU A O 1
ATOM 2732 N N . ASP A 1 343 ? 56.499 3.671 30.101 1.00 26.99 343 ASP A N 1
ATOM 2733 C CA . ASP A 1 343 ? 56.430 2.372 29.443 1.00 23.25 343 ASP A CA 1
ATOM 2734 C C . ASP A 1 343 ? 57.683 2.039 28.616 1.00 21.96 343 ASP A C 1
ATOM 2735 O O . ASP A 1 343 ? 57.744 0.983 28.001 1.00 26.68 343 ASP A O 1
ATOM 2740 N N . LEU A 1 344 ? 58.673 2.925 28.609 1.00 16.16 344 LEU A N 1
ATOM 2741 C CA . LEU A 1 344 ? 59.881 2.705 27.833 1.00 18.45 344 LEU A CA 1
ATOM 2742 C C . LEU A 1 344 ? 61.131 3.100 28.607 1.00 24.90 344 LEU A C 1
ATOM 2743 O O . LEU A 1 344 ? 61.064 3.747 29.645 1.00 29.52 344 LEU A O 1
ATOM 2748 N N . PRO A 1 345 ? 62.303 2.713 28.101 1.00 26.57 345 PRO A N 1
ATOM 2749 C CA . PRO A 1 345 ? 63.555 3.054 28.761 1.00 29.47 345 PRO A CA 1
ATOM 2750 C C . PRO A 1 345 ? 63.689 4.541 29.082 1.00 33.37 345 PRO A C 1
ATOM 2751 O O . PRO A 1 345 ? 62.955 5.385 28.550 1.00 38.02 345 PRO A O 1
ATOM 2755 N N . GLU A 1 346 ? 64.642 4.829 29.971 1.00 33.81 346 GLU A N 1
ATOM 2756 C CA . GLU A 1 346 ? 64.973 6.171 30.424 1.00 30.02 346 GLU A CA 1
ATOM 2757 C C . GLU A 1 346 ? 65.300 7.000 29.212 1.00 24.84 346 GLU A C 1
ATOM 2758 O O . GLU A 1 346 ? 66.014 6.532 28.344 1.00 25.28 346 GLU A O 1
ATOM 2764 N N . GLY A 1 347 ? 64.776 8.216 29.125 1.00 22.08 347 GLY A N 1
ATOM 2765 C CA . GLY A 1 347 ? 65.150 9.067 28.008 1.00 16.69 347 GLY A CA 1
ATOM 2766 C C . GLY A 1 347 ? 64.160 9.424 26.937 1.00 17.85 347 GLY A C 1
ATOM 2767 O O . GLY A 1 347 ? 64.433 10.294 26.124 1.00 16.52 347 GLY A O 1
ATOM 2768 N N . ASN A 1 348 ? 63.001 8.782 26.945 1.00 21.30 348 ASN A N 1
ATOM 2769 C CA . ASN A 1 348 ? 62.024 9.039 25.917 1.00 21.18 348 ASN A CA 1
ATOM 2770 C C . ASN A 1 348 ? 60.893 9.930 26.375 1.00 21.31 348 ASN A C 1
ATOM 2771 O O . ASN A 1 348 ? 59.844 10.008 25.740 1.00 23.92 348 ASN A O 1
ATOM 2776 N N . ASP A 1 349 ? 61.123 10.636 27.469 1.00 19.97 349 ASP A N 1
ATOM 2777 C CA . ASP A 1 349 ? 60.112 11.516 28.048 1.00 15.86 349 ASP A CA 1
ATOM 2778 C C . ASP A 1 349 ? 59.979 12.781 27.248 1.00 11.11 349 ASP A C 1
ATOM 2779 O O . ASP A 1 349 ? 60.895 13.168 26.572 1.00 14.96 349 ASP A O 1
ATOM 2784 N N . GLY A 1 350 ? 58.868 13.473 27.360 1.00 7.01 350 GLY A N 1
ATOM 2785 C CA . GLY A 1 350 ? 58.790 14.712 26.624 1.00 7.17 350 GLY A CA 1
ATOM 2786 C C . GLY A 1 350 ? 57.796 14.588 25.514 1.00 10.02 350 GLY A C 1
ATOM 2787 O O . GLY A 1 350 ? 56.831 13.822 25.638 1.00 10.29 350 GLY A O 1
ATOM 2788 N N . TRP A 1 351 ? 58.029 15.340 24.437 1.00 11.02 351 TRP A N 1
ATOM 2789 C CA . TRP A 1 351 ? 57.124 15.351 23.285 1.00 14.41 351 TRP A CA 1
ATOM 2790 C C . TRP A 1 351 ? 57.054 14.013 22.536 1.00 16.00 351 TRP A C 1
ATOM 2791 O O . TRP A 1 351 ? 58.079 13.411 22.226 1.00 19.51 351 TRP A O 1
ATOM 2802 N N . GLN A 1 352 ? 55.836 13.580 22.219 1.00 15.57 352 GLN A N 1
ATOM 2803 C CA . GLN A 1 352 ? 55.599 12.339 21.495 1.00 11.19 352 GLN A CA 1
ATOM 2804 C C . GLN A 1 352 ? 54.832 12.680 20.255 1.00 10.28 352 GLN A C 1
ATOM 2805 O O . GLN A 1 352 ? 53.941 13.507 20.284 1.00 11.86 352 GLN A O 1
ATOM 2811 N N . VAL A 1 353 ? 55.189 12.049 19.154 1.00 14.04 353 VAL A N 1
ATOM 2812 C CA . VAL A 1 353 ? 54.521 12.283 17.893 1.00 13.81 353 VAL A CA 1
ATOM 2813 C C . VAL A 1 353 ? 53.317 11.378 17.776 1.00 15.40 353 VAL A C 1
ATOM 2814 O O . VAL A 1 353 ? 53.437 10.190 17.941 1.00 16.33 353 VAL A O 1
ATOM 2818 N N . LEU A 1 354 ? 52.154 11.969 17.519 1.00 19.64 354 LEU A N 1
ATOM 2819 C CA . LEU A 1 354 ? 50.884 11.255 17.318 1.00 18.78 354 LEU A CA 1
ATOM 2820 C C . LEU A 1 354 ? 50.399 11.667 15.893 1.00 20.71 354 LEU A C 1
ATOM 2821 O O . LEU A 1 354 ? 50.050 12.832 15.644 1.00 17.19 354 LEU A O 1
ATOM 2826 N N . ASP A 1 355 ? 50.393 10.737 14.952 1.00 20.77 355 ASP A N 1
ATOM 2827 C CA . ASP A 1 355 ? 49.962 11.066 13.607 1.00 18.50 355 ASP A CA 1
ATOM 2828 C C . ASP A 1 355 ? 48.620 10.394 13.347 1.00 20.20 355 ASP A C 1
ATOM 2829 O O . ASP A 1 355 ? 48.540 9.175 13.227 1.00 20.23 355 ASP A O 1
ATOM 2834 N N . PRO A 1 356 ? 47.531 11.190 13.277 1.00 21.93 356 PRO A N 1
ATOM 2835 C CA . PRO A 1 356 ? 46.199 10.604 13.035 1.00 21.66 356 PRO A CA 1
ATOM 2836 C C . PRO A 1 356 ? 46.001 10.042 11.605 1.00 23.67 356 PRO A C 1
ATOM 2837 O O . PRO A 1 356 ? 45.119 9.195 11.377 1.00 25.41 356 PRO A O 1
ATOM 2841 N N . THR A 1 357 ? 46.815 10.543 10.665 1.00 20.97 357 THR A N 1
ATOM 2842 C CA . THR A 1 357 ? 46.790 10.134 9.279 1.00 17.51 357 THR A CA 1
ATOM 2843 C C . THR A 1 357 ? 47.273 8.699 9.165 1.00 16.78 357 THR A C 1
ATOM 2844 O O . THR A 1 357 ? 48.422 8.384 9.514 1.00 18.06 357 THR A O 1
ATOM 2848 N N . PRO A 1 358 ? 46.399 7.805 8.671 1.00 14.41 358 PRO A N 1
ATOM 2849 C CA . PRO A 1 358 ? 46.808 6.404 8.554 1.00 15.83 358 PRO A CA 1
ATOM 2850 C C . PRO A 1 358 ? 48.061 6.245 7.722 1.00 16.11 358 PRO A C 1
ATOM 2851 O O . PRO A 1 358 ? 48.358 7.069 6.854 1.00 13.75 358 PRO A O 1
ATOM 2855 N N . GLN A 1 359 ? 48.809 5.194 8.024 1.00 21.60 359 GLN A N 1
ATOM 2856 C CA . GLN A 1 359 ? 50.036 4.927 7.321 1.00 25.12 359 GLN A CA 1
ATOM 2857 C C . GLN A 1 359 ? 49.718 4.324 6.007 1.00 29.40 359 GLN A C 1
ATOM 2858 O O . GLN A 1 359 ? 48.852 3.446 5.886 1.00 30.99 359 GLN A O 1
ATOM 2864 N N . GLU A 1 360 ? 50.437 4.853 5.022 1.00 34.77 360 GLU A N 1
ATOM 2865 C CA . GLU A 1 360 ? 50.339 4.487 3.624 1.00 40.51 360 GLU A CA 1
ATOM 2866 C C . GLU A 1 360 ? 49.740 3.127 3.266 1.00 39.66 360 GLU A C 1
ATOM 2867 O O . GLU A 1 360 ? 48.568 3.028 2.888 1.00 38.25 360 GLU A O 1
ATOM 2873 N N . LEU A 1 361 ? 50.536 2.081 3.451 1.00 39.56 361 LEU A N 1
ATOM 2874 C CA . LEU A 1 361 ? 50.123 0.780 3.030 1.00 41.91 361 LEU A CA 1
ATOM 2875 C C . LEU A 1 361 ? 49.376 -0.310 3.835 1.00 44.19 361 LEU A C 1
ATOM 2876 O O . LEU A 1 361 ? 49.611 -1.502 3.630 1.00 42.92 361 LEU A O 1
ATOM 2881 N N . SER A 1 362 ? 48.505 0.096 4.759 1.00 49.51 362 SER A N 1
ATOM 2882 C CA . SER A 1 362 ? 47.575 -0.825 5.462 1.00 57.95 362 SER A CA 1
ATOM 2883 C C . SER A 1 362 ? 46.447 0.148 5.486 1.00 58.10 362 SER A C 1
ATOM 2884 O O . SER A 1 362 ? 46.347 0.984 6.396 1.00 58.59 362 SER A O 1
ATOM 2887 N N . ASP A 1 363 ? 45.596 -0.002 4.473 1.00 59.68 363 ASP A N 1
ATOM 2888 C CA . ASP A 1 363 ? 44.547 0.955 4.170 1.00 59.10 363 ASP A CA 1
ATOM 2889 C C . ASP A 1 363 ? 43.666 1.631 5.220 1.00 55.74 363 ASP A C 1
ATOM 2890 O O . ASP A 1 363 ? 42.730 1.049 5.775 1.00 56.55 363 ASP A O 1
ATOM 2895 N N . GLY A 1 364 ? 44.028 2.902 5.448 1.00 50.17 364 GLY A N 1
ATOM 2896 C CA . GLY A 1 364 ? 43.359 3.795 6.380 1.00 44.64 364 GLY A CA 1
ATOM 2897 C C . GLY A 1 364 ? 43.209 3.056 7.661 1.00 40.21 364 GLY A C 1
ATOM 2898 O O . GLY A 1 364 ? 42.221 3.185 8.384 1.00 40.99 364 GLY A O 1
ATOM 2899 N N . GLU A 1 365 ? 44.225 2.272 7.947 1.00 36.51 365 GLU A N 1
ATOM 2900 C CA . GLU A 1 365 ? 44.150 1.440 9.110 1.00 38.05 365 GLU A CA 1
ATOM 2901 C C . GLU A 1 365 ? 45.074 1.736 10.260 1.00 35.33 365 GLU A C 1
ATOM 2902 O O . GLU A 1 365 ? 44.654 1.687 11.423 1.00 36.03 365 GLU A O 1
ATOM 2908 N N . PHE A 1 366 ? 46.325 2.054 9.950 1.00 30.23 366 PHE A N 1
ATOM 2909 C CA . PHE A 1 366 ? 47.291 2.288 11.011 1.00 27.62 366 PHE A CA 1
ATOM 2910 C C . PHE A 1 366 ? 47.737 3.714 11.319 1.00 23.10 366 PHE A C 1
ATOM 2911 O O . PHE A 1 366 ? 48.517 4.287 10.579 1.00 17.40 366 PHE A O 1
ATOM 2919 N N . CYS A 1 367 ? 47.261 4.266 12.433 1.00 23.07 367 CYS A N 1
ATOM 2920 C CA . CYS A 1 367 ? 47.655 5.607 12.849 1.00 21.88 367 CYS A CA 1
ATOM 2921 C C . CYS A 1 367 ? 49.060 5.425 13.439 1.00 21.15 367 CYS A C 1
ATOM 2922 O O . CYS A 1 367 ? 49.494 4.270 13.649 1.00 14.86 367 CYS A O 1
ATOM 2925 N N . CYS A 1 368 ? 49.761 6.540 13.706 1.00 18.66 368 CYS A N 1
ATOM 2926 C CA . CYS A 1 368 ? 51.117 6.493 14.281 1.00 18.23 368 CYS A CA 1
ATOM 2927 C C . CYS A 1 368 ? 51.300 7.096 15.681 1.00 19.26 368 CYS A C 1
ATOM 2928 O O . CYS A 1 368 ? 50.682 8.102 16.023 1.00 18.04 368 CYS A O 1
ATOM 2931 N N . GLY A 1 369 ? 52.167 6.465 16.478 1.00 17.15 369 GLY A N 1
ATOM 2932 C CA . GLY A 1 369 ? 52.464 6.954 17.805 1.00 12.93 369 GLY A CA 1
ATOM 2933 C C . GLY A 1 369 ? 51.543 6.508 18.917 1.00 12.57 369 GLY A C 1
ATOM 2934 O O . GLY A 1 369 ? 50.592 5.797 18.669 1.00 14.46 369 GLY A O 1
ATOM 2935 N N . PRO A 1 370 ? 51.765 6.975 20.156 1.00 11.63 370 PRO A N 1
ATOM 2936 C CA . PRO A 1 370 ? 52.807 7.927 20.556 1.00 10.98 370 PRO A CA 1
ATOM 2937 C C . PRO A 1 370 ? 54.243 7.474 20.447 1.00 13.29 370 PRO A C 1
ATOM 2938 O O . PRO A 1 370 ? 54.641 6.492 21.061 1.00 18.44 370 PRO A O 1
ATOM 2942 N N . CYS A 1 371 ? 55.025 8.231 19.678 1.00 15.53 371 CYS A N 1
ATOM 2943 C CA . CYS A 1 371 ? 56.444 7.949 19.458 1.00 14.34 371 CYS A CA 1
ATOM 2944 C C . CYS A 1 371 ? 57.356 9.080 19.959 1.00 13.10 371 CYS A C 1
ATOM 2945 O O . CYS A 1 371 ? 57.227 10.220 19.548 1.00 14.29 371 CYS A O 1
ATOM 2948 N N . PRO A 1 372 ? 58.317 8.763 20.835 1.00 13.10 372 PRO A N 1
ATOM 2949 C CA . PRO A 1 372 ? 59.202 9.810 21.322 1.00 9.48 372 PRO A CA 1
ATOM 2950 C C . PRO A 1 372 ? 59.882 10.560 20.208 1.00 10.16 372 PRO A C 1
ATOM 2951 O O . PRO A 1 372 ? 60.544 9.953 19.390 1.00 16.83 372 PRO A O 1
ATOM 2955 N N . VAL A 1 373 ? 59.732 11.870 20.156 1.00 9.11 373 VAL A N 1
ATOM 2956 C CA . VAL A 1 373 ? 60.451 12.636 19.147 1.00 12.71 373 VAL A CA 1
ATOM 2957 C C . VAL A 1 373 ? 61.983 12.435 19.354 1.00 17.60 373 VAL A C 1
ATOM 2958 O O . VAL A 1 373 ? 62.783 12.613 18.433 1.00 22.02 373 VAL A O 1
ATOM 2962 N N . ALA A 1 374 ? 62.386 12.064 20.572 1.00 21.79 374 ALA A N 1
ATOM 2963 C CA . ALA A 1 374 ? 63.805 11.841 20.893 1.00 21.69 374 ALA A CA 1
ATOM 2964 C C . ALA A 1 374 ? 64.331 10.562 20.286 1.00 22.68 374 ALA A C 1
ATOM 2965 O O . ALA A 1 374 ? 65.523 10.476 19.993 1.00 25.03 374 ALA A O 1
ATOM 2967 N N . ALA A 1 375 ? 63.448 9.569 20.126 1.00 21.89 375 ALA A N 1
ATOM 2968 C CA . ALA A 1 375 ? 63.812 8.283 19.536 1.00 17.03 375 ALA A CA 1
ATOM 2969 C C . ALA A 1 375 ? 64.051 8.553 18.073 1.00 19.68 375 ALA A C 1
ATOM 2970 O O . ALA A 1 375 ? 64.853 7.891 17.436 1.00 25.71 375 ALA A O 1
ATOM 2972 N N . ILE A 1 376 ? 63.354 9.531 17.525 1.00 20.24 376 ILE A N 1
ATOM 2973 C CA . ILE A 1 376 ? 63.573 9.869 16.122 1.00 20.71 376 ILE A CA 1
ATOM 2974 C C . ILE A 1 376 ? 64.944 10.549 16.002 1.00 21.71 376 ILE A C 1
ATOM 2975 O O . ILE A 1 376 ? 65.811 10.113 15.231 1.00 22.48 376 ILE A O 1
ATOM 2980 N N . LYS A 1 377 ? 65.152 11.600 16.786 1.00 19.83 377 LYS A N 1
ATOM 2981 C CA . LYS A 1 377 ? 66.417 12.331 16.747 1.00 15.16 377 LYS A CA 1
ATOM 2982 C C . LYS A 1 377 ? 67.629 11.433 16.866 1.00 16.01 377 LYS A C 1
ATOM 2983 O O . LYS A 1 377 ? 68.590 11.588 16.118 1.00 18.97 377 LYS A O 1
ATOM 2989 N N . GLU A 1 378 ? 67.581 10.491 17.798 1.00 13.50 378 GLU A N 1
ATOM 2990 C CA . GLU A 1 378 ? 68.717 9.608 18.034 1.00 15.58 378 GLU A CA 1
ATOM 2991 C C . GLU A 1 378 ? 68.721 8.309 17.240 1.00 17.59 378 GLU A C 1
ATOM 2992 O O . GLU A 1 378 ? 69.673 7.525 17.316 1.00 16.49 378 GLU A O 1
ATOM 2998 N N . GLY A 1 379 ? 67.650 8.097 16.482 1.00 19.88 379 GLY A N 1
ATOM 2999 C CA . GLY A 1 379 ? 67.525 6.919 15.655 1.00 17.17 379 GLY A CA 1
ATOM 3000 C C . GLY A 1 379 ? 67.182 5.625 16.358 1.00 19.48 379 GLY A C 1
ATOM 3001 O O . GLY A 1 379 ? 67.644 4.578 15.938 1.00 22.66 379 GLY A O 1
ATOM 3002 N N . ASN A 1 380 ? 66.407 5.646 17.431 1.00 18.65 380 ASN A N 1
ATOM 3003 C CA . ASN A 1 380 ? 66.067 4.375 18.062 1.00 17.40 380 ASN A CA 1
ATOM 3004 C C . ASN A 1 380 ? 64.702 3.978 17.551 1.00 18.47 380 ASN A C 1
ATOM 3005 O O . ASN A 1 380 ? 63.688 4.486 17.997 1.00 22.43 380 ASN A O 1
ATOM 3010 N N . LEU A 1 381 ? 64.675 3.068 16.596 1.00 18.18 381 LEU A N 1
ATOM 3011 C CA . LEU A 1 381 ? 63.426 2.638 16.003 1.00 11.90 381 LEU A CA 1
ATOM 3012 C C . LEU A 1 381 ? 62.824 1.501 16.803 1.00 14.88 381 LEU A C 1
ATOM 3013 O O . LEU A 1 381 ? 61.766 1.020 16.466 1.00 18.85 381 LEU A O 1
ATOM 3018 N N . GLY A 1 382 ? 63.469 1.084 17.883 1.00 16.88 382 GLY A N 1
ATOM 3019 C CA . GLY A 1 382 ? 62.941 -0.037 18.651 1.00 18.45 382 GLY A CA 1
ATOM 3020 C C . GLY A 1 382 ? 61.888 0.169 19.734 1.00 21.08 382 GLY A C 1
ATOM 3021 O O . GLY A 1 382 ? 61.472 -0.799 20.375 1.00 24.61 382 GLY A O 1
ATOM 3022 N N . VAL A 1 383 ? 61.435 1.400 19.936 1.00 20.33 383 VAL A N 1
ATOM 3023 C CA . VAL A 1 383 ? 60.450 1.691 20.975 1.00 16.12 383 VAL A CA 1
ATOM 3024 C C . VAL A 1 383 ? 59.066 1.904 20.416 1.00 17.95 383 VAL A C 1
ATOM 3025 O O . VAL A 1 383 ? 58.923 2.358 19.286 1.00 16.02 383 VAL A O 1
ATOM 3029 N N . LYS A 1 384 ? 58.041 1.563 21.198 1.00 18.33 384 LYS A N 1
ATOM 3030 C CA . LYS A 1 384 ? 56.684 1.781 20.733 1.00 20.06 384 LYS A CA 1
ATOM 3031 C C . LYS A 1 384 ? 56.383 3.262 20.960 1.00 19.12 384 LYS A C 1
ATOM 3032 O O . LYS A 1 384 ? 56.897 3.838 21.916 1.00 17.66 384 LYS A O 1
ATOM 3038 N N . TYR A 1 385 ? 55.591 3.894 20.082 1.00 19.77 385 TYR A N 1
ATOM 3039 C CA . TYR A 1 385 ? 54.986 3.254 18.909 1.00 17.15 385 TYR A CA 1
ATOM 3040 C C . TYR A 1 385 ? 55.285 3.846 17.528 1.00 18.52 385 TYR A C 1
ATOM 3041 O O . TYR A 1 385 ? 55.268 5.070 17.317 1.00 18.82 385 TYR A O 1
ATOM 3050 N N . ASP A 1 386 ? 55.510 2.927 16.588 1.00 18.20 386 ASP A N 1
ATOM 3051 C CA . ASP A 1 386 ? 55.736 3.227 15.174 1.00 13.12 386 ASP A CA 1
ATOM 3052 C C . ASP A 1 386 ? 56.898 4.131 14.813 1.00 13.10 386 ASP A C 1
ATOM 3053 O O . ASP A 1 386 ? 56.826 4.910 13.863 1.00 16.36 386 ASP A O 1
ATOM 3058 N N . ALA A 1 387 ? 57.988 3.984 15.559 1.00 11.09 387 ALA A N 1
ATOM 3059 C CA . ALA A 1 387 ? 59.188 4.764 15.341 1.00 10.44 387 ALA A CA 1
ATOM 3060 C C . ALA A 1 387 ? 59.752 4.696 13.926 1.00 13.64 387 ALA A C 1
ATOM 3061 O O . ALA A 1 387 ? 60.207 5.724 13.414 1.00 22.47 387 ALA A O 1
ATOM 3063 N N . PRO A 1 388 ? 59.749 3.497 13.275 1.00 14.64 388 PRO A N 1
ATOM 3064 C CA . PRO A 1 388 ? 60.291 3.381 11.905 1.00 9.14 388 PRO A CA 1
ATOM 3065 C C . PRO A 1 388 ? 59.556 4.234 10.922 1.00 11.55 388 PRO A C 1
ATOM 3066 O O . PRO A 1 388 ? 60.159 4.866 10.056 1.00 16.81 388 PRO A O 1
ATOM 3070 N N . PHE A 1 389 ? 58.243 4.260 11.066 1.00 12.52 389 PHE A N 1
ATOM 3071 C CA . PHE A 1 389 ? 57.417 5.038 10.179 1.00 13.01 389 PHE A CA 1
ATOM 3072 C C . PHE A 1 389 ? 57.603 6.491 10.373 1.00 16.51 389 PHE A C 1
ATOM 3073 O O . PHE A 1 389 ? 57.622 7.232 9.393 1.00 21.55 389 PHE A O 1
ATOM 3081 N N . VAL A 1 390 ? 57.736 6.912 11.630 1.00 19.48 390 VAL A N 1
ATOM 3082 C CA . VAL A 1 390 ? 57.923 8.326 11.928 1.00 18.78 390 VAL A CA 1
ATOM 3083 C C . VAL A 1 390 ? 59.346 8.788 11.616 1.00 19.76 390 VAL A C 1
ATOM 3084 O O . VAL A 1 390 ? 59.565 9.931 11.266 1.00 20.37 390 VAL A O 1
ATOM 3088 N N . PHE A 1 391 ? 60.308 7.886 11.714 1.00 22.17 391 PHE A N 1
ATOM 3089 C CA . PHE A 1 391 ? 61.681 8.231 11.378 1.00 21.77 391 PHE A CA 1
ATOM 3090 C C . PHE A 1 391 ? 61.772 8.368 9.830 1.00 22.13 391 PHE A C 1
ATOM 3091 O O . PHE A 1 391 ? 62.524 9.195 9.316 1.00 25.21 391 PHE A O 1
ATOM 3099 N N . ALA A 1 392 ? 60.994 7.575 9.084 1.00 21.22 392 ALA A N 1
ATOM 3100 C CA . ALA A 1 392 ? 61.027 7.618 7.609 1.00 16.34 392 ALA A CA 1
ATOM 3101 C C . ALA A 1 392 ? 60.456 8.898 7.088 1.00 14.67 392 ALA A C 1
ATOM 3102 O O . ALA A 1 392 ? 60.966 9.506 6.157 1.00 15.72 392 ALA A O 1
ATOM 3104 N N . GLU A 1 393 ? 59.358 9.288 7.700 1.00 14.58 393 GLU A N 1
ATOM 3105 C CA . GLU A 1 393 ? 58.639 10.499 7.345 1.00 16.11 393 GLU A CA 1
ATOM 3106 C C . GLU A 1 393 ? 59.542 11.724 7.188 1.00 16.66 393 GLU A C 1
ATOM 3107 O O . GLU A 1 393 ? 59.366 12.577 6.320 1.00 19.35 393 GLU A O 1
ATOM 3113 N N . VAL A 1 394 ? 60.535 11.760 8.045 1.00 17.83 394 VAL A N 1
ATOM 3114 C CA . VAL A 1 394 ? 61.451 12.859 8.171 1.00 14.42 394 VAL A CA 1
ATOM 3115 C C . VAL A 1 394 ? 62.884 12.529 7.655 1.00 17.59 394 VAL A C 1
ATOM 3116 O O . VAL A 1 394 ? 63.692 13.434 7.461 1.00 21.18 394 VAL A O 1
ATOM 3120 N N . ASN A 1 395 ? 63.173 11.255 7.371 1.00 18.64 395 ASN A N 1
ATOM 3121 C CA . ASN A 1 395 ? 64.507 10.829 6.923 1.00 17.59 395 ASN A CA 1
ATOM 3122 C C . ASN A 1 395 ? 64.667 9.971 5.663 1.00 21.98 395 ASN A C 1
ATOM 3123 O O . ASN A 1 395 ? 65.785 9.809 5.185 1.00 24.17 395 ASN A O 1
ATOM 3128 N N . ALA A 1 396 ? 63.581 9.407 5.134 1.00 24.34 396 ALA A N 1
ATOM 3129 C CA . ALA A 1 396 ? 63.646 8.523 3.952 1.00 24.80 396 ALA A CA 1
ATOM 3130 C C . ALA A 1 396 ? 64.501 9.030 2.794 1.00 26.73 396 ALA A C 1
ATOM 3131 O O . ALA A 1 396 ? 64.424 10.206 2.454 1.00 27.63 396 ALA A O 1
ATOM 3133 N N . ASP A 1 397 ? 65.292 8.142 2.171 1.00 27.45 397 ASP A N 1
ATOM 3134 C CA . ASP A 1 397 ? 66.141 8.531 1.022 1.00 26.73 397 ASP A CA 1
ATOM 3135 C C . ASP A 1 397 ? 65.596 8.057 -0.305 1.00 27.03 397 ASP A C 1
ATOM 3136 O O . ASP A 1 397 ? 65.647 6.866 -0.580 1.00 29.01 397 ASP A O 1
ATOM 3141 N N . THR A 1 398 ? 65.079 8.985 -1.113 1.00 27.67 398 THR A N 1
ATOM 3142 C CA . THR A 1 398 ? 64.556 8.684 -2.449 1.00 27.22 398 THR A CA 1
ATOM 3143 C C . THR A 1 398 ? 65.576 9.151 -3.500 1.00 27.11 398 THR A C 1
ATOM 3144 O O . THR A 1 398 ? 65.935 10.334 -3.575 1.00 24.95 398 THR A O 1
ATOM 3148 N N . ILE A 1 399 ? 66.059 8.207 -4.297 1.00 25.85 399 ILE A N 1
ATOM 3149 C CA . ILE A 1 399 ? 66.992 8.527 -5.354 1.00 22.64 399 ILE A CA 1
ATOM 3150 C C . ILE A 1 399 ? 66.288 8.294 -6.695 1.00 24.11 399 ILE A C 1
ATOM 3151 O O . ILE A 1 399 ? 65.846 7.185 -6.957 1.00 27.25 399 ILE A O 1
ATOM 3156 N N . TYR A 1 400 ? 66.169 9.324 -7.532 1.00 23.04 400 TYR A N 1
ATOM 3157 C CA . TYR A 1 400 ? 65.519 9.181 -8.843 1.00 24.95 400 TYR A CA 1
ATOM 3158 C C . TYR A 1 400 ? 66.441 8.620 -9.928 1.00 23.76 400 TYR A C 1
ATOM 3159 O O . TYR A 1 400 ? 67.621 8.939 -9.951 1.00 25.75 400 TYR A O 1
ATOM 3168 N N . TRP A 1 401 ? 65.909 7.807 -10.836 1.00 21.17 401 TRP A N 1
ATOM 3169 C CA . TRP A 1 401 ? 66.732 7.247 -11.908 1.00 19.12 401 TRP A CA 1
ATOM 3170 C C . TRP A 1 401 ? 66.073 7.295 -13.274 1.00 22.60 401 TRP A C 1
ATOM 3171 O O . TRP A 1 401 ? 64.859 7.118 -13.397 1.00 22.89 401 TRP A O 1
ATOM 3182 N N . ILE A 1 402 ? 66.881 7.561 -14.300 1.00 24.78 402 ILE A N 1
ATOM 3183 C CA . ILE A 1 402 ? 66.405 7.552 -15.680 1.00 26.16 402 ILE A CA 1
ATOM 3184 C C . ILE A 1 402 ? 66.748 6.139 -16.164 1.00 28.22 402 ILE A C 1
ATOM 3185 O O . ILE A 1 402 ? 67.921 5.795 -16.355 1.00 31.95 402 ILE A O 1
ATOM 3190 N N . VAL A 1 403 ? 65.749 5.292 -16.313 1.00 26.93 403 VAL A N 1
ATOM 3191 C CA . VAL A 1 403 ? 66.025 3.956 -16.801 1.00 28.53 403 VAL A CA 1
ATOM 3192 C C . VAL A 1 403 ? 65.671 3.942 -18.273 1.00 31.12 403 VAL A C 1
ATOM 3193 O O . VAL A 1 403 ? 64.528 4.236 -18.647 1.00 30.67 403 VAL A O 1
ATOM 3197 N N . GLN A 1 404 ? 66.655 3.617 -19.111 1.00 33.77 404 GLN A N 1
ATOM 3198 C CA . GLN A 1 404 ? 66.453 3.565 -20.552 1.00 32.66 404 GLN A CA 1
ATOM 3199 C C . GLN A 1 404 ? 65.777 2.270 -20.993 1.00 32.33 404 GLN A C 1
ATOM 3200 O O . GLN A 1 404 ? 65.698 1.311 -20.223 1.00 30.80 404 GLN A O 1
ATOM 3206 N N . LYS A 1 405 ? 65.289 2.251 -22.235 1.00 32.98 405 LYS A N 1
ATOM 3207 C CA . LYS A 1 405 ? 64.590 1.089 -22.780 1.00 33.64 405 LYS A CA 1
ATOM 3208 C C . LYS A 1 405 ? 65.484 -0.143 -22.853 1.00 30.79 405 LYS A C 1
ATOM 3209 O O . LYS A 1 405 ? 65.010 -1.266 -23.088 1.00 30.76 405 LYS A O 1
ATOM 3215 N N . ASP A 1 406 ? 66.774 0.074 -22.641 1.00 29.85 406 ASP A N 1
ATOM 3216 C CA . ASP A 1 406 ? 67.737 -1.017 -22.635 1.00 31.21 406 ASP A CA 1
ATOM 3217 C C . ASP A 1 406 ? 68.206 -1.326 -21.205 1.00 30.59 406 ASP A C 1
ATOM 3218 O O . ASP A 1 406 ? 69.259 -1.937 -20.990 1.00 29.14 406 ASP A O 1
ATOM 3223 N N . GLY A 1 407 ? 67.428 -0.875 -20.227 1.00 28.41 407 GLY A N 1
ATOM 3224 C CA . GLY A 1 407 ? 67.757 -1.157 -18.850 1.00 27.70 407 GLY A CA 1
ATOM 3225 C C . GLY A 1 407 ? 68.859 -0.363 -18.189 1.00 28.47 407 GLY A C 1
ATOM 3226 O O . GLY A 1 407 ? 69.069 -0.529 -17.008 1.00 29.67 407 GLY A O 1
ATOM 3227 N N . GLN A 1 408 ? 69.577 0.483 -18.912 1.00 30.74 408 GLN A N 1
ATOM 3228 C CA . GLN A 1 408 ? 70.620 1.289 -18.276 1.00 32.26 408 GLN A CA 1
ATOM 3229 C C . GLN A 1 408 ? 69.958 2.342 -17.351 1.00 30.17 408 GLN A C 1
ATOM 3230 O O . GLN A 1 408 ? 69.117 3.154 -17.765 1.00 26.46 408 GLN A O 1
ATOM 3236 N N . ARG A 1 409 ? 70.319 2.304 -16.075 1.00 30.39 409 ARG A N 1
ATOM 3237 C CA . ARG A 1 409 ? 69.742 3.245 -15.117 1.00 30.42 409 ARG A CA 1
ATOM 3238 C C . ARG A 1 409 ? 70.688 4.416 -14.825 1.00 32.89 409 ARG A C 1
ATOM 3239 O O . ARG A 1 409 ? 71.812 4.230 -14.346 1.00 31.92 409 ARG A O 1
ATOM 3247 N N . ARG A 1 410 ? 70.235 5.624 -15.127 1.00 33.85 410 ARG A N 1
ATOM 3248 C CA . ARG A 1 410 ? 71.046 6.805 -14.886 1.00 33.20 410 ARG A CA 1
ATOM 3249 C C . ARG A 1 410 ? 70.557 7.540 -13.636 1.00 32.07 410 ARG A C 1
ATOM 3250 O O . ARG A 1 410 ? 69.407 7.976 -13.543 1.00 30.12 410 ARG A O 1
ATOM 3258 N N . LYS A 1 411 ? 71.457 7.664 -12.673 1.00 31.16 411 LYS A N 1
ATOM 3259 C CA . LYS A 1 411 ? 71.158 8.317 -11.414 1.00 32.63 411 LYS A CA 1
ATOM 3260 C C . LYS A 1 411 ? 71.038 9.822 -11.590 1.00 34.74 411 LYS A C 1
ATOM 3261 O O . LYS A 1 411 ? 71.956 10.485 -12.093 1.00 36.60 411 LYS A O 1
ATOM 3267 N N . ILE A 1 412 ? 69.895 10.367 -11.197 1.00 34.53 412 ILE A N 1
ATOM 3268 C CA . ILE A 1 412 ? 69.688 11.804 -11.309 1.00 31.75 412 ILE A CA 1
ATOM 3269 C C . ILE A 1 412 ? 70.261 12.477 -10.085 1.00 33.34 412 ILE A C 1
ATOM 3270 O O . ILE A 1 412 ? 69.991 12.048 -8.959 1.00 32.14 412 ILE A O 1
ATOM 3275 N N . THR A 1 413 ? 71.073 13.510 -10.301 1.00 37.11 413 THR A N 1
ATOM 3276 C CA . THR A 1 413 ? 71.664 14.256 -9.186 1.00 38.77 413 THR A CA 1
ATOM 3277 C C . THR A 1 413 ? 70.653 15.331 -8.881 1.00 36.47 413 THR A C 1
ATOM 3278 O O . THR A 1 413 ? 70.200 16.040 -9.781 1.00 32.34 413 THR A O 1
ATOM 3282 N N . GLU A 1 414 ? 70.284 15.460 -7.619 1.00 36.05 414 GLU A N 1
ATOM 3283 C CA . GLU A 1 414 ? 69.282 16.445 -7.314 1.00 41.41 414 GLU A CA 1
ATOM 3284 C C . GLU A 1 414 ? 69.629 17.533 -6.314 1.00 46.86 414 GLU A C 1
ATOM 3285 O O . GLU A 1 414 ? 70.101 17.246 -5.219 1.00 47.33 414 GLU A O 1
ATOM 3291 N N . ASP A 1 415 ? 69.434 18.787 -6.710 1.00 55.73 415 ASP A N 1
ATOM 3292 C CA . ASP A 1 415 ? 69.621 19.879 -5.764 1.00 66.23 415 ASP A CA 1
ATOM 3293 C C . ASP A 1 415 ? 68.237 20.474 -5.499 1.00 68.16 415 ASP A C 1
ATOM 3294 O O . ASP A 1 415 ? 67.657 21.153 -6.363 1.00 68.47 415 ASP A O 1
ATOM 3299 N N . HIS A 1 416 ? 67.740 20.193 -4.291 1.00 69.20 416 HIS A N 1
ATOM 3300 C CA . HIS A 1 416 ? 66.427 20.596 -3.770 1.00 70.33 416 HIS A CA 1
ATOM 3301 C C . HIS A 1 416 ? 66.303 19.564 -2.653 1.00 67.31 416 HIS A C 1
ATOM 3302 O O . HIS A 1 416 ? 65.824 19.827 -1.559 1.00 68.89 416 HIS A O 1
ATOM 3309 N N . ALA A 1 417 ? 66.763 18.372 -2.999 1.00 64.09 417 ALA A N 1
ATOM 3310 C CA . ALA A 1 417 ? 66.824 17.202 -2.143 1.00 61.26 417 ALA A CA 1
ATOM 3311 C C . ALA A 1 417 ? 66.012 17.177 -0.850 1.00 59.86 417 ALA A C 1
ATOM 3312 O O . ALA A 1 417 ? 64.936 17.763 -0.756 1.00 60.25 417 ALA A O 1
ATOM 3314 N N . SER A 1 418 ? 66.550 16.418 0.111 1.00 57.07 418 SER A N 1
ATOM 3315 C CA . SER A 1 418 ? 66.051 16.220 1.486 1.00 52.40 418 SER A CA 1
ATOM 3316 C C . SER A 1 418 ? 64.569 16.272 1.862 1.00 44.71 418 SER A C 1
ATOM 3317 O O . SER A 1 418 ? 63.798 17.082 1.344 1.00 40.40 418 SER A O 1
ATOM 3320 N N . VAL A 1 419 ? 64.206 15.391 2.792 1.00 37.37 419 VAL A N 1
ATOM 3321 C CA . VAL A 1 419 ? 62.847 15.327 3.316 1.00 33.01 419 VAL A CA 1
ATOM 3322 C C . VAL A 1 419 ? 62.934 15.981 4.670 1.00 29.51 419 VAL A C 1
ATOM 3323 O O . VAL A 1 419 ? 64.039 16.207 5.163 1.00 29.67 419 VAL A O 1
ATOM 3327 N N . GLY A 1 420 ? 61.774 16.237 5.283 1.00 25.97 420 GLY A N 1
ATOM 3328 C CA . GLY A 1 420 ? 61.733 16.852 6.602 1.00 22.74 420 GLY A CA 1
ATOM 3329 C C . GLY A 1 420 ? 62.454 18.172 6.584 1.00 22.06 420 GLY A C 1
ATOM 3330 O O . GLY A 1 420 ? 63.470 18.379 7.274 1.00 20.37 420 GLY A O 1
ATOM 3331 N N . LYS A 1 421 ? 61.898 19.100 5.823 1.00 21.51 421 LYS A N 1
ATOM 3332 C CA . LYS A 1 421 ? 62.566 20.351 5.664 1.00 22.93 421 LYS A CA 1
ATOM 3333 C C . LYS A 1 421 ? 62.393 21.418 6.707 1.00 22.38 421 LYS A C 1
ATOM 3334 O O . LYS A 1 421 ? 63.356 21.746 7.383 1.00 28.89 421 LYS A O 1
ATOM 3340 N N . ASN A 1 422 ? 61.223 21.996 6.876 1.00 16.26 422 ASN A N 1
ATOM 3341 C CA . ASN A 1 422 ? 61.204 23.048 7.875 1.00 15.17 422 ASN A CA 1
ATOM 3342 C C . ASN A 1 422 ? 60.154 22.747 8.889 1.00 15.46 422 ASN A C 1
ATOM 3343 O O . ASN A 1 422 ? 59.197 23.480 9.036 1.00 16.79 422 ASN A O 1
ATOM 3348 N N . ILE A 1 423 ? 60.330 21.632 9.569 1.00 12.08 423 ILE A N 1
ATOM 3349 C CA . ILE A 1 423 ? 59.380 21.222 10.582 1.00 13.51 423 ILE A CA 1
ATOM 3350 C C . ILE A 1 423 ? 58.994 22.491 11.346 1.00 14.88 423 ILE A C 1
ATOM 3351 O O . ILE A 1 423 ? 59.837 23.188 11.882 1.00 18.02 423 ILE A O 1
ATOM 3356 N N . SER A 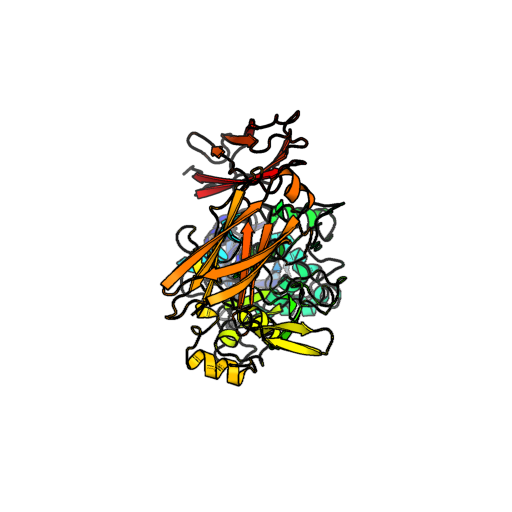1 424 ? 57.705 22.795 11.366 1.00 14.48 424 SER A N 1
ATOM 3357 C CA . SER A 1 424 ? 57.215 24.014 11.977 1.00 8.89 424 SER A CA 1
ATOM 3358 C C . SER A 1 424 ? 56.094 23.790 12.962 1.00 11.74 424 SER A C 1
ATOM 3359 O O . SER A 1 424 ? 55.320 22.847 12.824 1.00 6.47 424 SER A O 1
ATOM 3362 N N . THR A 1 425 ? 56.018 24.678 13.953 1.00 11.29 425 THR A N 1
ATOM 3363 C CA . THR A 1 425 ? 54.952 24.664 14.932 1.00 11.16 425 THR A CA 1
ATOM 3364 C C . THR A 1 425 ? 54.788 26.126 15.326 1.00 13.79 425 THR A C 1
ATOM 3365 O O . THR A 1 425 ? 55.693 26.930 15.116 1.00 17.72 425 THR A O 1
ATOM 3369 N N . LYS A 1 426 ? 53.632 26.490 15.865 1.00 20.34 426 LYS A N 1
ATOM 3370 C CA . LYS A 1 426 ? 53.416 27.885 16.270 1.00 20.45 426 LYS A CA 1
ATOM 3371 C C . LYS A 1 426 ? 54.260 28.278 17.489 1.00 20.47 426 LYS A C 1
ATOM 3372 O O . LYS A 1 426 ? 54.510 27.485 18.397 1.00 17.36 426 LYS A O 1
ATOM 3378 N N . SER A 1 427 ? 54.671 29.535 17.484 1.00 20.56 427 SER A N 1
ATOM 3379 C CA . SER A 1 427 ? 55.459 30.088 18.541 1.00 19.30 427 SER A CA 1
ATOM 3380 C C . SER A 1 427 ? 54.625 30.379 19.787 1.00 19.39 427 SER A C 1
ATOM 3381 O O . SER A 1 427 ? 53.475 30.795 19.704 1.00 15.38 427 SER A O 1
ATOM 3384 N N . VAL A 1 428 ? 55.243 30.191 20.950 1.00 18.89 428 VAL A N 1
ATOM 3385 C CA . VAL A 1 428 ? 54.580 30.426 22.197 1.00 19.39 428 VAL A CA 1
ATOM 3386 C C . VAL A 1 428 ? 54.252 31.887 22.408 1.00 22.06 428 VAL A C 1
ATOM 3387 O O . VAL A 1 428 ? 53.337 32.238 23.169 1.00 24.25 428 VAL A O 1
ATOM 3391 N N . TYR A 1 429 ? 55.000 32.750 21.757 1.00 23.98 429 TYR A N 1
ATOM 3392 C CA . TYR A 1 429 ? 54.747 34.163 21.923 1.00 29.35 429 TYR A CA 1
ATOM 3393 C C . TYR A 1 429 ? 54.683 34.770 20.557 1.00 32.62 429 TYR A C 1
ATOM 3394 O O . TYR A 1 429 ? 55.689 34.892 19.880 1.00 34.63 429 TYR A O 1
ATOM 3403 N N . GLY A 1 430 ? 53.492 35.182 20.166 1.00 37.23 430 GLY A N 1
ATOM 3404 C CA . GLY A 1 430 ? 53.319 35.735 18.845 1.00 40.34 430 GLY A CA 1
ATOM 3405 C C . GLY A 1 430 ? 52.766 34.602 18.009 1.00 40.42 430 GLY A C 1
ATOM 3406 O O . GLY A 1 430 ? 52.557 33.478 18.499 1.00 41.01 430 GLY A O 1
ATOM 3407 N N . ASN A 1 431 ? 52.523 34.882 16.742 1.00 42.34 431 ASN A N 1
ATOM 3408 C CA . ASN A 1 431 ? 51.983 33.853 15.878 1.00 44.68 431 ASN A CA 1
ATOM 3409 C C . ASN A 1 431 ? 53.026 33.480 14.843 1.00 43.03 431 ASN A C 1
ATOM 3410 O O . ASN A 1 431 ? 52.704 33.078 13.716 1.00 44.14 431 ASN A O 1
ATOM 3415 N N . HIS A 1 432 ? 54.287 33.589 15.272 1.00 41.72 432 HIS A N 1
ATOM 3416 C CA . HIS A 1 432 ? 55.439 33.272 14.439 1.00 37.38 432 HIS A CA 1
ATOM 3417 C C . HIS A 1 432 ? 55.630 31.776 14.329 1.00 31.05 432 HIS A C 1
ATOM 3418 O O . HIS A 1 432 ? 55.181 31.006 15.172 1.00 27.83 432 HIS A O 1
ATOM 3425 N N . ARG A 1 433 ? 56.322 31.397 13.263 1.00 27.86 433 ARG A N 1
ATOM 3426 C CA . ARG A 1 433 ? 56.631 30.019 12.934 1.00 22.42 433 ARG A CA 1
ATOM 3427 C C . ARG A 1 433 ? 57.905 29.735 13.674 1.00 20.51 433 ARG A C 1
ATOM 3428 O O . ARG A 1 433 ? 58.857 30.515 13.640 1.00 18.35 433 ARG A O 1
ATOM 3436 N N . GLU A 1 434 ? 57.897 28.617 14.370 1.00 18.47 434 GLU A N 1
ATOM 3437 C CA . GLU A 1 434 ? 59.040 28.191 15.125 1.00 18.61 434 GLU A CA 1
ATOM 3438 C C . GLU A 1 434 ? 59.625 27.001 14.403 1.00 16.79 434 GLU A C 1
ATOM 3439 O O . GLU A 1 434 ? 58.973 25.967 14.309 1.00 18.54 434 GLU A O 1
ATOM 3445 N N . ASP A 1 435 ? 60.837 27.123 13.887 1.00 13.17 435 ASP A N 1
ATOM 3446 C CA . ASP A 1 435 ? 61.421 25.977 13.202 1.00 15.14 435 ASP A CA 1
ATOM 3447 C C . ASP A 1 435 ? 61.916 24.957 14.223 1.00 12.86 435 ASP A C 1
ATOM 3448 O O . ASP A 1 435 ? 62.884 25.160 14.926 1.00 18.23 435 ASP A O 1
ATOM 3453 N N . VAL A 1 436 ? 61.242 23.832 14.248 1.00 12.81 436 VAL A N 1
ATOM 3454 C CA . VAL A 1 436 ? 61.476 22.779 15.201 1.00 10.38 436 VAL A CA 1
ATOM 3455 C C . VAL A 1 436 ? 62.285 21.592 14.616 1.00 11.02 436 VAL A C 1
ATOM 3456 O O . VAL A 1 436 ? 62.463 20.556 15.241 1.00 10.39 436 VAL A O 1
ATOM 3460 N N . THR A 1 437 ? 62.864 21.789 13.435 1.00 15.62 437 THR A N 1
ATOM 3461 C CA . THR A 1 437 ? 63.595 20.712 12.756 1.00 16.76 437 THR A CA 1
ATOM 3462 C C . THR A 1 437 ? 64.665 20.035 13.579 1.00 17.72 437 THR A C 1
ATOM 3463 O O . THR A 1 437 ? 64.717 18.805 13.687 1.00 19.97 437 THR A O 1
ATOM 3467 N N . LEU A 1 438 ? 65.533 20.821 14.184 1.00 19.32 438 LEU A N 1
ATOM 3468 C CA . LEU A 1 438 ? 66.579 20.205 14.970 1.00 16.03 438 LEU A CA 1
ATOM 3469 C C . LEU A 1 438 ? 66.101 19.291 16.134 1.00 15.02 438 LEU A C 1
ATOM 3470 O O . LEU A 1 438 ? 66.891 18.524 16.651 1.00 15.88 438 LEU A O 1
ATOM 3475 N N . HIS A 1 439 ? 64.832 19.364 16.554 1.00 15.92 439 HIS A N 1
ATOM 3476 C CA . HIS A 1 439 ? 64.333 18.486 17.634 1.00 13.94 439 HIS A CA 1
ATOM 3477 C C . HIS A 1 439 ? 64.250 17.097 17.015 1.00 16.91 439 HIS A C 1
ATOM 3478 O O . HIS A 1 439 ? 64.257 16.070 17.707 1.00 12.07 439 HIS A O 1
ATOM 3485 N N . TYR A 1 440 ? 64.063 17.095 15.697 1.00 19.10 440 TYR A N 1
ATOM 3486 C CA . TYR A 1 440 ? 63.903 15.859 14.956 1.00 19.15 440 TYR A CA 1
ATOM 3487 C C . TYR A 1 440 ? 65.149 15.340 14.358 1.00 21.26 440 TYR A C 1
ATOM 3488 O O . TYR A 1 440 ? 65.342 14.135 14.337 1.00 24.90 440 TYR A O 1
ATOM 3497 N N . LYS A 1 441 ? 66.018 16.217 13.871 1.00 20.42 441 LYS A N 1
ATOM 3498 C CA . LYS A 1 441 ? 67.214 15.673 13.270 1.00 21.24 441 LYS A CA 1
ATOM 3499 C C . LYS A 1 441 ? 68.482 16.485 13.357 1.00 21.11 441 LYS A C 1
ATOM 3500 O O . LYS A 1 441 ? 68.454 17.702 13.374 1.00 24.51 441 LYS A O 1
ATOM 3506 N N . TYR A 1 442 ? 69.604 15.784 13.396 1.00 18.65 442 TYR A N 1
ATOM 3507 C CA . TYR A 1 442 ? 70.881 16.428 13.479 1.00 16.89 442 TYR A CA 1
ATOM 3508 C C . TYR A 1 442 ? 71.076 17.114 12.163 1.00 20.34 442 TYR A C 1
ATOM 3509 O O . TYR A 1 442 ? 70.572 16.655 11.161 1.00 23.15 442 TYR A O 1
ATOM 3518 N N . PRO A 1 443 ? 71.816 18.229 12.141 1.00 22.58 443 PRO A N 1
ATOM 3519 C CA . PRO A 1 443 ? 72.026 18.954 10.890 1.00 21.63 443 PRO A CA 1
ATOM 3520 C C . PRO A 1 443 ? 72.601 18.066 9.826 1.00 24.76 443 PRO A C 1
ATOM 3521 O O . PRO A 1 443 ? 73.382 17.168 10.108 1.00 26.63 443 PRO A O 1
ATOM 3525 N N . GLU A 1 444 ? 72.182 18.325 8.598 1.00 28.67 444 GLU A N 1
ATOM 3526 C CA . GLU A 1 444 ? 72.592 17.567 7.437 1.00 32.95 444 GLU A CA 1
ATOM 3527 C C . GLU A 1 444 ? 74.098 17.498 7.268 1.00 33.08 444 GLU A C 1
ATOM 3528 O O . GLU A 1 444 ? 74.765 18.524 7.239 1.00 35.50 444 GLU A O 1
ATOM 3534 N N . GLY A 1 445 ? 74.635 16.297 7.130 1.00 31.38 445 GLY A N 1
ATOM 3535 C CA . GLY A 1 445 ? 76.072 16.163 6.987 1.00 32.59 445 GLY A CA 1
ATOM 3536 C C . GLY A 1 445 ? 76.834 15.979 8.300 1.00 36.06 445 GLY A C 1
ATOM 3537 O O . GLY A 1 445 ? 77.939 15.452 8.327 1.00 39.64 445 GLY A O 1
ATOM 3538 N N . SER A 1 446 ? 76.252 16.415 9.404 1.00 35.46 446 SER A N 1
ATOM 3539 C CA . SER A 1 446 ? 76.902 16.265 10.684 1.00 32.04 446 SER A CA 1
ATOM 3540 C C . SER A 1 446 ? 77.355 14.821 10.854 1.00 29.98 446 SER A C 1
ATOM 3541 O O . SER A 1 446 ? 76.787 13.920 10.275 1.00 29.70 446 SER A O 1
ATOM 3544 N N . GLN A 1 447 ? 78.401 14.609 11.630 1.00 32.07 447 GLN A N 1
ATOM 3545 C CA . GLN A 1 447 ? 78.868 13.266 11.870 1.00 33.92 447 GLN A CA 1
ATOM 3546 C C . GLN A 1 447 ? 77.834 12.679 12.770 1.00 31.81 447 GLN A C 1
ATOM 3547 O O . GLN A 1 447 ? 77.692 11.462 12.859 1.00 33.03 447 GLN A O 1
ATOM 3553 N N . LYS A 1 448 ? 77.110 13.538 13.472 1.00 29.52 448 LYS A N 1
ATOM 3554 C CA . LYS A 1 448 ? 76.096 12.999 14.348 1.00 30.65 448 LYS A CA 1
ATOM 3555 C C . LYS A 1 448 ? 74.992 12.441 13.466 1.00 26.88 448 LYS A C 1
ATOM 3556 O O . LYS A 1 448 ? 74.442 11.397 13.774 1.00 23.28 448 LYS A O 1
ATOM 3562 N N . GLU A 1 449 ? 74.702 13.119 12.357 1.00 23.73 449 GLU A N 1
ATOM 3563 C CA . GLU A 1 449 ? 73.691 12.636 11.439 1.00 21.77 449 GLU A CA 1
ATOM 3564 C C . GLU A 1 449 ? 74.194 11.335 10.848 1.00 25.55 449 GLU A C 1
ATOM 3565 O O . GLU A 1 449 ? 73.411 10.407 10.679 1.00 27.00 449 GLU A O 1
ATOM 3571 N N . ARG A 1 450 ? 75.488 11.253 10.520 1.00 27.07 450 ARG A N 1
ATOM 3572 C CA . ARG A 1 450 ? 76.030 10.013 9.952 1.00 29.18 450 ARG A CA 1
ATOM 3573 C C . ARG A 1 450 ? 75.955 8.820 10.897 1.00 28.33 450 ARG A C 1
ATOM 3574 O O . ARG A 1 450 ? 75.714 7.705 10.472 1.00 32.26 450 ARG A O 1
ATOM 3582 N N . GLU A 1 451 ? 76.157 9.018 12.177 1.00 26.51 451 GLU A N 1
ATOM 3583 C CA . GLU A 1 451 ? 76.107 7.850 12.996 1.00 28.38 451 GLU A CA 1
ATOM 3584 C C . GLU A 1 451 ? 74.703 7.431 13.365 1.00 28.85 451 GLU A C 1
ATOM 3585 O O . GLU A 1 451 ? 74.507 6.292 13.770 1.00 33.07 451 GLU A O 1
ATOM 3591 N N . VAL A 1 452 ? 73.709 8.311 13.231 1.00 26.60 452 VAL A N 1
ATOM 3592 C CA . VAL A 1 452 ? 72.327 7.922 13.552 1.00 25.16 452 VAL A CA 1
ATOM 3593 C C . VAL A 1 452 ? 71.718 7.207 12.362 1.00 24.74 452 VAL A C 1
ATOM 3594 O O . VAL A 1 452 ? 70.974 6.253 12.517 1.00 28.81 452 VAL A O 1
ATOM 3598 N N . TYR A 1 453 ? 72.036 7.687 11.170 1.00 26.19 453 TYR A N 1
ATOM 3599 C CA . TYR A 1 453 ? 71.550 7.087 9.934 1.00 24.93 453 TYR A CA 1
ATOM 3600 C C . TYR A 1 453 ? 72.160 5.714 9.847 1.00 29.18 453 TYR A C 1
ATOM 3601 O O . TYR A 1 453 ? 71.518 4.771 9.401 1.00 33.59 453 TYR A O 1
ATOM 3610 N N . LYS A 1 454 ? 73.413 5.613 10.273 1.00 30.52 454 LYS A N 1
ATOM 3611 C CA . LYS A 1 454 ? 74.118 4.347 10.243 1.00 33.40 454 LYS A CA 1
ATOM 3612 C C . LYS A 1 454 ? 73.394 3.392 11.180 1.00 30.80 454 LYS A C 1
ATOM 3613 O O . LYS A 1 454 ? 73.013 2.294 10.808 1.00 34.05 454 LYS A O 1
ATOM 3619 N N . LYS A 1 455 ? 73.189 3.825 12.401 1.00 28.01 455 LYS A N 1
ATOM 3620 C CA . LYS A 1 455 ? 72.484 3.016 13.382 1.00 25.67 455 LYS A CA 1
ATOM 3621 C C . LYS A 1 455 ? 71.060 2.584 12.944 1.00 24.89 455 LYS A C 1
ATOM 3622 O O . LYS A 1 455 ? 70.673 1.432 13.065 1.00 24.14 455 LYS A O 1
ATOM 3628 N N . ALA A 1 456 ? 70.291 3.519 12.405 1.00 26.51 456 ALA A N 1
ATOM 3629 C CA . ALA A 1 456 ? 68.915 3.239 12.044 1.00 28.51 456 ALA A CA 1
ATOM 3630 C C . ALA A 1 456 ? 68.670 2.590 10.693 1.00 31.63 456 ALA A C 1
ATOM 3631 O O . ALA A 1 456 ? 67.538 2.147 10.394 1.00 31.31 456 ALA A O 1
ATOM 3633 N N . GLY A 1 457 ? 69.711 2.552 9.870 1.00 31.94 457 GLY A N 1
ATOM 3634 C CA . GLY A 1 457 ? 69.564 1.960 8.553 1.00 33.36 457 GLY A CA 1
ATOM 3635 C C . GLY A 1 457 ? 69.227 2.933 7.428 1.00 37.20 457 GLY A C 1
ATOM 3636 O O . GLY A 1 457 ? 68.693 2.510 6.396 1.00 42.18 457 GLY A O 1
ATOM 3637 N N . ARG A 1 458 ? 69.505 4.227 7.606 1.00 35.54 458 ARG A N 1
ATOM 3638 C CA . ARG A 1 458 ? 69.239 5.213 6.554 1.00 33.49 458 ARG A CA 1
ATOM 3639 C C . ARG A 1 458 ? 70.477 5.149 5.697 1.00 37.55 458 ARG A C 1
ATOM 3640 O O . ARG A 1 458 ? 71.573 5.343 6.235 1.00 41.81 458 ARG A O 1
ATOM 3648 N N . ARG A 1 459 ? 70.346 4.873 4.395 1.00 38.85 459 ARG A N 1
ATOM 3649 C CA . ARG A 1 459 ? 71.551 4.796 3.558 1.00 39.17 459 ARG A CA 1
ATOM 3650 C C . ARG A 1 459 ? 72.260 6.127 3.655 1.00 38.03 459 ARG A C 1
ATOM 3651 O O . ARG A 1 459 ? 71.623 7.172 3.705 1.00 34.14 459 ARG A O 1
ATOM 3659 N N . VAL A 1 460 ? 73.582 6.091 3.708 1.00 43.66 460 VAL A N 1
ATOM 3660 C CA . VAL A 1 460 ? 74.307 7.320 3.870 1.00 51.82 460 VAL A CA 1
ATOM 3661 C C . VAL A 1 460 ? 75.464 7.523 2.932 1.00 59.20 460 VAL A C 1
ATOM 3662 O O . VAL A 1 460 ? 76.614 7.211 3.239 1.00 59.53 460 VAL A O 1
ATOM 3666 N N . THR A 1 461 ? 75.112 8.080 1.782 1.00 67.52 461 THR A N 1
ATOM 3667 C CA . THR A 1 461 ? 76.023 8.432 0.691 1.00 75.09 461 THR A CA 1
ATOM 3668 C C . THR A 1 461 ? 77.328 9.198 1.089 1.00 73.96 461 THR A C 1
ATOM 3669 O O . THR A 1 461 ? 77.346 9.877 2.141 1.00 74.71 461 THR A O 1
ATOM 3673 N N . ARG A 1 472 ? 80.575 24.383 -11.869 1.00 47.16 472 ARG A N 1
ATOM 3674 C CA . ARG A 1 472 ? 79.784 23.294 -12.504 1.00 42.76 472 ARG A CA 1
ATOM 3675 C C . ARG A 1 472 ? 78.383 23.786 -12.809 1.00 40.05 472 ARG A C 1
ATOM 3676 O O . ARG A 1 472 ? 78.016 24.905 -12.453 1.00 36.62 472 ARG A O 1
ATOM 3684 N N . LEU A 1 473 ? 77.600 22.951 -13.477 1.00 36.31 473 LEU A N 1
ATOM 3685 C CA . LEU A 1 473 ? 76.247 23.337 -13.809 1.00 36.24 473 LEU A CA 1
ATOM 3686 C C . LEU A 1 473 ? 75.362 23.385 -12.559 1.00 36.24 473 LEU A C 1
ATOM 3687 O O . LEU A 1 473 ? 75.453 22.517 -11.692 1.00 37.92 473 LEU A O 1
ATOM 3692 N N . GLN A 1 474 ? 74.510 24.403 -12.471 1.00 35.11 474 GLN A N 1
ATOM 3693 C CA . GLN A 1 474 ? 73.609 24.553 -11.337 1.00 36.67 474 GLN A CA 1
ATOM 3694 C C . GLN A 1 474 ? 72.236 24.944 -11.836 1.00 34.88 474 GLN A C 1
ATOM 3695 O O . GLN A 1 474 ? 72.051 26.006 -12.417 1.00 37.77 474 GLN A O 1
ATOM 3701 N N . LEU A 1 475 ? 71.267 24.074 -11.593 1.00 33.00 475 LEU A N 1
ATOM 3702 C CA . LEU A 1 475 ? 69.896 24.281 -12.052 1.00 30.00 475 LEU A CA 1
ATOM 3703 C C . LEU A 1 475 ? 69.036 24.832 -10.927 1.00 29.09 475 LEU A C 1
ATOM 3704 O O . LEU A 1 475 ? 69.191 24.434 -9.787 1.00 29.65 475 LEU A O 1
ATOM 3709 N N . SER A 1 476 ? 68.129 25.748 -11.251 1.00 27.88 476 SER A N 1
ATOM 3710 C CA . SER A 1 476 ? 67.251 26.339 -10.250 1.00 27.90 476 SER A CA 1
ATOM 3711 C C . SER A 1 476 ? 66.006 26.914 -10.908 1.00 26.37 476 SER A C 1
ATOM 3712 O O . SER A 1 476 ? 66.093 27.379 -12.032 1.00 29.62 476 SER A O 1
ATOM 3715 N N . ILE A 1 477 ? 64.862 26.867 -10.221 1.00 23.93 477 ILE A N 1
ATOM 3716 C CA . ILE A 1 477 ? 63.590 27.394 -10.738 1.00 25.56 477 ILE A CA 1
ATOM 3717 C C . ILE A 1 477 ? 63.189 28.569 -9.881 1.00 25.87 477 ILE A C 1
ATOM 3718 O O . ILE A 1 477 ? 63.375 28.524 -8.670 1.00 29.49 477 ILE A O 1
ATOM 3723 N N . LYS A 1 478 ? 62.635 29.615 -10.486 1.00 25.00 478 LYS A N 1
ATOM 3724 C CA . LYS A 1 478 ? 62.263 30.792 -9.711 1.00 26.89 478 LYS A CA 1
ATOM 3725 C C . LYS A 1 478 ? 60.964 31.409 -10.144 1.00 26.00 478 LYS A C 1
ATOM 3726 O O . LYS A 1 478 ? 60.610 31.346 -11.301 1.00 31.95 478 LYS A O 1
ATOM 3732 N N . HIS A 1 479 ? 60.246 32.019 -9.217 1.00 25.15 479 HIS A N 1
ATOM 3733 C CA . HIS A 1 479 ? 58.985 32.629 -9.571 1.00 27.59 479 HIS A CA 1
ATOM 3734 C C . HIS A 1 479 ? 58.630 33.803 -8.671 1.00 30.57 479 HIS A C 1
ATOM 3735 O O . HIS A 1 479 ? 59.107 33.880 -7.537 1.00 31.49 479 HIS A O 1
ATOM 3742 N N . ALA A 1 480 ? 57.770 34.695 -9.171 1.00 31.74 480 ALA A N 1
ATOM 3743 C CA . ALA A 1 480 ? 57.330 35.890 -8.426 1.00 35.40 480 ALA A CA 1
ATOM 3744 C C . ALA A 1 480 ? 56.071 35.702 -7.579 1.00 36.15 480 ALA A C 1
ATOM 3745 O O . ALA A 1 480 ? 55.339 36.672 -7.364 1.00 39.58 480 ALA A O 1
ATOM 3747 N N . GLN A 1 481 ? 55.827 34.480 -7.104 1.00 34.95 481 GLN A N 1
ATOM 3748 C CA . GLN A 1 481 ? 54.641 34.153 -6.304 1.00 33.67 481 GLN A CA 1
ATOM 3749 C C . GLN A 1 481 ? 53.379 34.641 -6.989 1.00 31.05 481 GLN A C 1
ATOM 3750 O O . GLN A 1 481 ? 52.773 35.612 -6.551 1.00 34.76 481 GLN A O 1
ATOM 3756 N N . PRO A 1 482 ? 52.942 33.942 -8.052 1.00 28.44 482 PRO A N 1
ATOM 3757 C CA . PRO A 1 482 ? 51.741 34.309 -8.817 1.00 24.98 482 PRO A CA 1
ATOM 3758 C C . PRO A 1 482 ? 50.444 34.221 -8.072 1.00 24.49 482 PRO A C 1
ATOM 3759 O O . PRO A 1 482 ? 50.316 33.425 -7.137 1.00 25.60 482 PRO A O 1
ATOM 3763 N N . VAL A 1 483 ? 49.476 35.029 -8.502 1.00 20.34 483 VAL A N 1
ATOM 3764 C CA . VAL A 1 483 ? 48.152 34.995 -7.916 1.00 21.43 483 VAL A CA 1
ATOM 3765 C C . VAL A 1 483 ? 47.224 34.175 -8.805 1.00 23.93 483 VAL A C 1
ATOM 3766 O O . VAL A 1 483 ? 47.223 34.359 -10.003 1.00 31.23 483 VAL A O 1
ATOM 3770 N N . PHE A 1 484 ? 46.444 33.270 -8.235 1.00 25.95 484 PHE A N 1
ATOM 3771 C CA . PHE A 1 484 ? 45.520 32.482 -9.038 1.00 24.73 484 PHE A CA 1
ATOM 3772 C C . PHE A 1 484 ? 44.694 33.435 -9.888 1.00 27.69 484 PHE A C 1
ATOM 3773 O O . PHE A 1 484 ? 44.209 34.458 -9.383 1.00 28.20 484 PHE A O 1
ATOM 3781 N N . GLY A 1 485 ? 44.536 33.078 -11.167 1.00 26.53 485 GLY A N 1
ATOM 3782 C CA . GLY A 1 485 ? 43.797 33.892 -12.118 1.00 26.74 485 GLY A CA 1
ATOM 3783 C C . GLY A 1 485 ? 44.720 34.500 -13.176 1.00 28.33 485 GLY A C 1
ATOM 3784 O O . GLY A 1 485 ? 44.270 34.866 -14.258 1.00 30.73 485 GLY A O 1
ATOM 3785 N N . THR A 1 486 ? 46.017 34.583 -12.891 1.00 27.16 486 THR A N 1
ATOM 3786 C CA . THR A 1 486 ? 46.951 35.193 -13.830 1.00 29.20 486 THR A CA 1
ATOM 3787 C C . THR A 1 486 ? 47.903 34.270 -14.611 1.00 32.05 486 THR A C 1
ATOM 3788 O O . THR A 1 486 ? 48.185 33.134 -14.196 1.00 33.09 486 THR A O 1
ATOM 3792 N N . ASP A 1 487 ? 48.377 34.758 -15.762 1.00 30.52 487 ASP A N 1
ATOM 3793 C CA . ASP A 1 487 ? 49.338 34.007 -16.557 1.00 31.77 487 ASP A CA 1
ATOM 3794 C C . ASP A 1 487 ? 50.652 34.528 -16.033 1.00 30.77 487 ASP A C 1
ATOM 3795 O O . ASP A 1 487 ? 50.763 35.710 -15.751 1.00 32.34 487 ASP A O 1
ATOM 3800 N N . PHE A 1 488 ? 51.674 33.695 -15.937 1.00 30.43 488 PHE A N 1
ATOM 3801 C CA . PHE A 1 488 ? 52.933 34.204 -15.400 1.00 28.76 488 PHE A CA 1
ATOM 3802 C C . PHE A 1 488 ? 54.126 33.482 -15.955 1.00 26.77 488 PHE A C 1
ATOM 3803 O O . PHE A 1 488 ? 53.998 32.476 -16.622 1.00 26.82 488 PHE A O 1
ATOM 3811 N N . ASP A 1 489 ? 55.300 33.986 -15.639 1.00 27.54 489 ASP A N 1
ATOM 3812 C CA . ASP A 1 489 ? 56.504 33.347 -16.104 1.00 30.95 489 ASP A CA 1
ATOM 3813 C C . ASP A 1 489 ? 57.212 32.738 -14.917 1.00 33.66 489 ASP A C 1
ATOM 3814 O O . ASP A 1 489 ? 57.090 33.235 -13.788 1.00 36.01 489 ASP A O 1
ATOM 3819 N N . VAL A 1 490 ? 57.930 31.649 -15.183 1.00 32.00 490 VAL A N 1
ATOM 3820 C CA . VAL A 1 490 ? 58.737 30.940 -14.195 1.00 30.22 490 VAL A CA 1
ATOM 3821 C C . VAL A 1 490 ? 60.100 30.810 -14.860 1.00 31.89 490 VAL A C 1
ATOM 3822 O O . VAL A 1 490 ? 60.195 30.261 -15.948 1.00 34.54 490 VAL A O 1
ATOM 3826 N N . ILE A 1 491 ? 61.158 31.307 -14.239 1.00 30.49 491 ILE A N 1
ATOM 3827 C CA . ILE A 1 491 ? 62.462 31.143 -14.859 1.00 31.42 491 ILE A CA 1
ATOM 3828 C C . ILE A 1 491 ? 63.172 29.894 -14.375 1.00 30.09 491 ILE A C 1
ATOM 3829 O O . ILE A 1 491 ? 63.080 29.523 -13.200 1.00 32.76 491 ILE A O 1
ATOM 3834 N N . VAL A 1 492 ? 63.848 29.232 -15.309 1.00 28.13 492 VAL A N 1
ATOM 3835 C CA . VAL A 1 492 ? 64.635 28.044 -15.032 1.00 27.14 492 VAL A CA 1
ATOM 3836 C C . VAL A 1 492 ? 66.035 28.521 -15.398 1.00 29.86 492 VAL A C 1
ATOM 3837 O O . VAL A 1 492 ? 66.321 28.757 -16.563 1.00 31.48 492 VAL A O 1
ATOM 3841 N N . GLU A 1 493 ? 66.907 28.689 -14.403 1.00 29.15 493 GLU A N 1
ATOM 3842 C CA . GLU A 1 493 ? 68.233 29.167 -14.679 1.00 25.52 493 GLU A CA 1
ATOM 3843 C C . GLU A 1 493 ? 69.296 28.125 -14.466 1.00 27.14 493 GLU A C 1
ATOM 3844 O O . GLU A 1 493 ? 69.342 27.468 -13.441 1.00 29.60 493 GLU A O 1
ATOM 3850 N N . VAL A 1 494 ? 70.153 27.975 -15.468 1.00 28.63 494 VAL A N 1
ATOM 3851 C CA . VAL A 1 494 ? 71.268 27.037 -15.441 1.00 25.21 494 VAL A CA 1
ATOM 3852 C C . VAL A 1 494 ? 72.520 27.878 -15.209 1.00 25.18 494 VAL A C 1
ATOM 3853 O O . VAL A 1 494 ? 72.825 28.742 -16.011 1.00 25.24 494 VAL A O 1
ATOM 3857 N N . LYS A 1 495 ? 73.237 27.656 -14.119 1.00 26.75 495 LYS A N 1
ATOM 3858 C CA . LYS A 1 495 ? 74.430 28.454 -13.861 1.00 27.64 495 LYS A CA 1
ATOM 3859 C C . LYS A 1 495 ? 75.641 27.614 -14.083 1.00 26.42 495 LYS A C 1
ATOM 3860 O O . LYS A 1 495 ? 75.856 26.639 -13.387 1.00 29.83 495 LYS A O 1
ATOM 3866 N N . ASN A 1 496 ? 76.449 27.985 -15.047 1.00 26.57 496 ASN A N 1
ATOM 3867 C CA . ASN A 1 496 ? 77.662 27.240 -15.268 1.00 27.74 496 ASN A CA 1
ATOM 3868 C C . ASN A 1 496 ? 78.757 27.932 -14.467 1.00 28.87 496 ASN A C 1
ATOM 3869 O O . ASN A 1 496 ? 79.259 28.958 -14.883 1.00 33.73 496 ASN A O 1
ATOM 3874 N N . GLU A 1 497 ? 79.110 27.430 -13.302 1.00 30.56 497 GLU A N 1
ATOM 3875 C CA . GLU A 1 497 ? 80.205 28.086 -12.611 1.00 38.45 497 GLU A CA 1
ATOM 3876 C C . GLU A 1 497 ? 81.460 27.251 -12.812 1.00 37.40 497 GLU A C 1
ATOM 3877 O O . GLU A 1 497 ? 82.149 26.878 -11.860 1.00 38.84 497 GLU A O 1
ATOM 3883 N N . GLY A 1 498 ? 81.731 26.960 -14.076 1.00 37.52 498 GLY A N 1
ATOM 3884 C CA . GLY A 1 498 ? 82.890 26.182 -14.444 1.00 36.61 498 GLY A CA 1
ATOM 3885 C C . GLY A 1 498 ? 83.735 27.022 -15.379 1.00 39.55 498 GLY A C 1
ATOM 3886 O O . GLY A 1 498 ? 83.309 28.090 -15.823 1.00 38.59 498 GLY A O 1
ATOM 3887 N N . GLY A 1 499 ? 84.925 26.528 -15.701 1.00 42.20 499 GLY A N 1
ATOM 3888 C CA . GLY A 1 499 ? 85.825 27.273 -16.560 1.00 41.86 499 GLY A CA 1
ATOM 3889 C C . GLY A 1 499 ? 85.643 27.133 -18.051 1.00 41.34 499 GLY A C 1
ATOM 3890 O O . GLY A 1 499 ? 85.930 28.083 -18.783 1.00 45.91 499 GLY A O 1
ATOM 3891 N N . ARG A 1 500 ? 85.179 25.968 -18.496 1.00 40.71 500 ARG A N 1
ATOM 3892 C CA . ARG A 1 500 ? 84.972 25.695 -19.916 1.00 39.77 500 ARG A CA 1
ATOM 3893 C C . ARG A 1 500 ? 83.482 25.740 -20.253 1.00 39.64 500 ARG A C 1
ATOM 3894 O O . ARG A 1 500 ? 82.646 25.496 -19.383 1.00 38.14 500 ARG A O 1
ATOM 3902 N N . ASP A 1 501 ? 83.165 26.071 -21.511 1.00 40.11 501 ASP A N 1
ATOM 3903 C CA . ASP A 1 501 ? 81.783 26.164 -22.003 1.00 37.56 501 ASP A CA 1
ATOM 3904 C C . ASP A 1 501 ? 81.065 24.837 -21.909 1.00 36.76 501 ASP A C 1
ATOM 3905 O O . ASP A 1 501 ? 81.669 23.796 -22.128 1.00 37.97 501 ASP A O 1
ATOM 3910 N N . ALA A 1 502 ? 79.768 24.866 -21.621 1.00 35.19 502 ALA A N 1
ATOM 3911 C CA . ALA A 1 502 ? 79.032 23.628 -21.451 1.00 31.50 502 ALA A CA 1
ATOM 3912 C C . ALA A 1 502 ? 77.756 23.598 -22.214 1.00 34.68 502 ALA A C 1
ATOM 3913 O O . ALA A 1 502 ? 76.904 24.460 -22.062 1.00 38.33 502 ALA A O 1
ATOM 3915 N N . HIS A 1 503 ? 77.614 22.580 -23.033 1.00 38.18 503 HIS A N 1
ATOM 3916 C CA . HIS A 1 503 ? 76.416 22.439 -23.834 1.00 42.73 503 HIS A CA 1
ATOM 3917 C C . HIS A 1 503 ? 75.601 21.293 -23.244 1.00 42.23 503 HIS A C 1
ATOM 3918 O O . HIS A 1 503 ? 76.125 20.206 -23.022 1.00 43.23 503 HIS A O 1
ATOM 3925 N N . ALA A 1 504 ? 74.324 21.527 -22.976 1.00 41.18 504 ALA A N 1
ATOM 3926 C CA . ALA A 1 504 ? 73.497 20.480 -22.394 1.00 41.24 504 ALA A CA 1
ATOM 3927 C C . ALA A 1 504 ? 72.048 20.530 -22.893 1.00 41.40 504 ALA A C 1
ATOM 3928 O O . ALA A 1 504 ? 71.644 21.440 -23.624 1.00 41.75 504 ALA A O 1
ATOM 3930 N N . GLN A 1 505 ? 71.276 19.519 -22.524 1.00 39.83 505 GLN A N 1
ATOM 3931 C CA . GLN A 1 505 ? 69.893 19.448 -22.951 1.00 39.01 505 GLN A CA 1
ATOM 3932 C C . GLN A 1 505 ? 69.037 19.785 -21.765 1.00 37.39 505 GLN A C 1
ATOM 3933 O O . GLN A 1 505 ? 69.115 19.128 -20.731 1.00 37.34 505 GLN A O 1
ATOM 3939 N N . LEU A 1 506 ? 68.191 20.784 -21.934 1.00 33.55 506 LEU A N 1
ATOM 3940 C CA . LEU A 1 506 ? 67.349 21.257 -20.865 1.00 30.82 506 LEU A CA 1
ATOM 3941 C C . LEU A 1 506 ? 65.869 20.943 -21.044 1.00 31.29 506 LEU A C 1
ATOM 3942 O O . LEU A 1 506 ? 65.173 21.593 -21.821 1.00 33.13 506 LEU A O 1
ATOM 3947 N N . THR A 1 507 ? 65.377 19.960 -20.307 1.00 30.47 507 THR A N 1
ATOM 3948 C CA . THR A 1 507 ? 63.962 19.609 -20.365 1.00 31.63 507 THR A CA 1
ATOM 3949 C C . THR A 1 507 ? 63.172 20.260 -19.220 1.00 31.81 507 THR A C 1
ATOM 3950 O O . THR A 1 507 ? 63.572 20.173 -18.065 1.00 35.48 507 THR A O 1
ATOM 3954 N N . MET A 1 508 ? 62.048 20.893 -19.530 1.00 31.87 508 MET A N 1
ATOM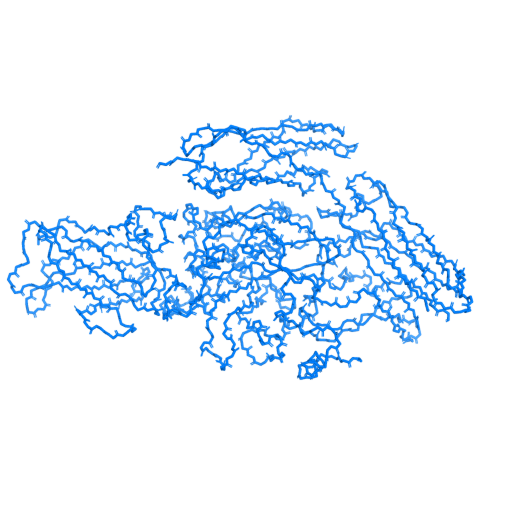 3955 C CA . MET A 1 508 ? 61.217 21.524 -18.505 1.00 30.82 508 MET A CA 1
ATOM 3956 C C . MET A 1 508 ? 59.759 21.125 -18.648 1.00 32.76 508 MET A C 1
ATOM 3957 O O . MET A 1 508 ? 59.240 21.062 -19.757 1.00 36.89 508 MET A O 1
ATOM 3962 N N . LEU A 1 509 ? 59.096 20.829 -17.537 1.00 31.66 509 LEU A N 1
ATOM 3963 C CA . LEU A 1 509 ? 57.678 20.473 -17.575 1.00 30.39 509 LEU A CA 1
ATOM 3964 C C . LEU A 1 509 ? 56.963 21.214 -16.484 1.00 28.01 509 LEU A C 1
ATOM 3965 O O . LEU A 1 509 ? 57.536 21.538 -15.464 1.00 29.83 509 LEU A O 1
ATOM 3970 N N . ALA A 1 510 ? 55.682 21.432 -16.672 1.00 24.59 510 ALA A N 1
ATOM 3971 C CA . ALA A 1 510 ? 54.899 22.104 -15.673 1.00 22.25 510 ALA A CA 1
ATOM 3972 C C . ALA A 1 510 ? 53.583 21.335 -15.658 1.00 24.97 510 ALA A C 1
ATOM 3973 O O . ALA A 1 510 ? 52.867 21.295 -16.665 1.00 27.69 510 ALA A O 1
ATOM 3975 N N . MET A 1 511 ? 53.283 20.698 -14.528 1.00 24.95 511 MET A N 1
ATOM 3976 C CA . MET A 1 511 ? 52.065 19.903 -14.395 1.00 22.69 511 MET A CA 1
ATOM 3977 C C . MET A 1 511 ? 51.369 20.302 -13.123 1.00 20.43 511 MET A C 1
ATOM 3978 O O . MET A 1 511 ? 52.032 20.668 -12.171 1.00 21.94 511 MET A O 1
ATOM 3983 N N . ALA A 1 512 ? 50.042 20.222 -13.100 1.00 18.50 512 ALA A N 1
ATOM 3984 C CA . ALA A 1 512 ? 49.293 20.561 -11.895 1.00 19.15 512 ALA A CA 1
ATOM 3985 C C . ALA A 1 512 ? 49.515 19.415 -10.902 1.00 21.55 512 ALA A C 1
ATOM 3986 O O . ALA A 1 512 ? 49.829 18.283 -11.301 1.00 22.33 512 ALA A O 1
ATOM 3988 N N . VAL A 1 513 ? 49.351 19.705 -9.614 1.00 21.21 513 VAL A N 1
ATOM 3989 C CA . VAL A 1 513 ? 49.593 18.717 -8.555 1.00 17.66 513 VAL A CA 1
ATOM 3990 C C . VAL A 1 513 ? 48.683 18.953 -7.323 1.00 17.06 513 VAL A C 1
ATOM 3991 O O . VAL A 1 513 ? 47.985 19.994 -7.227 1.00 17.44 513 VAL A O 1
ATOM 3995 N N . THR A 1 514 ? 48.655 17.982 -6.409 1.00 15.55 514 THR A N 1
ATOM 3996 C CA . THR A 1 514 ? 47.881 18.135 -5.165 1.00 15.45 514 THR A CA 1
ATOM 3997 C C . THR A 1 514 ? 48.921 18.158 -4.060 1.00 16.96 514 THR A C 1
ATOM 3998 O O . THR A 1 514 ? 50.055 17.688 -4.266 1.00 18.11 514 THR A O 1
ATOM 4002 N N . TYR A 1 515 ? 48.576 18.689 -2.888 1.00 18.18 515 TYR A N 1
ATOM 4003 C CA . TYR A 1 515 ? 49.590 18.731 -1.843 1.00 16.13 515 TYR A CA 1
ATOM 4004 C C . TYR A 1 515 ? 50.116 17.335 -1.573 1.00 15.63 515 TYR A C 1
ATOM 4005 O O . TYR A 1 515 ? 51.315 17.183 -1.383 1.00 16.95 515 TYR A O 1
ATOM 4014 N N . ASN A 1 516 ? 49.261 16.308 -1.590 1.00 14.91 516 ASN A N 1
ATOM 4015 C CA . ASN A 1 516 ? 49.793 14.969 -1.349 1.00 14.49 516 ASN A CA 1
ATOM 4016 C C . ASN A 1 516 ? 50.420 14.317 -2.561 1.00 17.39 516 ASN A C 1
ATOM 4017 O O . ASN A 1 516 ? 50.404 13.102 -2.708 1.00 19.33 516 ASN A O 1
ATOM 4022 N N . SER A 1 517 ? 51.009 15.142 -3.417 1.00 19.15 517 SER A N 1
ATOM 4023 C CA . SER A 1 517 ? 51.691 14.658 -4.602 1.00 19.83 517 SER A CA 1
ATOM 4024 C C . SER A 1 517 ? 50.899 13.805 -5.610 1.00 18.26 517 SER A C 1
ATOM 4025 O O . SER A 1 517 ? 51.441 12.887 -6.219 1.00 20.94 517 SER A O 1
ATOM 4028 N N . LEU A 1 518 ? 49.628 14.105 -5.800 1.00 17.27 518 LEU A N 1
ATOM 4029 C CA . LEU A 1 518 ? 48.835 13.369 -6.763 1.00 15.52 518 LEU A CA 1
ATOM 4030 C C . LEU A 1 518 ? 48.909 14.158 -8.049 1.00 17.30 518 LEU A C 1
ATOM 4031 O O . LEU A 1 518 ? 48.327 15.227 -8.157 1.00 19.81 518 LEU A O 1
ATOM 4036 N N . ARG A 1 519 ? 49.639 13.627 -9.017 1.00 22.59 519 ARG A N 1
ATOM 4037 C CA . ARG A 1 519 ? 49.802 14.237 -10.330 1.00 24.46 519 ARG A CA 1
ATOM 4038 C C . ARG A 1 519 ? 48.438 14.421 -11.001 1.00 24.08 519 ARG A C 1
ATOM 4039 O O . ARG A 1 519 ? 47.601 13.515 -10.977 1.00 22.50 519 ARG A O 1
ATOM 4047 N N . ARG A 1 520 ? 48.212 15.601 -11.577 1.00 23.03 520 ARG A N 1
ATOM 4048 C CA . ARG A 1 520 ? 46.938 15.895 -12.214 1.00 25.99 520 ARG A CA 1
ATOM 4049 C C . ARG A 1 520 ? 47.033 16.241 -13.686 1.00 35.77 520 ARG A C 1
ATOM 4050 O O . ARG A 1 520 ? 47.041 15.346 -14.540 1.00 42.71 520 ARG A O 1
ATOM 4058 N N . GLY A 1 521 ? 47.109 17.524 -14.007 1.00 41.52 521 GLY A N 1
ATOM 4059 C CA . GLY A 1 521 ? 47.207 17.893 -15.412 1.00 51.10 521 GLY A CA 1
ATOM 4060 C C . GLY A 1 521 ? 48.525 18.483 -15.932 1.00 56.17 521 GLY A C 1
ATOM 4061 O O . GLY A 1 521 ? 48.911 19.600 -15.551 1.00 57.00 521 GLY A O 1
ATOM 4062 N N . GLU A 1 522 ? 49.203 17.744 -16.821 1.00 57.99 522 GLU A N 1
ATOM 4063 C CA . GLU A 1 522 ? 50.467 18.192 -17.414 1.00 58.82 522 GLU A CA 1
ATOM 4064 C C . GLU A 1 522 ? 50.194 19.396 -18.326 1.00 59.32 522 GLU A C 1
ATOM 4065 O O . GLU A 1 522 ? 50.065 19.240 -19.543 1.00 61.51 522 GLU A O 1
ATOM 4071 N N . CYS A 1 523 ? 50.112 20.597 -17.747 1.00 59.75 523 CYS A N 1
ATOM 4072 C CA . CYS A 1 523 ? 49.816 21.780 -18.551 1.00 59.43 523 CYS A CA 1
ATOM 4073 C C . CYS A 1 523 ? 50.956 22.415 -19.362 1.00 60.63 523 CYS A C 1
ATOM 4074 O O . CYS A 1 523 ? 50.956 23.638 -19.557 1.00 63.20 523 CYS A O 1
ATOM 4077 N N . GLN A 1 524 ? 51.917 21.584 -19.798 1.00 57.13 524 GLN A N 1
ATOM 4078 C CA . GLN A 1 524 ? 53.026 21.973 -20.676 1.00 51.81 524 GLN A CA 1
ATOM 4079 C C . GLN A 1 524 ? 54.430 21.536 -20.359 1.00 50.68 524 GLN A C 1
ATOM 4080 O O . GLN A 1 524 ? 54.894 21.625 -19.240 1.00 51.83 524 GLN A O 1
ATOM 4086 N N . ARG A 1 525 ? 55.101 21.091 -21.413 1.00 51.40 525 ARG A N 1
ATOM 4087 C CA . ARG A 1 525 ? 56.466 20.577 -21.379 1.00 49.72 525 ARG A CA 1
ATOM 4088 C C . ARG A 1 525 ? 57.306 21.312 -22.450 1.00 50.35 525 ARG A C 1
ATOM 4089 O O . ARG A 1 525 ? 56.753 22.040 -23.280 1.00 53.01 525 ARG A O 1
ATOM 4097 N N . LYS A 1 526 ? 58.626 21.137 -22.455 1.00 50.57 526 LYS A N 1
ATOM 4098 C CA . LYS A 1 526 ? 59.463 21.854 -23.427 1.00 48.06 526 LYS A CA 1
ATOM 4099 C C . LYS A 1 526 ? 60.922 21.472 -23.246 1.00 45.90 526 LYS A C 1
ATOM 4100 O O . LYS A 1 526 ? 61.422 21.474 -22.134 1.00 46.71 526 LYS A O 1
ATOM 4106 N N . THR A 1 527 ? 61.602 21.126 -24.329 1.00 44.27 527 THR A N 1
ATOM 4107 C CA . THR A 1 527 ? 63.016 20.778 -24.237 1.00 43.26 527 THR A CA 1
ATOM 4108 C C . THR A 1 527 ? 63.832 21.721 -25.093 1.00 44.87 527 THR A C 1
ATOM 4109 O O . THR A 1 527 ? 63.493 21.973 -26.239 1.00 47.33 527 THR A O 1
ATOM 4113 N N . ILE A 1 528 ? 64.911 22.239 -24.528 1.00 45.63 528 ILE A N 1
ATOM 4114 C CA . ILE A 1 528 ? 65.759 23.173 -25.232 1.00 44.58 528 ILE A CA 1
ATOM 4115 C C . ILE A 1 528 ? 67.162 22.666 -25.245 1.00 44.24 528 ILE A C 1
ATOM 4116 O O . ILE A 1 528 ? 67.531 21.817 -24.438 1.00 44.18 528 ILE A O 1
ATOM 4121 N N . SER A 1 529 ? 67.940 23.173 -26.185 1.00 45.57 529 SER A N 1
ATOM 4122 C CA . SER A 1 529 ? 69.341 22.809 -26.254 1.00 47.21 529 SER A CA 1
ATOM 4123 C C . SER A 1 529 ? 70.031 24.059 -25.772 1.00 45.38 529 SER A C 1
ATOM 4124 O O . SER A 1 529 ? 69.720 25.180 -26.197 1.00 45.84 529 SER A O 1
ATOM 4127 N N . VAL A 1 530 ? 70.978 23.861 -24.878 1.00 43.30 530 VAL A N 1
ATOM 4128 C CA . VAL A 1 530 ? 71.633 24.980 -24.266 1.00 41.71 530 VAL A CA 1
ATOM 4129 C C . VAL A 1 530 ? 73.155 24.913 -24.295 1.00 42.85 530 VAL A C 1
ATOM 4130 O O . VAL A 1 530 ? 73.743 23.818 -24.253 1.00 42.22 530 VAL A O 1
ATOM 4134 N N . THR A 1 531 ? 73.790 26.073 -24.456 1.00 42.68 531 THR A N 1
ATOM 4135 C CA . THR A 1 531 ? 75.252 26.131 -24.340 1.00 44.26 531 THR A CA 1
ATOM 4136 C C . THR A 1 531 ? 75.482 27.327 -23.450 1.00 41.13 531 THR A C 1
ATOM 4137 O O . THR A 1 531 ? 75.251 28.474 -23.837 1.00 45.25 531 THR A O 1
ATOM 4141 N N . VAL A 1 532 ? 75.862 27.044 -22.217 1.00 35.13 532 VAL A N 1
ATOM 4142 C CA . VAL A 1 532 ? 76.087 28.092 -21.279 1.00 31.01 532 VAL A CA 1
ATOM 4143 C C . VAL A 1 532 ? 77.569 28.178 -21.028 1.00 29.89 532 VAL A C 1
ATOM 4144 O O . VAL A 1 532 ? 78.228 27.210 -20.688 1.00 30.12 532 VAL A O 1
ATOM 4148 N N . PRO A 1 533 ? 78.117 29.364 -21.226 1.00 26.68 533 PRO A N 1
ATOM 4149 C CA . PRO A 1 533 ? 79.519 29.715 -21.073 1.00 25.93 533 PRO A CA 1
ATOM 4150 C C . PRO A 1 533 ? 80.035 29.749 -19.662 1.00 30.41 533 PRO A C 1
ATOM 4151 O O . PRO A 1 533 ? 79.278 29.979 -18.723 1.00 37.11 533 PRO A O 1
ATOM 4155 N N . ALA A 1 534 ? 81.344 29.559 -19.523 1.00 29.72 534 ALA A N 1
ATOM 4156 C CA . ALA A 1 534 ? 81.967 29.565 -18.222 1.00 28.42 534 ALA A CA 1
ATOM 4157 C C . ALA A 1 534 ? 81.509 30.783 -17.479 1.00 32.06 534 ALA A C 1
ATOM 4158 O O . ALA A 1 534 ? 81.287 31.856 -18.059 1.00 35.49 534 ALA A O 1
ATOM 4160 N N . HIS A 1 535 ? 81.372 30.594 -16.181 1.00 34.32 535 HIS A N 1
ATOM 4161 C CA . HIS A 1 535 ? 80.957 31.642 -15.277 1.00 34.32 535 HIS A CA 1
ATOM 4162 C C . HIS A 1 535 ? 79.880 32.556 -15.774 1.00 35.91 535 HIS A C 1
ATOM 4163 O O . HIS A 1 535 ? 79.887 33.738 -15.468 1.00 42.79 535 HIS A O 1
ATOM 4170 N N . LYS A 1 536 ? 78.946 32.009 -16.531 1.00 36.24 536 LYS A N 1
ATOM 4171 C CA . LYS A 1 536 ? 77.828 32.787 -17.015 1.00 36.72 536 LYS A CA 1
ATOM 4172 C C . LYS A 1 536 ? 76.615 31.919 -16.747 1.00 36.33 536 LYS A C 1
ATOM 4173 O O . LYS A 1 536 ? 76.772 30.747 -16.462 1.00 36.21 536 LYS A O 1
ATOM 4179 N N . ALA A 1 537 ? 75.414 32.478 -16.825 1.00 39.77 537 ALA A N 1
ATOM 4180 C CA . ALA A 1 537 ? 74.196 31.698 -16.555 1.00 43.28 537 ALA A CA 1
ATOM 4181 C C . ALA A 1 537 ? 73.095 31.898 -17.583 1.00 44.17 537 ALA A C 1
ATOM 4182 O O . ALA A 1 537 ? 72.749 33.033 -17.909 1.00 48.00 537 ALA A O 1
ATOM 4184 N N . HIS A 1 538 ? 72.529 30.797 -18.066 1.00 42.24 538 HIS A N 1
ATOM 4185 C CA . HIS A 1 538 ? 71.448 30.856 -19.051 1.00 40.26 538 HIS A CA 1
ATOM 4186 C C . HIS A 1 538 ? 70.073 30.805 -18.381 1.00 38.51 538 HIS A C 1
ATOM 4187 O O . HIS A 1 538 ? 69.785 29.905 -17.602 1.00 38.55 538 HIS A O 1
ATOM 4194 N N . LYS A 1 539 ? 69.227 31.774 -18.697 1.00 38.00 539 LYS A N 1
ATOM 4195 C CA . LYS A 1 539 ? 67.888 31.820 -18.134 1.00 42.32 539 LYS A CA 1
ATOM 4196 C C . LYS A 1 539 ? 66.802 31.573 -19.177 1.00 42.21 539 LYS A C 1
ATOM 4197 O O . LYS A 1 539 ? 66.682 32.319 -20.146 1.00 43.99 539 LYS A O 1
ATOM 4203 N N . GLU A 1 540 ? 66.011 30.523 -18.972 1.00 41.22 540 GLU A N 1
ATOM 4204 C CA . GLU A 1 540 ? 64.912 30.193 -19.869 1.00 39.20 540 GLU A CA 1
ATOM 4205 C C . GLU A 1 540 ? 63.623 30.440 -19.122 1.00 36.17 540 GLU A C 1
ATOM 4206 O O . GLU A 1 540 ? 63.556 30.285 -17.903 1.00 35.11 540 GLU A O 1
ATOM 4212 N N . VAL A 1 541 ? 62.601 30.842 -19.857 1.00 34.72 541 VAL A N 1
ATOM 4213 C CA . VAL A 1 541 ? 61.302 31.126 -19.278 1.00 34.30 541 VAL A CA 1
ATOM 4214 C C . VAL A 1 541 ? 60.187 30.195 -19.769 1.00 36.19 541 VAL A C 1
ATOM 4215 O O . VAL A 1 541 ? 60.182 29.715 -20.909 1.00 35.83 541 VAL A O 1
ATOM 4219 N N . MET A 1 542 ? 59.246 29.920 -18.878 1.00 36.91 542 MET A N 1
ATOM 4220 C CA . MET A 1 542 ? 58.115 29.090 -19.218 1.00 37.95 542 MET A CA 1
ATOM 4221 C C . MET A 1 542 ? 56.918 29.893 -18.804 1.00 36.39 542 MET A C 1
ATOM 4222 O O . MET A 1 542 ? 56.780 30.233 -17.643 1.00 36.45 542 MET A O 1
ATOM 4227 N N . ARG A 1 543 ? 56.052 30.218 -19.748 1.00 35.97 543 ARG A N 1
ATOM 4228 C CA . ARG A 1 543 ? 54.891 30.999 -19.394 1.00 34.30 543 ARG A CA 1
ATOM 4229 C C . ARG A 1 543 ? 53.677 30.148 -19.225 1.00 35.03 543 ARG A C 1
ATOM 4230 O O . ARG A 1 543 ? 53.208 29.533 -20.181 1.00 36.44 543 ARG A O 1
ATOM 4238 N N . LEU A 1 544 ? 53.184 30.105 -17.991 1.00 35.85 544 LEU A N 1
ATOM 4239 C CA . LEU A 1 544 ? 51.986 29.353 -17.655 1.00 33.67 544 LEU A CA 1
ATOM 4240 C C . LEU A 1 544 ? 50.816 30.343 -17.755 1.00 33.20 544 LEU A C 1
ATOM 4241 O O . LEU A 1 544 ? 50.967 31.503 -17.358 1.00 32.25 544 LEU A O 1
ATOM 4246 N N . HIS A 1 545 ? 49.672 29.887 -18.291 1.00 32.64 545 HIS A N 1
ATOM 4247 C CA . HIS A 1 545 ? 48.481 30.734 -18.492 1.00 31.97 545 HIS A CA 1
ATOM 4248 C C . HIS A 1 545 ? 47.246 30.239 -17.780 1.00 32.64 545 HIS A C 1
ATOM 4249 O O . HIS A 1 545 ? 46.994 29.045 -17.702 1.00 32.55 545 HIS A O 1
ATOM 4256 N N . TYR A 1 546 ? 46.437 31.177 -17.325 1.00 32.38 546 TYR A N 1
ATOM 4257 C CA . TYR A 1 546 ? 45.259 30.819 -16.594 1.00 31.91 546 TYR A CA 1
ATOM 4258 C C . TYR A 1 546 ? 44.354 29.835 -17.268 1.00 35.08 546 TYR A C 1
ATOM 4259 O O . TYR A 1 546 ? 44.071 28.793 -16.701 1.00 40.62 546 TYR A O 1
ATOM 4268 N N . ASP A 1 547 ? 43.901 30.147 -18.474 1.00 41.00 547 ASP A N 1
ATOM 4269 C CA . ASP A 1 547 ? 42.959 29.270 -19.180 1.00 42.53 547 ASP A CA 1
ATOM 4270 C C . ASP A 1 547 ? 43.509 27.892 -19.456 1.00 40.80 547 ASP A C 1
ATOM 4271 O O . ASP A 1 547 ? 42.767 26.991 -19.828 1.00 39.85 547 ASP A O 1
ATOM 4276 N N . ASP A 1 548 ? 44.811 27.733 -19.268 1.00 39.84 548 ASP A N 1
ATOM 4277 C CA . ASP A 1 548 ? 45.450 26.443 -19.457 1.00 39.04 548 ASP A CA 1
ATOM 4278 C C . ASP A 1 548 ? 45.413 25.720 -18.110 1.00 37.31 548 ASP A C 1
ATOM 4279 O O . ASP A 1 548 ? 44.873 24.622 -17.995 1.00 38.59 548 ASP A O 1
ATOM 4284 N N . TYR A 1 549 ? 45.979 26.342 -17.081 1.00 36.01 549 TYR A N 1
ATOM 4285 C CA . TYR A 1 549 ? 46.009 25.688 -15.778 1.00 34.74 549 TYR A CA 1
ATOM 4286 C C . TYR A 1 549 ? 44.740 25.644 -14.969 1.00 33.19 549 TYR A C 1
ATOM 4287 O O . TYR A 1 549 ? 44.732 24.948 -13.971 1.00 34.79 549 TYR A O 1
ATOM 4296 N N . VAL A 1 550 ? 43.677 26.347 -15.353 1.00 32.26 550 VAL A N 1
ATOM 4297 C CA . VAL A 1 550 ? 42.444 26.235 -14.557 1.00 33.83 550 VAL A CA 1
ATOM 4298 C C . VAL A 1 550 ? 41.939 24.826 -14.733 1.00 37.02 550 VAL A C 1
ATOM 4299 O O . VAL A 1 550 ? 41.282 24.260 -13.867 1.00 40.45 550 VAL A O 1
ATOM 4303 N N . ARG A 1 551 ? 42.242 24.282 -15.900 1.00 43.47 551 ARG A N 1
ATOM 4304 C CA . ARG A 1 551 ? 41.818 22.948 -16.278 1.00 45.90 551 ARG A CA 1
ATOM 4305 C C . ARG A 1 551 ? 42.360 21.818 -15.386 1.00 45.14 551 ARG A C 1
ATOM 4306 O O . ARG A 1 551 ? 41.647 20.867 -15.101 1.00 46.12 551 ARG A O 1
ATOM 4314 N N . CYS A 1 552 ? 43.593 21.951 -14.899 1.00 44.62 552 CYS A N 1
ATOM 4315 C CA . CYS A 1 552 ? 44.231 20.879 -14.134 1.00 41.77 552 CYS A CA 1
ATOM 4316 C C . CYS A 1 552 ? 44.465 21.081 -12.641 1.00 35.80 552 CYS A C 1
ATOM 4317 O O . CYS A 1 552 ? 44.570 20.130 -11.876 1.00 34.91 552 CYS A O 1
ATOM 4320 N N . VAL A 1 553 ? 44.554 22.331 -12.243 1.00 32.00 553 VAL A N 1
ATOM 4321 C CA . VAL A 1 553 ? 44.818 22.701 -10.872 1.00 26.68 553 VAL A CA 1
ATOM 4322 C C . VAL A 1 553 ? 43.600 22.433 -9.977 1.00 29.00 553 VAL A C 1
ATOM 4323 O O . VAL A 1 553 ? 42.485 22.389 -10.475 1.00 30.87 553 VAL A O 1
ATOM 4327 N N . SER A 1 554 ? 43.842 22.212 -8.675 1.00 33.13 554 SER A N 1
ATOM 4328 C CA . SER A 1 554 ? 42.822 21.912 -7.626 1.00 30.65 554 SER A CA 1
ATOM 4329 C C . SER A 1 554 ? 42.593 23.089 -6.653 1.00 30.25 554 SER A C 1
ATOM 4330 O O . SER A 1 554 ? 43.101 24.196 -6.856 1.00 31.80 554 SER A O 1
ATOM 4333 N N . GLU A 1 555 ? 41.875 22.813 -5.559 1.00 25.74 555 GLU A N 1
ATOM 4334 C CA . GLU A 1 555 ? 41.564 23.818 -4.543 1.00 20.73 555 GLU A CA 1
ATOM 4335 C C . GLU A 1 555 ? 42.802 24.500 -3.970 1.00 21.12 555 GLU A C 1
ATOM 4336 O O . GLU A 1 555 ? 42.711 25.620 -3.469 1.00 21.87 555 GLU A O 1
ATOM 4342 N N . HIS A 1 556 ? 43.952 23.832 -4.032 1.00 19.30 556 HIS A N 1
ATOM 4343 C CA . HIS A 1 556 ? 45.176 24.424 -3.505 1.00 19.72 556 HIS A CA 1
ATOM 4344 C C . HIS A 1 556 ? 45.925 25.179 -4.592 1.00 19.24 556 HIS A C 1
ATOM 4345 O O . HIS A 1 556 ? 46.924 25.824 -4.320 1.00 22.50 556 HIS A O 1
ATOM 4352 N N . HIS A 1 557 ? 45.459 25.098 -5.829 1.00 19.77 557 HIS A N 1
ATOM 4353 C CA . HIS A 1 557 ? 46.121 25.834 -6.914 1.00 18.08 557 HIS A CA 1
ATOM 4354 C C . HIS A 1 557 ? 47.644 25.626 -6.996 1.00 17.20 557 HIS A C 1
ATOM 4355 O O . HIS A 1 557 ? 48.413 26.599 -7.011 1.00 16.33 557 HIS A O 1
ATOM 4362 N N . LEU A 1 558 ? 48.072 24.364 -7.089 1.00 18.85 558 LEU A N 1
ATOM 4363 C CA . LEU A 1 558 ? 49.495 24.016 -7.149 1.00 15.80 558 LEU A CA 1
ATOM 4364 C C . LEU A 1 558 ? 50.054 23.559 -8.513 1.00 18.71 558 LEU A C 1
ATOM 4365 O O . LEU A 1 558 ? 49.457 22.745 -9.223 1.00 19.75 558 LEU A O 1
ATOM 4370 N N . ILE A 1 559 ? 51.236 24.050 -8.855 1.00 18.97 559 ILE A N 1
ATOM 4371 C CA . ILE A 1 559 ? 51.864 23.675 -10.099 1.00 18.21 559 ILE A CA 1
ATOM 4372 C C . ILE A 1 559 ? 53.284 23.216 -9.823 1.00 19.26 559 ILE A C 1
ATOM 4373 O O . ILE A 1 559 ? 54.133 23.994 -9.392 1.00 23.20 559 ILE A O 1
ATOM 4378 N N . ARG A 1 560 ? 53.552 21.944 -10.070 1.00 17.19 560 ARG A N 1
ATOM 4379 C CA . ARG A 1 560 ? 54.890 21.430 -9.846 1.00 19.23 560 ARG A CA 1
ATOM 4380 C C . ARG A 1 560 ? 55.729 21.611 -11.110 1.00 22.20 560 ARG A C 1
ATOM 4381 O O . ARG A 1 560 ? 55.418 21.029 -12.134 1.00 28.60 560 ARG A O 1
ATOM 4389 N N . VAL A 1 561 ? 56.772 22.430 -11.050 1.00 22.43 561 VAL A N 1
ATOM 4390 C CA . VAL A 1 561 ? 57.651 22.637 -12.194 1.00 20.19 561 VAL A CA 1
ATOM 4391 C C . VAL A 1 561 ? 58.905 21.809 -11.978 1.00 20.68 561 VAL A C 1
ATOM 4392 O O . VAL A 1 561 ? 59.423 21.766 -10.864 1.00 21.10 561 VAL A O 1
ATOM 4396 N N . LYS A 1 562 ? 59.368 21.125 -13.022 1.00 19.29 562 LYS A N 1
ATOM 4397 C CA . LYS A 1 562 ? 60.582 20.296 -12.949 1.00 18.43 562 LYS A CA 1
ATOM 4398 C C . LYS A 1 562 ? 61.553 20.638 -14.066 1.00 17.25 562 LYS A C 1
ATOM 4399 O O . LYS A 1 562 ? 61.160 21.025 -15.150 1.00 18.34 562 LYS A O 1
ATOM 4405 N N . ALA A 1 563 ? 62.833 20.506 -13.816 1.00 15.42 563 ALA A N 1
ATOM 4406 C CA . ALA A 1 563 ? 63.764 20.828 -14.873 1.00 20.04 563 ALA A CA 1
ATOM 4407 C C . ALA A 1 563 ? 64.830 19.767 -14.822 1.00 24.26 563 ALA A C 1
ATOM 4408 O O . ALA A 1 563 ? 65.262 19.367 -13.742 1.00 24.96 563 ALA A O 1
ATOM 4410 N N . LEU A 1 564 ? 65.213 19.274 -15.991 1.00 26.80 564 LEU A N 1
ATOM 4411 C CA . LEU A 1 564 ? 66.245 18.243 -16.096 1.00 30.70 564 LEU A CA 1
ATOM 4412 C C . LEU A 1 564 ? 67.330 18.896 -16.918 1.00 34.33 564 LEU A C 1
ATOM 4413 O O . LEU A 1 564 ? 67.044 19.615 -17.870 1.00 38.70 564 LEU A O 1
ATOM 4418 N N . LEU A 1 565 ? 68.577 18.673 -16.562 1.00 36.25 565 LEU A N 1
ATOM 4419 C CA . LEU A 1 565 ? 69.661 19.270 -17.317 1.00 37.38 565 LEU A CA 1
ATOM 4420 C C . LEU A 1 565 ? 70.576 18.122 -17.599 1.00 41.54 565 LEU A C 1
ATOM 4421 O O . LEU A 1 565 ? 71.340 17.753 -16.724 1.00 43.84 565 LEU A O 1
ATOM 4426 N N . ASP A 1 566 ? 70.498 17.509 -18.771 1.00 47.07 566 ASP A N 1
ATOM 4427 C CA . ASP A 1 566 ? 71.434 16.437 -18.972 1.00 56.49 566 ASP A CA 1
ATOM 4428 C C . ASP A 1 566 ? 72.774 17.054 -19.242 1.00 63.18 566 ASP A C 1
ATOM 4429 O O . ASP A 1 566 ? 73.077 17.562 -20.330 1.00 63.68 566 ASP A O 1
ATOM 4434 N N . ALA A 1 567 ? 73.554 17.026 -18.170 1.00 69.64 567 ALA A N 1
ATOM 4435 C CA . ALA A 1 567 ? 74.881 17.578 -18.126 1.00 75.31 567 ALA A CA 1
ATOM 4436 C C . ALA A 1 567 ? 75.888 16.765 -18.917 1.00 78.75 567 ALA A C 1
ATOM 4437 O O . ALA A 1 567 ? 76.112 15.581 -18.643 1.00 80.94 567 ALA A O 1
ATOM 4439 N N . PRO A 1 568 ? 76.503 17.402 -19.922 1.00 81.28 568 PRO A N 1
ATOM 4440 C CA . PRO A 1 568 ? 77.525 16.865 -20.837 1.00 83.20 568 PRO A CA 1
ATOM 4441 C C . PRO A 1 568 ? 78.754 16.212 -20.143 1.00 83.86 568 PRO A C 1
ATOM 4442 O O . PRO A 1 568 ? 79.264 16.776 -19.138 1.00 84.30 568 PRO A O 1
ATOM 4446 N N . GLY A 1 572 ? 76.383 13.128 -14.188 1.00 40.91 572 GLY A N 1
ATOM 4447 C CA . GLY A 1 572 ? 75.121 12.657 -14.859 1.00 42.10 572 GLY A CA 1
ATOM 4448 C C . GLY A 1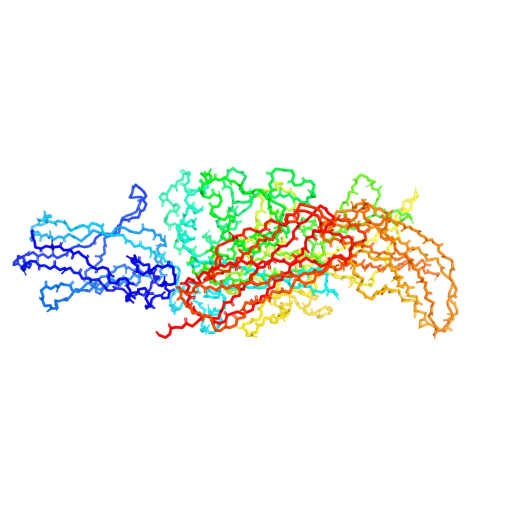 572 ? 74.031 13.715 -14.976 1.00 39.78 572 GLY A C 1
ATOM 4449 O O . GLY A 1 572 ? 74.314 14.912 -14.880 1.00 44.08 572 GLY A O 1
ATOM 4450 N N . PRO A 1 573 ? 72.772 13.309 -15.199 1.00 34.94 573 PRO A N 1
ATOM 4451 C CA . PRO A 1 573 ? 71.712 14.316 -15.310 1.00 32.74 573 PRO A CA 1
ATOM 4452 C C . PRO A 1 573 ? 71.416 15.063 -13.990 1.00 30.29 573 PRO A C 1
ATOM 4453 O O . PRO A 1 573 ? 71.565 14.496 -12.905 1.00 23.93 573 PRO A O 1
ATOM 4457 N N . ILE A 1 574 ? 70.996 16.329 -14.100 1.00 28.87 574 ILE A N 1
ATOM 4458 C CA . ILE A 1 574 ? 70.687 17.177 -12.938 1.00 28.66 574 ILE A CA 1
ATOM 4459 C C . ILE A 1 574 ? 69.222 17.548 -12.907 1.00 27.54 574 ILE A C 1
ATOM 4460 O O . ILE A 1 574 ? 68.675 17.989 -13.913 1.00 27.45 574 ILE A O 1
ATOM 4465 N N . MET A 1 575 ? 68.597 17.426 -11.739 1.00 26.92 575 MET A N 1
ATOM 4466 C CA . MET A 1 575 ? 67.180 17.759 -11.607 1.00 26.79 575 MET A CA 1
ATOM 4467 C C . MET A 1 575 ? 66.919 18.764 -10.484 1.00 26.70 575 MET A C 1
ATOM 4468 O O . MET A 1 575 ? 67.729 18.928 -9.570 1.00 29.02 575 MET A O 1
ATOM 4473 N N . THR A 1 576 ? 65.780 19.441 -10.572 1.00 23.62 576 THR A N 1
ATOM 4474 C CA . THR A 1 576 ? 65.368 20.409 -9.577 1.00 23.12 576 THR A CA 1
ATOM 4475 C C . THR A 1 576 ? 63.876 20.571 -9.709 1.00 21.40 576 THR A C 1
ATOM 4476 O O . THR A 1 576 ? 63.362 20.794 -10.791 1.00 22.77 576 THR A O 1
ATOM 4480 N N . VAL A 1 577 ? 63.159 20.440 -8.611 1.00 21.02 577 VAL A N 1
ATOM 4481 C CA . VAL A 1 577 ? 61.725 20.590 -8.691 1.00 18.55 577 VAL A CA 1
ATOM 4482 C C . VAL A 1 577 ? 61.262 21.764 -7.860 1.00 17.23 577 VAL A C 1
ATOM 4483 O O . VAL A 1 577 ? 61.912 22.129 -6.906 1.00 19.69 577 VAL A O 1
ATOM 4487 N N . ALA A 1 578 ? 60.160 22.378 -8.259 1.00 18.64 578 ALA A N 1
ATOM 4488 C CA . ALA A 1 578 ? 59.611 23.508 -7.537 1.00 19.76 578 ALA A CA 1
ATOM 4489 C C . ALA A 1 578 ? 58.107 23.377 -7.545 1.00 21.66 578 ALA A C 1
ATOM 4490 O O . ALA A 1 578 ? 57.530 22.987 -8.553 1.00 25.96 578 ALA A O 1
ATOM 4492 N N . ASN A 1 579 ? 57.469 23.660 -6.421 1.00 22.61 579 ASN A N 1
ATOM 4493 C CA . ASN A 1 579 ? 56.016 23.598 -6.372 1.00 24.79 579 ASN A CA 1
ATOM 4494 C C . ASN A 1 579 ? 55.555 24.999 -6.204 1.00 25.20 579 ASN A C 1
ATOM 4495 O O . ASN A 1 579 ? 55.941 25.666 -5.246 1.00 28.01 579 ASN A O 1
ATOM 4500 N N . ILE A 1 580 ? 54.731 25.453 -7.138 1.00 24.45 580 ILE A N 1
ATOM 4501 C CA . ILE A 1 580 ? 54.259 26.805 -7.069 1.00 23.74 580 ILE A CA 1
ATOM 4502 C C . ILE A 1 580 ? 52.840 26.920 -6.564 1.00 26.56 580 ILE A C 1
ATOM 4503 O O . ILE A 1 580 ? 51.913 26.448 -7.193 1.00 29.25 580 ILE A O 1
ATOM 4508 N N . PRO A 1 581 ? 52.660 27.480 -5.361 1.00 29.71 581 PRO A N 1
ATOM 4509 C CA . PRO A 1 581 ? 51.308 27.647 -4.844 1.00 29.30 581 PRO A CA 1
ATOM 4510 C C . PRO A 1 581 ? 50.753 29.027 -5.328 1.00 28.83 581 PRO A C 1
ATOM 4511 O O . PRO A 1 581 ? 51.252 30.094 -4.945 1.00 31.07 581 PRO A O 1
ATOM 4515 N N . LEU A 1 582 ? 49.750 28.998 -6.200 1.00 26.16 582 LEU A N 1
ATOM 4516 C CA . LEU A 1 582 ? 49.172 30.232 -6.720 1.00 27.76 582 LEU A CA 1
ATOM 4517 C C . LEU A 1 582 ? 48.222 30.780 -5.643 1.00 31.31 582 LEU A C 1
ATOM 4518 O O . LEU A 1 582 ? 47.335 30.056 -5.179 1.00 32.50 582 LEU A O 1
ATOM 4523 N N . SER A 1 583 ? 48.396 32.055 -5.266 1.00 32.33 583 SER A N 1
ATOM 4524 C CA . SER A 1 583 ? 47.600 32.683 -4.195 1.00 31.90 583 SER A CA 1
ATOM 4525 C C . SER A 1 583 ? 46.155 33.055 -4.456 1.00 32.29 583 SER A C 1
ATOM 4526 O O . SER A 1 583 ? 45.778 33.301 -5.586 1.00 37.02 583 SER A O 1
ATOM 4529 N N . THR A 1 584 ? 45.346 33.092 -3.395 1.00 32.08 584 THR A N 1
ATOM 4530 C CA . THR A 1 584 ? 43.948 33.506 -3.502 1.00 32.38 584 THR A CA 1
ATOM 4531 C C . THR A 1 584 ? 43.887 34.862 -2.790 1.00 33.10 584 THR A C 1
ATOM 4532 O O . THR A 1 584 ? 44.743 35.175 -1.959 1.00 33.83 584 THR A O 1
ATOM 4536 N N . PRO A 1 585 ? 42.886 35.691 -3.104 1.00 33.56 585 PRO A N 1
ATOM 4537 C CA . PRO A 1 585 ? 42.893 36.976 -2.399 1.00 30.65 585 PRO A CA 1
ATOM 4538 C C . PRO A 1 585 ? 42.720 36.782 -0.911 1.00 26.65 585 PRO A C 1
ATOM 4539 O O . PRO A 1 585 ? 42.164 35.771 -0.487 1.00 26.98 585 PRO A O 1
ATOM 4543 N N . GLU A 1 586 ? 43.214 37.744 -0.129 1.00 26.90 586 GLU A N 1
ATOM 4544 C CA . GLU A 1 586 ? 43.099 37.701 1.320 1.00 26.73 586 GLU A CA 1
ATOM 4545 C C . GLU A 1 586 ? 41.955 38.544 1.862 1.00 26.21 586 GLU A C 1
ATOM 4546 O O . GLU A 1 586 ? 41.970 39.767 1.752 1.00 28.56 586 GLU A O 1
ATOM 4552 N N . LEU A 1 587 ? 40.989 37.878 2.484 1.00 23.70 587 LEU A N 1
ATOM 4553 C CA . LEU A 1 587 ? 39.813 38.549 3.020 1.00 21.54 587 LEU A CA 1
ATOM 4554 C C . LEU A 1 587 ? 40.170 39.669 3.977 1.00 20.11 587 LEU A C 1
ATOM 4555 O O . LEU A 1 587 ? 41.116 39.553 4.750 1.00 19.48 587 LEU A O 1
ATOM 4560 N N . LEU A 1 588 ? 39.401 40.756 3.892 1.00 20.34 588 LEU A N 1
ATOM 4561 C CA . LEU A 1 588 ? 39.528 41.922 4.759 1.00 17.16 588 LEU A CA 1
ATOM 4562 C C . LEU A 1 588 ? 38.450 41.734 5.785 1.00 21.47 588 LEU A C 1
ATOM 4563 O O . LEU A 1 588 ? 37.245 41.918 5.503 1.00 20.41 588 LEU A O 1
ATOM 4568 N N . VAL A 1 589 ? 38.876 41.318 6.969 1.00 22.02 589 VAL A N 1
ATOM 4569 C CA . VAL A 1 589 ? 37.934 41.104 8.037 1.00 22.96 589 VAL A CA 1
ATOM 4570 C C . VAL A 1 589 ? 38.109 42.258 9.025 1.00 27.16 589 VAL A C 1
ATOM 4571 O O . VAL A 1 589 ? 39.233 42.558 9.449 1.00 30.92 589 VAL A O 1
ATOM 4575 N N . GLN A 1 590 ? 36.993 42.933 9.339 1.00 26.63 590 GLN A N 1
ATOM 4576 C CA . GLN A 1 590 ? 36.981 44.077 10.251 1.00 22.47 590 GLN A CA 1
ATOM 4577 C C . GLN A 1 590 ? 35.752 44.067 11.141 1.00 21.43 590 GLN A C 1
ATOM 4578 O O . GLN A 1 590 ? 34.646 43.851 10.685 1.00 19.80 590 GLN A O 1
ATOM 4584 N N . VAL A 1 591 ? 35.944 44.288 12.427 1.00 21.83 591 VAL A N 1
ATOM 4585 C CA . VAL A 1 591 ? 34.805 44.349 13.306 1.00 25.60 591 VAL A CA 1
ATOM 4586 C C . VAL A 1 591 ? 35.098 45.564 14.183 1.00 28.45 591 VAL A C 1
ATOM 4587 O O . VAL A 1 591 ? 35.559 45.455 15.303 1.00 31.66 591 VAL A O 1
ATOM 4591 N N . PRO A 1 592 ? 34.826 46.766 13.643 1.00 31.30 592 PRO A N 1
ATOM 4592 C CA . PRO A 1 592 ? 35.019 48.095 14.235 1.00 33.07 592 PRO A CA 1
ATOM 4593 C C . PRO A 1 592 ? 34.358 48.482 15.580 1.00 35.64 592 PRO A C 1
ATOM 4594 O O . PRO A 1 592 ? 33.285 47.981 15.962 1.00 32.99 592 PRO A O 1
ATOM 4598 N N . GLY A 1 593 ? 35.040 49.386 16.289 1.00 38.29 593 GLY A N 1
ATOM 4599 C CA . GLY A 1 593 ? 34.572 49.860 17.576 1.00 41.83 593 GLY A CA 1
ATOM 4600 C C . GLY A 1 593 ? 34.821 48.866 18.691 1.00 45.69 593 GLY A C 1
ATOM 4601 O O . GLY A 1 593 ? 34.989 47.673 18.433 1.00 52.37 593 GLY A O 1
ATOM 4602 N N . LYS A 1 594 ? 34.846 49.352 19.933 1.00 46.93 594 LYS A N 1
ATOM 4603 C CA . LYS A 1 594 ? 35.056 48.504 21.119 1.00 43.77 594 LYS A CA 1
ATOM 4604 C C . LYS A 1 594 ? 34.093 47.303 21.243 1.00 39.64 594 LYS A C 1
ATOM 4605 O O . LYS A 1 594 ? 32.874 47.440 21.131 1.00 38.97 594 LYS A O 1
ATOM 4611 N N . ALA A 1 595 ? 34.656 46.126 21.488 1.00 34.05 595 ALA A N 1
ATOM 4612 C CA . ALA A 1 595 ? 33.859 44.922 21.610 1.00 28.50 595 ALA A CA 1
ATOM 4613 C C . ALA A 1 595 ? 33.663 44.637 23.065 1.00 27.13 595 ALA A C 1
ATOM 4614 O O . ALA A 1 595 ? 34.600 44.753 23.844 1.00 26.12 595 ALA A O 1
ATOM 4616 N N . VAL A 1 596 ? 32.440 44.250 23.423 1.00 25.84 596 VAL A N 1
ATOM 4617 C CA . VAL A 1 596 ? 32.081 43.943 24.797 1.00 26.47 596 VAL A CA 1
ATOM 4618 C C . VAL A 1 596 ? 31.260 42.675 24.866 1.00 26.58 596 VAL A C 1
ATOM 4619 O O . VAL A 1 596 ? 30.407 42.500 24.015 1.00 24.79 596 VAL A O 1
ATOM 4623 N N . VAL A 1 597 ? 31.507 41.817 25.873 1.00 28.32 597 VAL A N 1
ATOM 4624 C CA . VAL A 1 597 ? 30.780 40.544 26.030 1.00 29.16 597 VAL A CA 1
ATOM 4625 C C . VAL A 1 597 ? 29.286 40.738 26.068 1.00 33.74 597 VAL A C 1
ATOM 4626 O O . VAL A 1 597 ? 28.789 41.664 26.729 1.00 37.68 597 VAL A O 1
ATOM 4630 N N . TRP A 1 598 ? 28.576 39.855 25.364 1.00 34.46 598 TRP A N 1
ATOM 4631 C CA . TRP A 1 598 ? 27.125 39.903 25.292 1.00 35.65 598 TRP A CA 1
ATOM 4632 C C . TRP A 1 598 ? 26.572 41.207 24.761 1.00 34.82 598 TRP A C 1
ATOM 4633 O O . TRP A 1 598 ? 25.429 41.536 25.029 1.00 38.48 598 TRP A O 1
ATOM 4644 N N . GLU A 1 599 ? 27.399 41.944 24.031 1.00 32.38 599 GLU A N 1
ATOM 4645 C CA . GLU A 1 599 ? 27.032 43.215 23.439 1.00 34.51 599 GLU A CA 1
ATOM 4646 C C . GLU A 1 599 ? 27.109 43.007 21.922 1.00 36.64 599 GLU A C 1
ATOM 4647 O O . GLU A 1 599 ? 28.165 42.662 21.366 1.00 36.66 599 GLU A O 1
ATOM 4653 N N . PRO A 1 600 ? 25.977 43.174 21.237 1.00 35.13 600 PRO A N 1
ATOM 4654 C CA . PRO A 1 600 ? 25.876 43.017 19.789 1.00 33.13 600 PRO A CA 1
ATOM 4655 C C . PRO A 1 600 ? 26.853 43.841 18.983 1.00 31.38 600 PRO A C 1
ATOM 4656 O O . PRO A 1 600 ? 26.920 45.056 19.146 1.00 29.80 600 PRO A O 1
ATOM 4660 N N . LEU A 1 601 ? 27.598 43.181 18.090 1.00 29.37 601 LEU A N 1
ATOM 4661 C CA . LEU A 1 601 ? 28.552 43.894 17.234 1.00 27.71 601 LEU A CA 1
ATOM 4662 C C . LEU A 1 601 ? 28.450 43.398 15.795 1.00 29.25 601 LEU A C 1
ATOM 4663 O O . LEU A 1 601 ? 27.849 42.337 15.540 1.00 30.51 601 LEU A O 1
ATOM 4668 N N . THR A 1 602 ? 29.042 44.171 14.871 1.00 27.49 602 THR A N 1
ATOM 4669 C CA . THR A 1 602 ? 29.045 43.868 13.433 1.00 23.57 602 THR A CA 1
ATOM 4670 C C . THR A 1 602 ? 30.457 43.734 12.859 1.00 23.98 602 THR A C 1
ATOM 4671 O O . THR A 1 602 ? 31.297 44.643 12.971 1.00 21.43 602 THR A O 1
ATOM 4675 N N . ALA A 1 603 ? 30.669 42.571 12.238 1.00 26.14 603 ALA A N 1
ATOM 4676 C CA . ALA A 1 603 ? 31.912 42.176 11.584 1.00 26.61 603 ALA A CA 1
ATOM 4677 C C . ALA A 1 603 ? 31.680 42.331 10.086 1.00 27.93 603 ALA A C 1
ATOM 4678 O O . ALA A 1 603 ? 30.599 42.019 9.573 1.00 26.88 603 ALA A O 1
ATOM 4680 N N . TYR A 1 604 ? 32.717 42.790 9.397 1.00 30.76 604 TYR A N 1
ATOM 4681 C CA . TYR A 1 604 ? 32.674 43.072 7.971 1.00 31.36 604 TYR A CA 1
ATOM 4682 C C . TYR A 1 604 ? 33.749 42.369 7.176 1.00 32.83 604 TYR A C 1
ATOM 4683 O O . TYR A 1 604 ? 34.931 42.570 7.425 1.00 35.68 604 TYR A O 1
ATOM 4692 N N . VAL A 1 605 ? 33.359 41.571 6.194 1.00 32.49 605 VAL A N 1
ATOM 4693 C CA . VAL A 1 605 ? 34.361 40.910 5.378 1.00 32.11 605 VAL A CA 1
ATOM 4694 C C . VAL A 1 605 ? 34.159 41.331 3.923 1.00 30.13 605 VAL A C 1
ATOM 4695 O O . VAL A 1 605 ? 33.035 41.532 3.479 1.00 27.33 605 VAL A O 1
ATOM 4699 N N . SER A 1 606 ? 35.261 41.509 3.202 1.00 30.61 606 SER A N 1
ATOM 4700 C CA . SER A 1 606 ? 35.199 41.960 1.817 1.00 30.31 606 SER A CA 1
ATOM 4701 C C . SER A 1 606 ? 36.428 41.605 0.975 1.00 32.12 606 SER A C 1
ATOM 4702 O O . SER A 1 606 ? 37.533 41.546 1.490 1.00 34.95 606 SER A O 1
ATOM 4705 N N . PHE A 1 607 ? 36.244 41.387 -0.325 1.00 33.70 607 PHE A N 1
ATOM 4706 C CA . PHE A 1 607 ? 37.374 41.097 -1.219 1.00 33.23 607 PHE A CA 1
ATOM 4707 C C . PHE A 1 607 ? 37.012 41.432 -2.661 1.00 33.88 607 PHE A C 1
ATOM 4708 O O . PHE A 1 607 ? 35.893 41.826 -2.951 1.00 31.82 607 PHE A O 1
ATOM 4716 N N . THR A 1 608 ? 37.984 41.318 -3.553 1.00 37.01 608 THR A N 1
ATOM 4717 C CA . THR A 1 608 ? 37.760 41.604 -4.960 1.00 35.54 608 THR A CA 1
ATOM 4718 C C . THR A 1 608 ? 38.049 40.388 -5.815 1.00 32.50 608 THR A C 1
ATOM 4719 O O . THR A 1 608 ? 39.129 39.837 -5.759 1.00 33.56 608 THR A O 1
ATOM 4723 N N . ASN A 1 609 ? 37.075 39.972 -6.605 1.00 31.54 609 ASN A N 1
ATOM 4724 C CA . ASN A 1 609 ? 37.243 38.846 -7.508 1.00 31.24 609 ASN A CA 1
ATOM 4725 C C . ASN A 1 609 ? 38.489 39.037 -8.399 1.00 33.05 609 ASN A C 1
ATOM 4726 O O . ASN A 1 609 ? 38.537 39.946 -9.211 1.00 34.65 609 ASN A O 1
ATOM 4731 N N . PRO A 1 610 ? 39.525 38.201 -8.232 1.00 35.03 610 PRO A N 1
ATOM 4732 C CA . PRO A 1 610 ? 40.736 38.333 -9.057 1.00 39.52 610 PRO A CA 1
ATOM 4733 C C . PRO A 1 610 ? 40.558 37.541 -10.371 1.00 43.35 610 PRO A C 1
ATOM 4734 O O . PRO A 1 610 ? 41.422 37.532 -11.260 1.00 45.08 610 PRO A O 1
ATOM 4738 N N . LEU A 1 611 ? 39.421 36.861 -10.461 1.00 44.24 611 LEU A N 1
ATOM 4739 C CA . LEU A 1 611 ? 39.080 36.055 -11.612 1.00 40.15 611 LEU A CA 1
ATOM 4740 C C . LEU A 1 611 ? 38.252 36.837 -12.636 1.00 43.63 611 LEU A C 1
ATOM 4741 O O . LEU A 1 611 ? 37.303 37.542 -12.299 1.00 40.84 611 LEU A O 1
ATOM 4746 N N . PRO A 1 612 ? 38.617 36.722 -13.911 1.00 47.58 612 PRO A N 1
ATOM 4747 C CA . PRO A 1 612 ? 37.870 37.424 -14.949 1.00 50.86 612 PRO A CA 1
ATOM 4748 C C . PRO A 1 612 ? 36.641 36.567 -15.278 1.00 51.04 612 PRO A C 1
ATOM 4749 O O . PRO A 1 612 ? 36.188 36.500 -16.415 1.00 54.12 612 PRO A O 1
ATOM 4753 N N . VAL A 1 613 ? 36.109 35.911 -14.255 1.00 49.38 613 VAL A N 1
ATOM 4754 C CA . VAL A 1 613 ? 34.952 35.046 -14.397 1.00 47.65 613 VAL A CA 1
ATOM 4755 C C . VAL A 1 613 ? 34.047 35.359 -13.238 1.00 46.68 613 VAL A C 1
ATOM 4756 O O . VAL A 1 613 ? 34.508 35.784 -12.197 1.00 48.94 613 VAL A O 1
ATOM 4760 N N . PRO A 1 614 ? 32.739 35.178 -13.400 1.00 47.06 614 PRO A N 1
ATOM 4761 C CA . PRO A 1 614 ? 31.913 35.478 -12.232 1.00 46.85 614 PRO A CA 1
ATOM 4762 C C . PRO A 1 614 ? 32.005 34.231 -11.321 1.00 44.86 614 PRO A C 1
ATOM 4763 O O . PRO A 1 614 ? 32.190 33.126 -11.829 1.00 47.36 614 PRO A O 1
ATOM 4767 N N . LEU A 1 615 ? 31.909 34.393 -10.000 1.00 39.89 615 LEU A N 1
ATOM 4768 C CA . LEU A 1 615 ? 31.932 33.236 -9.098 1.00 33.71 615 LEU A CA 1
ATOM 4769 C C . LEU A 1 615 ? 30.549 33.183 -8.521 1.00 33.59 615 LEU A C 1
ATOM 4770 O O . LEU A 1 615 ? 29.972 34.196 -8.156 1.00 33.99 615 LEU A O 1
ATOM 4775 N N . LYS A 1 616 ? 29.973 32.014 -8.467 1.00 35.26 616 LYS A N 1
ATOM 4776 C CA . LYS A 1 616 ? 28.663 31.972 -7.893 1.00 39.01 616 LYS A CA 1
ATOM 4777 C C . LYS A 1 616 ? 28.691 30.903 -6.855 1.00 37.74 616 LYS A C 1
ATOM 4778 O O . LYS A 1 616 ? 29.586 30.063 -6.841 1.00 38.24 616 LYS A O 1
ATOM 4784 N N . GLY A 1 617 ? 27.693 30.935 -5.990 1.00 38.94 617 GLY A N 1
ATOM 4785 C CA . GLY A 1 617 ? 27.630 29.995 -4.890 1.00 38.47 617 GLY A CA 1
ATOM 4786 C C . GLY A 1 617 ? 28.473 30.522 -3.741 1.00 36.58 617 GLY A C 1
ATOM 4787 O O . GLY A 1 617 ? 28.823 29.752 -2.836 1.00 37.86 617 GLY A O 1
ATOM 4788 N N . GLY A 1 618 ? 28.785 31.828 -3.793 1.00 33.83 618 GLY A N 1
ATOM 4789 C CA . GLY A 1 618 ? 29.602 32.483 -2.784 1.00 29.38 618 GLY A CA 1
ATOM 4790 C C . GLY A 1 618 ? 29.022 32.369 -1.397 1.00 27.32 618 GLY A C 1
ATOM 4791 O O . GLY A 1 618 ? 27.917 32.833 -1.170 1.00 29.67 618 GLY A O 1
ATOM 4792 N N . VAL A 1 619 ? 29.755 31.711 -0.495 1.00 27.23 619 VAL A N 1
ATOM 4793 C CA . VAL A 1 619 ? 29.368 31.531 0.917 1.00 22.61 619 VAL A CA 1
ATOM 4794 C C . VAL A 1 619 ? 30.519 31.983 1.796 1.00 25.98 619 VAL A C 1
ATOM 4795 O O . VAL A 1 619 ? 31.669 31.582 1.556 1.00 30.66 619 VAL A O 1
ATOM 4799 N N . PHE A 1 620 ? 30.212 32.765 2.826 1.00 23.27 620 PHE A N 1
ATOM 4800 C CA . PHE A 1 620 ? 31.219 33.199 3.775 1.00 19.87 620 PHE A CA 1
ATOM 4801 C C . PHE A 1 620 ? 30.825 32.397 5.021 1.00 22.51 620 PHE A C 1
ATOM 4802 O O . PHE A 1 620 ? 29.632 32.258 5.301 1.00 21.73 620 PHE A O 1
ATOM 4810 N N . THR A 1 621 ? 31.796 31.833 5.739 1.00 21.78 621 THR A N 1
ATOM 4811 C CA . THR A 1 621 ? 31.503 31.095 6.980 1.00 21.03 621 THR A CA 1
ATOM 4812 C C . THR A 1 621 ? 32.338 31.752 8.051 1.00 20.63 621 THR A C 1
ATOM 4813 O O . THR A 1 621 ? 33.541 31.898 7.864 1.00 23.65 621 THR A O 1
ATOM 4817 N N . LEU A 1 622 ? 31.727 32.154 9.166 1.00 19.71 622 LEU A N 1
ATOM 4818 C CA . LEU A 1 622 ? 32.477 32.840 10.220 1.00 18.04 622 LEU A CA 1
ATOM 4819 C C . LEU A 1 622 ? 32.467 32.109 11.552 1.00 17.43 622 LEU A C 1
ATOM 4820 O O . LEU A 1 622 ? 31.461 31.530 11.937 1.00 22.69 622 LEU A O 1
ATOM 4825 N N . GLU A 1 623 ? 33.589 32.130 12.265 1.00 15.54 623 GLU A N 1
ATOM 4826 C CA . GLU A 1 623 ? 33.642 31.492 13.568 1.00 14.96 623 GLU A CA 1
ATOM 4827 C C . GLU A 1 623 ? 34.801 32.012 14.401 1.00 17.52 623 GLU A C 1
ATOM 4828 O O . GLU A 1 623 ? 35.768 32.561 13.871 1.00 18.99 623 GLU A O 1
ATOM 4834 N N . GLY A 1 624 ? 34.694 31.828 15.715 1.00 19.10 624 GLY A N 1
ATOM 4835 C CA . GLY A 1 624 ? 35.752 32.253 16.610 1.00 19.11 624 GLY A CA 1
ATOM 4836 C C . GLY A 1 624 ? 35.516 31.702 18.003 1.00 20.69 624 GLY A C 1
ATOM 4837 O O . GLY A 1 624 ? 34.400 31.816 18.502 1.00 20.79 624 GLY A O 1
ATOM 4838 N N . ALA A 1 625 ? 36.531 31.067 18.607 1.00 20.62 625 ALA A N 1
ATOM 4839 C CA . ALA A 1 625 ? 36.424 30.531 19.966 1.00 18.01 625 ALA A CA 1
ATOM 4840 C C . ALA A 1 625 ? 36.060 31.748 20.784 1.00 19.47 625 ALA A C 1
ATOM 4841 O O . ALA A 1 625 ? 36.734 32.775 20.676 1.00 17.71 625 ALA A O 1
ATOM 4843 N N . GLY A 1 626 ? 34.985 31.668 21.558 1.00 18.81 626 GLY A N 1
ATOM 4844 C CA . GLY A 1 626 ? 34.614 32.808 22.375 1.00 17.92 626 GLY A CA 1
ATOM 4845 C C . GLY A 1 626 ? 33.916 33.965 21.690 1.00 20.82 626 GLY A C 1
ATOM 4846 O O . GLY A 1 626 ? 33.425 34.861 22.380 1.00 21.09 626 GLY A O 1
ATOM 4847 N N . LEU A 1 627 ? 33.884 33.976 20.352 1.00 22.73 627 LEU A N 1
ATOM 4848 C CA . LEU A 1 627 ? 33.202 35.030 19.564 1.00 19.60 627 LEU A CA 1
ATOM 4849 C C . LEU A 1 627 ? 31.879 34.455 18.989 1.00 21.79 627 LEU A C 1
ATOM 4850 O O . LEU A 1 627 ? 30.800 34.927 19.331 1.00 25.67 627 LEU A O 1
ATOM 4855 N N . LEU A 1 628 ? 31.964 33.462 18.095 1.00 22.05 628 LEU A N 1
ATOM 4856 C CA . LEU A 1 628 ? 30.779 32.793 17.553 1.00 17.55 628 LEU A CA 1
ATOM 4857 C C . LEU A 1 628 ? 31.040 31.430 16.967 1.00 18.33 628 LEU A C 1
ATOM 4858 O O . LEU A 1 628 ? 32.153 31.095 16.560 1.00 16.26 628 LEU A O 1
ATOM 4863 N N . SER A 1 629 ? 30.000 30.625 16.942 1.00 19.48 629 SER A N 1
ATOM 4864 C CA . SER A 1 629 ? 30.099 29.308 16.323 1.00 27.31 629 SER A CA 1
ATOM 4865 C C . SER A 1 629 ? 29.936 29.460 14.786 1.00 27.44 629 SER A C 1
ATOM 4866 O O . SER A 1 629 ? 29.220 30.351 14.323 1.00 28.97 629 SER A O 1
ATOM 4869 N N . ALA A 1 630 ? 30.601 28.617 14.000 1.00 25.81 630 ALA A N 1
ATOM 4870 C CA . ALA A 1 630 ? 30.531 28.742 12.541 1.00 25.14 630 ALA A CA 1
ATOM 4871 C C . ALA A 1 630 ? 29.177 29.255 12.079 1.00 27.89 630 ALA A C 1
ATOM 4872 O O . ALA A 1 630 ? 28.131 28.709 12.432 1.00 27.44 630 ALA A O 1
ATOM 4874 N N . THR A 1 631 ? 29.208 30.311 11.278 1.00 29.11 631 THR A N 1
ATOM 4875 C CA . THR A 1 631 ? 27.994 30.935 10.786 1.00 27.37 631 THR A CA 1
ATOM 4876 C C . THR A 1 631 ? 28.159 31.311 9.334 1.00 26.83 631 THR A C 1
ATOM 4877 O O . THR A 1 631 ? 29.192 31.841 8.963 1.00 27.82 631 THR A O 1
ATOM 4881 N N . GLN A 1 632 ? 27.146 31.052 8.517 1.00 25.77 632 GLN A N 1
ATOM 4882 C CA . GLN A 1 632 ? 27.244 31.377 7.098 1.00 27.98 632 GLN A CA 1
ATOM 4883 C C . GLN A 1 632 ? 26.508 32.613 6.563 1.00 25.44 632 GLN A C 1
ATOM 4884 O O . GLN A 1 632 ? 25.439 32.978 7.028 1.00 25.93 632 GLN A O 1
ATOM 4890 N N . ILE A 1 633 ? 27.124 33.258 5.580 1.00 26.80 633 ILE A N 1
ATOM 4891 C CA . ILE A 1 633 ? 26.549 34.407 4.885 1.00 26.92 633 ILE A CA 1
ATOM 4892 C C . ILE A 1 633 ? 26.593 34.038 3.402 1.00 29.71 633 ILE A C 1
ATOM 4893 O O . ILE A 1 633 ? 27.679 33.937 2.820 1.00 27.33 633 ILE A O 1
ATOM 4898 N N . HIS A 1 634 ? 25.433 33.822 2.791 1.00 30.16 634 HIS A N 1
ATOM 4899 C CA . HIS A 1 634 ? 25.413 33.477 1.376 1.00 31.37 634 HIS A CA 1
ATOM 4900 C C . HIS A 1 634 ? 25.323 34.735 0.529 1.00 31.92 634 HIS A C 1
ATOM 4901 O O . HIS A 1 634 ? 24.432 35.549 0.720 1.00 34.31 634 HIS A O 1
ATOM 4908 N N . VAL A 1 635 ? 26.286 34.919 -0.367 1.00 34.89 635 VAL A N 1
ATOM 4909 C CA . VAL A 1 635 ? 26.289 36.055 -1.276 1.00 38.26 635 VAL A CA 1
ATOM 4910 C C . VAL A 1 635 ? 25.105 35.831 -2.207 1.00 44.40 635 VAL A C 1
ATOM 4911 O O . VAL A 1 635 ? 25.025 34.799 -2.882 1.00 45.65 635 VAL A O 1
ATOM 4915 N N . ASN A 1 636 ? 24.168 36.771 -2.231 1.00 50.06 636 ASN A N 1
ATOM 4916 C CA . ASN A 1 636 ? 23.009 36.610 -3.102 1.00 55.21 636 ASN A CA 1
ATOM 4917 C C . ASN A 1 636 ? 23.354 37.178 -4.472 1.00 53.17 636 ASN A C 1
ATOM 4918 O O . ASN A 1 636 ? 23.503 38.386 -4.654 1.00 52.37 636 ASN A O 1
ATOM 4923 N N . GLY A 1 637 ? 23.505 36.278 -5.431 1.00 51.03 637 GLY A N 1
ATOM 4924 C CA . GLY A 1 637 ? 23.876 36.692 -6.766 1.00 49.98 637 GLY A CA 1
ATOM 4925 C C . GLY A 1 637 ? 25.199 36.049 -7.134 1.00 49.34 637 GLY A C 1
ATOM 4926 O O . GLY A 1 637 ? 25.556 35.006 -6.590 1.00 52.57 637 GLY A O 1
ATOM 4927 N N . ALA A 1 638 ? 25.925 36.655 -8.065 1.00 44.85 638 ALA A N 1
ATOM 4928 C CA . ALA A 1 638 ? 27.206 36.120 -8.487 1.00 43.91 638 ALA A CA 1
ATOM 4929 C C . ALA A 1 638 ? 28.149 37.296 -8.568 1.00 43.61 638 ALA A C 1
ATOM 4930 O O . ALA A 1 638 ? 27.803 38.376 -9.054 1.00 44.25 638 ALA A O 1
ATOM 4932 N N . VAL A 1 639 ? 29.349 37.095 -8.055 1.00 41.73 639 VAL A N 1
ATOM 4933 C CA . VAL A 1 639 ? 30.306 38.169 -8.037 1.00 39.55 639 VAL A CA 1
ATOM 4934 C C . VAL A 1 639 ? 30.849 38.337 -9.431 1.00 38.06 639 VAL A C 1
ATOM 4935 O O . VAL A 1 639 ? 31.358 37.394 -10.025 1.00 37.35 639 VAL A O 1
ATOM 4939 N N . ALA A 1 640 ? 30.705 39.536 -9.972 1.00 39.11 640 ALA A N 1
ATOM 4940 C CA . ALA A 1 640 ? 31.203 39.781 -11.314 1.00 43.72 640 ALA A CA 1
ATOM 4941 C C . ALA A 1 640 ? 32.709 39.663 -11.416 1.00 44.79 640 ALA A C 1
ATOM 4942 O O . ALA A 1 640 ? 33.431 39.831 -10.430 1.00 46.78 640 ALA A O 1
ATOM 4944 N N . PRO A 1 641 ? 33.205 39.366 -12.628 1.00 44.82 641 PRO A N 1
ATOM 4945 C CA . PRO A 1 641 ? 34.648 39.240 -12.829 1.00 43.76 641 PRO A CA 1
ATOM 4946 C C . PRO A 1 641 ? 35.311 40.500 -12.288 1.00 42.61 641 PRO A C 1
ATOM 4947 O O . PRO A 1 641 ? 34.868 41.596 -12.574 1.00 43.74 641 PRO A O 1
ATOM 4951 N N . SER A 1 642 ? 36.358 40.349 -11.492 1.00 43.85 642 SER A N 1
ATOM 4952 C CA . SER A 1 642 ? 37.055 41.505 -10.926 1.00 42.89 642 SER A CA 1
ATOM 4953 C C . SER A 1 642 ? 36.165 42.421 -10.068 1.00 40.64 642 SER A C 1
ATOM 4954 O O . SER A 1 642 ? 36.507 43.581 -9.825 1.00 40.52 642 SER A O 1
ATOM 4957 N N . GLY A 1 643 ? 35.038 41.905 -9.594 1.00 37.83 643 GLY A N 1
ATOM 4958 C CA . GLY A 1 643 ? 34.164 42.725 -8.772 1.00 37.69 643 GLY A CA 1
ATOM 4959 C C . GLY A 1 643 ? 34.363 42.546 -7.275 1.00 37.08 643 GLY A C 1
ATOM 4960 O O . GLY A 1 643 ? 34.704 41.456 -6.820 1.00 38.46 643 GLY A O 1
ATOM 4961 N N . LYS A 1 644 ? 34.151 43.608 -6.501 1.00 35.20 644 LYS A N 1
ATOM 4962 C CA . LYS A 1 644 ? 34.307 43.523 -5.048 1.00 36.07 644 LYS A CA 1
ATOM 4963 C C . LYS A 1 644 ? 33.079 42.943 -4.346 1.00 33.72 644 LYS A C 1
ATOM 4964 O O . LYS A 1 644 ? 31.954 43.337 -4.634 1.00 33.72 644 LYS A O 1
ATOM 4970 N N . VAL A 1 645 ? 33.324 42.001 -3.430 1.00 31.65 645 VAL A N 1
ATOM 4971 C CA . VAL A 1 645 ? 32.292 41.330 -2.638 1.00 27.68 645 VAL A CA 1
ATOM 4972 C C . VAL A 1 645 ? 32.325 41.905 -1.253 1.00 27.36 645 VAL A C 1
ATOM 4973 O O . VAL A 1 645 ? 33.392 42.224 -0.738 1.00 29.39 645 VAL A O 1
ATOM 4977 N N . SER A 1 646 ? 31.170 42.043 -0.628 1.00 28.10 646 SER A N 1
ATOM 4978 C CA . SER A 1 646 ? 31.161 42.610 0.714 1.00 29.11 646 SER A CA 1
ATOM 4979 C C . SER A 1 646 ? 29.947 42.219 1.515 1.00 30.21 646 SER A C 1
ATOM 4980 O O . SER A 1 646 ? 28.839 42.590 1.140 1.00 31.87 646 SER A O 1
ATOM 4983 N N . VAL A 1 647 ? 30.161 41.469 2.606 1.00 29.87 647 VAL A N 1
ATOM 4984 C CA . VAL A 1 647 ? 29.082 41.052 3.520 1.00 28.68 647 VAL A CA 1
ATOM 4985 C C . VAL A 1 647 ? 29.405 41.541 4.928 1.00 31.42 647 VAL A C 1
ATOM 4986 O O . VAL A 1 647 ? 30.441 42.200 5.166 1.00 31.25 647 VAL A O 1
ATOM 4990 N N . LYS A 1 648 ? 28.505 41.204 5.854 1.00 27.36 648 LYS A N 1
ATOM 4991 C CA . LYS A 1 648 ? 28.670 41.542 7.244 1.00 23.60 648 LYS A CA 1
ATOM 4992 C C . LYS A 1 648 ? 27.701 40.706 8.025 1.00 23.91 648 LYS A C 1
ATOM 4993 O O . LYS A 1 648 ? 26.692 40.277 7.504 1.00 22.00 648 LYS A O 1
ATOM 4999 N N . LEU A 1 649 ? 28.021 40.475 9.286 1.00 26.53 649 LEU A N 1
ATOM 5000 C CA . LEU A 1 649 ? 27.215 39.639 10.173 1.00 28.27 649 LEU A CA 1
ATOM 5001 C C . LEU A 1 649 ? 27.163 40.346 11.534 1.00 31.82 649 LEU A C 1
ATOM 5002 O O . LEU A 1 649 ? 28.097 41.053 11.899 1.00 37.84 649 LEU A O 1
ATOM 5007 N N . SER A 1 650 ? 26.089 40.174 12.287 1.00 31.71 650 SER A N 1
ATOM 5008 C CA . SER A 1 650 ? 26.033 40.779 13.607 1.00 29.69 650 SER A CA 1
ATOM 5009 C C . SER A 1 650 ? 26.037 39.656 14.593 1.00 31.40 650 SER A C 1
ATOM 5010 O O . SER A 1 650 ? 25.476 38.601 14.306 1.00 32.25 650 SER A O 1
ATOM 5013 N N . PHE A 1 651 ? 26.690 39.851 15.736 1.00 28.90 651 PHE A N 1
ATOM 5014 C CA . PHE A 1 651 ? 26.722 38.820 16.765 1.00 26.82 651 PHE A CA 1
ATOM 5015 C C . PHE A 1 651 ? 27.243 39.404 18.080 1.00 28.18 651 PHE A C 1
ATOM 5016 O O . PHE A 1 651 ? 27.787 40.516 18.099 1.00 28.38 651 PHE A O 1
ATOM 5024 N N . SER A 1 652 ? 27.047 38.673 19.176 1.00 27.09 652 SER A N 1
ATOM 5025 C CA . SER A 1 652 ? 27.469 39.136 20.495 1.00 27.45 652 SER A CA 1
ATOM 5026 C C . SER A 1 652 ? 28.525 38.201 21.097 1.00 26.88 652 SER A C 1
ATOM 5027 O O . SER A 1 652 ? 28.208 37.067 21.474 1.00 30.49 652 SER A O 1
ATOM 5030 N N . PRO A 1 653 ? 29.783 38.675 21.239 1.00 21.28 653 PRO A N 1
ATOM 5031 C CA . PRO A 1 653 ? 30.783 37.769 21.805 1.00 18.13 653 PRO A CA 1
ATOM 5032 C C . PRO A 1 653 ? 30.258 36.957 23.006 1.00 19.90 653 PRO A C 1
ATOM 5033 O O . PRO A 1 653 ? 29.309 37.350 23.677 1.00 19.88 653 PRO A O 1
ATOM 5037 N N . MET A 1 654 ? 30.848 35.795 23.243 1.00 16.52 654 MET A N 1
ATOM 5038 C CA . MET A 1 654 ? 30.395 34.960 24.320 1.00 20.22 654 MET A CA 1
ATOM 5039 C C . MET A 1 654 ? 31.305 35.031 25.526 1.00 23.32 654 MET A C 1
ATOM 5040 O O . MET A 1 654 ? 30.856 34.971 26.659 1.00 32.08 654 MET A O 1
ATOM 5045 N N . ARG A 1 655 ? 32.599 35.128 25.292 1.00 22.71 655 ARG A N 1
ATOM 5046 C CA . ARG A 1 655 ? 33.551 35.219 26.387 1.00 18.32 655 ARG A CA 1
ATOM 5047 C C . ARG A 1 655 ? 34.473 36.419 26.155 1.00 20.64 655 ARG A C 1
ATOM 5048 O O . ARG A 1 655 ? 34.646 36.942 25.042 1.00 19.04 655 ARG A O 1
ATOM 5056 N N . THR A 1 656 ? 35.080 36.866 27.232 1.00 23.46 656 THR A N 1
ATOM 5057 C CA . THR A 1 656 ? 35.944 38.009 27.145 1.00 24.08 656 THR A CA 1
ATOM 5058 C C . THR A 1 656 ? 37.341 37.540 26.796 1.00 21.81 656 THR A C 1
ATOM 5059 O O . THR A 1 656 ? 37.610 36.348 26.833 1.00 23.44 656 THR A O 1
ATOM 5063 N N . GLY A 1 657 ? 38.221 38.457 26.406 1.00 19.84 657 GLY A N 1
ATOM 5064 C CA . GLY A 1 657 ? 39.582 38.067 26.069 1.00 15.39 657 GLY A CA 1
ATOM 5065 C C . GLY A 1 657 ? 40.074 38.503 24.699 1.00 16.18 657 GLY A C 1
ATOM 5066 O O . GLY A 1 657 ? 39.344 39.167 23.948 1.00 16.00 657 GLY A O 1
ATOM 5067 N N . VAL A 1 658 ? 41.331 38.188 24.397 1.00 12.58 658 VAL A N 1
ATOM 5068 C CA . VAL A 1 658 ? 41.886 38.498 23.090 1.00 16.94 658 VAL A CA 1
ATOM 5069 C C . VAL A 1 658 ? 41.461 37.320 22.190 1.00 20.02 658 VAL A C 1
ATOM 5070 O O . VAL A 1 658 ? 41.949 36.199 22.335 1.00 24.55 658 VAL A O 1
ATOM 5074 N N . ARG A 1 659 ? 40.538 37.568 21.273 1.00 17.24 659 ARG A N 1
ATOM 5075 C CA . ARG A 1 659 ? 40.036 36.495 20.454 1.00 15.04 659 ARG A CA 1
ATOM 5076 C C . ARG A 1 659 ? 40.307 36.733 18.994 1.00 16.19 659 ARG A C 1
ATOM 5077 O O . ARG A 1 659 ? 40.632 37.840 18.581 1.00 16.62 659 ARG A O 1
ATOM 5085 N N . LYS A 1 660 ? 40.206 35.665 18.222 1.00 15.88 660 LYS A N 1
ATOM 5086 C CA . LYS A 1 660 ? 40.467 35.710 16.785 1.00 17.83 660 LYS A CA 1
ATOM 5087 C C . LYS A 1 660 ? 39.215 35.282 15.971 1.00 20.45 660 LYS A C 1
ATOM 5088 O O . LYS A 1 660 ? 38.558 34.256 16.288 1.00 18.22 660 LYS A O 1
ATOM 5094 N N . LEU A 1 661 ? 38.859 36.093 14.966 1.00 20.46 661 LEU A N 1
ATOM 5095 C CA . LEU A 1 661 ? 37.685 35.814 14.138 1.00 18.66 661 LEU A CA 1
ATOM 5096 C C . LEU A 1 661 ? 38.214 35.271 12.853 1.00 18.89 661 LEU A C 1
ATOM 5097 O O . LEU A 1 661 ? 39.076 35.894 12.206 1.00 20.15 661 LEU A O 1
ATOM 5102 N N . LEU A 1 662 ? 37.716 34.080 12.520 1.00 18.85 662 LEU A N 1
ATOM 5103 C CA . LEU A 1 662 ? 38.137 33.344 11.322 1.00 19.56 662 LEU A CA 1
ATOM 5104 C C . LEU A 1 662 ? 37.054 33.305 10.236 1.00 18.00 662 LEU A C 1
ATOM 5105 O O . LEU A 1 662 ? 35.858 33.172 10.513 1.00 17.62 662 LEU A O 1
ATOM 5110 N N . VAL A 1 663 ? 37.483 33.449 8.989 1.00 17.92 663 VAL A N 1
ATOM 5111 C CA . VAL A 1 663 ? 36.554 33.427 7.886 1.00 17.50 663 VAL A CA 1
ATOM 5112 C C . VAL A 1 663 ? 37.078 32.692 6.647 1.00 18.60 663 VAL A C 1
ATOM 5113 O O . VAL A 1 663 ? 38.253 32.802 6.250 1.00 15.52 663 VAL A O 1
ATOM 5117 N N . ASP A 1 664 ? 36.162 31.921 6.068 1.00 20.21 664 ASP A N 1
ATOM 5118 C CA . ASP A 1 664 ? 36.383 31.163 4.860 1.00 22.50 664 ASP A CA 1
ATOM 5119 C C . ASP A 1 664 ? 35.386 31.579 3.749 1.00 24.23 664 ASP A C 1
ATOM 5120 O O . ASP A 1 664 ? 34.220 31.875 4.010 1.00 24.72 664 ASP A O 1
ATOM 5125 N N . PHE A 1 665 ? 35.860 31.622 2.509 1.00 27.93 665 PHE A N 1
ATOM 5126 C CA . PHE A 1 665 ? 34.998 31.928 1.357 1.00 28.58 665 PHE A CA 1
ATOM 5127 C C . PHE A 1 665 ? 35.169 30.892 0.246 1.00 26.91 665 PHE A C 1
ATOM 5128 O O . PHE A 1 665 ? 36.296 30.614 -0.204 1.00 23.90 665 PHE A O 1
ATOM 5136 N N . ASP A 1 666 ? 34.047 30.316 -0.185 1.00 27.05 666 ASP A N 1
ATOM 5137 C CA . ASP A 1 666 ? 34.069 29.356 -1.285 1.00 29.29 666 ASP A CA 1
ATOM 5138 C C . ASP A 1 666 ? 33.079 29.730 -2.387 1.00 29.87 666 ASP A C 1
ATOM 5139 O O . ASP A 1 666 ? 32.013 30.313 -2.137 1.00 27.24 666 ASP A O 1
ATOM 5144 N N . SER A 1 667 ? 33.449 29.376 -3.611 1.00 27.49 667 SER A N 1
ATOM 5145 C CA . SER A 1 667 ? 32.632 29.684 -4.760 1.00 27.33 667 SER A CA 1
ATOM 5146 C C . SER A 1 667 ? 32.989 28.623 -5.763 1.00 28.26 667 SER A C 1
ATOM 5147 O O . SER A 1 667 ? 33.941 27.876 -5.533 1.00 29.23 667 SER A O 1
ATOM 5150 N N . ASP A 1 668 ? 32.246 28.572 -6.870 1.00 28.08 668 ASP A N 1
ATOM 5151 C CA . ASP A 1 668 ? 32.494 27.584 -7.929 1.00 30.55 668 ASP A CA 1
ATOM 5152 C C . ASP A 1 668 ? 33.897 27.696 -8.515 1.00 30.09 668 ASP A C 1
ATOM 5153 O O . ASP A 1 668 ? 34.608 26.698 -8.604 1.00 30.22 668 ASP A O 1
ATOM 5158 N N . ARG A 1 669 ? 34.296 28.911 -8.876 1.00 29.19 669 ARG A N 1
ATOM 5159 C CA . ARG A 1 669 ? 35.592 29.149 -9.464 1.00 29.83 669 ARG A CA 1
ATOM 5160 C C . ARG A 1 669 ? 36.678 29.637 -8.509 1.00 31.63 669 ARG A C 1
ATOM 5161 O O . ARG A 1 669 ? 37.870 29.555 -8.841 1.00 34.59 669 ARG A O 1
ATOM 5169 N N . LEU A 1 670 ? 36.288 30.169 -7.346 1.00 30.11 670 LEU A N 1
ATOM 5170 C CA . LEU A 1 670 ? 37.272 30.635 -6.344 1.00 24.29 670 LEU A CA 1
ATOM 5171 C C . LEU A 1 670 ? 37.101 29.847 -5.071 1.00 27.06 670 LEU A C 1
ATOM 5172 O O . LEU A 1 670 ? 36.072 29.966 -4.373 1.00 26.85 670 LEU A O 1
ATOM 5177 N N . LYS A 1 671 ? 38.116 29.036 -4.778 1.00 24.36 671 LYS A N 1
ATOM 5178 C CA . LYS A 1 671 ? 38.075 28.204 -3.602 1.00 25.32 671 LYS A CA 1
ATOM 5179 C C . LYS A 1 671 ? 39.315 28.439 -2.783 1.00 24.75 671 LYS A C 1
ATOM 5180 O O . LYS A 1 671 ? 40.337 28.876 -3.333 1.00 21.09 671 LYS A O 1
ATOM 5186 N N . ASP A 1 672 ? 39.211 28.141 -1.475 1.00 23.49 672 ASP A N 1
ATOM 5187 C CA . ASP A 1 672 ? 40.336 28.260 -0.554 1.00 20.22 672 ASP A CA 1
ATOM 5188 C C . ASP A 1 672 ? 40.638 29.743 -0.298 1.00 19.02 672 ASP A C 1
ATOM 5189 O O . ASP A 1 672 ? 41.749 30.231 -0.515 1.00 19.76 672 ASP A O 1
ATOM 5194 N N . VAL A 1 673 ? 39.639 30.494 0.131 1.00 17.24 673 VAL A N 1
ATOM 5195 C CA . VAL A 1 673 ? 39.880 31.903 0.409 1.00 17.65 673 VAL A CA 1
ATOM 5196 C C . VAL A 1 673 ? 39.636 32.222 1.903 1.00 18.52 673 VAL A C 1
ATOM 5197 O O . VAL A 1 673 ? 38.514 32.075 2.402 1.00 14.39 673 VAL A O 1
ATOM 5201 N N . LYS A 1 674 ? 40.690 32.681 2.596 1.00 18.84 674 LYS A N 1
ATOM 5202 C CA . LYS A 1 674 ? 40.616 32.977 4.025 1.00 16.90 674 LYS A CA 1
ATOM 5203 C C . LYS A 1 674 ? 40.947 34.386 4.524 1.00 18.37 674 LYS A C 1
ATOM 5204 O O . LYS A 1 674 ? 41.476 35.257 3.807 1.00 13.22 674 LYS A O 1
ATOM 5210 N N . GLY A 1 675 ? 40.651 34.552 5.815 1.00 20.46 675 GLY A N 1
ATOM 5211 C CA . GLY A 1 675 ? 40.888 35.793 6.536 1.00 19.30 675 GLY A CA 1
ATOM 5212 C C . GLY A 1 675 ? 40.743 35.557 8.038 1.00 18.55 675 GLY A C 1
ATOM 5213 O O . GLY A 1 675 ? 40.017 34.621 8.435 1.00 13.20 675 GLY A O 1
ATOM 5214 N N . VAL A 1 676 ? 41.465 36.364 8.839 1.00 19.94 676 VAL A N 1
ATOM 5215 C CA . VAL A 1 676 ? 41.467 36.348 10.332 1.00 19.74 676 VAL A CA 1
ATOM 5216 C C . VAL A 1 676 ? 41.691 37.757 10.824 1.00 20.38 676 VAL A C 1
ATOM 5217 O O . VAL A 1 676 ? 42.436 38.542 10.226 1.00 19.58 676 VAL A O 1
ATOM 5221 N N . THR A 1 677 ? 41.103 38.055 11.962 1.00 20.29 677 THR A N 1
ATOM 5222 C CA . THR A 1 677 ? 41.287 39.359 12.526 1.00 18.25 677 THR A CA 1
ATOM 5223 C C . THR A 1 677 ? 41.318 39.077 14.000 1.00 17.25 677 THR A C 1
ATOM 5224 O O . THR A 1 677 ? 40.779 38.058 14.428 1.00 14.92 677 THR A O 1
ATOM 5228 N N . THR A 1 678 ? 41.977 39.966 14.743 1.00 19.56 678 THR A N 1
ATOM 5229 C CA . THR A 1 678 ? 42.087 39.910 16.207 1.00 17.21 678 THR A CA 1
ATOM 5230 C C . THR A 1 678 ? 41.098 40.935 16.769 1.00 16.42 678 THR A C 1
ATOM 5231 O O . THR A 1 678 ? 41.078 42.107 16.374 1.00 12.18 678 THR A O 1
ATOM 5235 N N . VAL A 1 679 ? 40.266 40.477 17.679 1.00 17.05 679 VAL A N 1
ATOM 5236 C CA . VAL A 1 679 ? 39.292 41.330 18.329 1.00 20.13 679 VAL A CA 1
ATOM 5237 C C . VAL A 1 679 ? 39.410 41.161 19.857 1.00 19.74 679 VAL A C 1
ATOM 5238 O O . VAL A 1 679 ? 39.191 40.055 20.366 1.00 21.47 679 VAL A O 1
ATOM 5242 N N . VAL A 1 680 ? 39.772 42.234 20.580 1.00 16.73 680 VAL A N 1
ATOM 5243 C CA . VAL A 1 680 ? 39.861 42.168 22.044 1.00 11.66 680 VAL A CA 1
ATOM 5244 C C . VAL A 1 680 ? 38.466 42.368 22.694 1.00 15.28 680 VAL A C 1
ATOM 5245 O O . VAL A 1 680 ? 37.882 43.455 22.623 1.00 12.29 680 VAL A O 1
ATOM 5249 N N . VAL A 1 681 ? 37.921 41.305 23.295 1.00 16.49 681 VAL A N 1
ATOM 5250 C CA . VAL A 1 681 ? 36.606 41.380 23.924 1.00 18.29 681 VAL A CA 1
ATOM 5251 C C . VAL A 1 681 ? 36.719 41.838 25.385 1.00 21.88 681 VAL A C 1
ATOM 5252 O O . VAL A 1 681 ? 37.399 41.230 26.225 1.00 24.43 681 VAL A O 1
ATOM 5256 N N . HIS A 1 682 ? 36.043 42.944 25.676 1.00 24.57 682 HIS A N 1
ATOM 5257 C CA . HIS A 1 682 ? 36.083 43.539 26.992 1.00 20.53 682 HIS A CA 1
ATOM 5258 C C . HIS A 1 682 ? 34.893 43.244 27.838 1.00 25.23 682 HIS A C 1
ATOM 5259 O O . HIS A 1 682 ? 33.896 42.642 27.438 1.00 22.36 682 HIS A O 1
ATOM 5266 N N . LYS A 1 683 ? 35.068 43.774 29.030 1.00 32.12 683 LYS A N 1
ATOM 5267 C CA . LYS A 1 683 ? 34.138 43.825 30.105 1.00 39.04 683 LYS A CA 1
ATOM 5268 C C . LYS A 1 683 ? 34.472 43.236 31.416 1.00 44.57 683 LYS A C 1
ATOM 5269 O O . LYS A 1 683 ? 34.104 42.116 31.757 1.00 46.78 683 LYS A O 1
ATOM 5275 N N . LYS A 1 684 ? 35.153 44.122 32.137 1.00 49.84 684 LYS A N 1
ATOM 5276 C CA . LYS A 1 684 ? 35.638 44.042 33.508 1.00 53.19 684 LYS A CA 1
ATOM 5277 C C . LYS A 1 684 ? 34.445 43.736 34.454 1.00 56.59 684 LYS A C 1
ATOM 5278 O O . LYS A 1 684 ? 34.380 42.588 34.976 1.00 58.85 684 LYS A O 1
#

Organism: Pagrus major (NCBI:txid143350)

Nearest PDB structures (foldseek):
  1g0d-assembly1_A  TM=1.002E+00  e=0.000E+00  Pagrus major
  6kzb-assembly2_C  TM=9.369E-01  e=1.568E-75  Homo sapiens
  1nug-assembly2_B  TM=9.318E-01  e=1.545E-74  Homo sapiens
  8oxw-assembly1_A  TM=9.228E-01  e=2.016E-74  Homo sapiens
  9bc2-assembly1_A  TM=6.098E-01  e=3.457E-67  Homo sapiens

Foldseek 3Di:
DWFDAKFQQQLVQCVVAVQPLQDRPAHAHEAQDKGKIKGQTPADQPVLKDKWKKKAFDPVSLDIATADDDPDDQQGKHWDWDDDDNMIIIIIGHHLLDFWHKMWMKMFIDDNVDDGPDIHHTGIYTYFHHLCNVVHQLPDPDVLLLCVQQVDQKAWAWDDFLVDIDIAIEGLLLSPHCNQVLLVVLLCPFPCCVVPVSVSRVCRSDPFSSLQSLLQQCELDQAQRLADEDQDPPLPPADDALFHRYQPVSSCVCVVVPRGHHRHHDQVNSQSNSSSSNSNRPWGKWKKKFAQWQQQVQLAQEAEFEAAPLRHGPDPVDFFDGTFSMGMWMWTAGQCPVDDPDLHTTFTWGSQAGNPPPSHHTWDSHRLQCLAQQPCPDDDDNSSVNCRQRRDYWYWHQYPVGDTFTAAEDVDGTRRFIWTADSPDRDTDRPSNSRYDPPPPVSRVVSCVVNVNDDDQWDWDKADDQAAQAFKGKIKIKIFRQDAAKWKWKKKKWKFAAGSSRGTWGGLDIDMDIDIAGHRGMDIDMDIGGNVSVLVTYHLQQKMKMKMWIVTCVIYIYIDIRGHHYDAKDKDWDDAAAAQDKTKIKIKDWACHQAWWAQKKKWKDKNQAHDTDIDHQPDIAHHRHMDMDMDMGGGHDFAWIKMKMAIDTPSHHSYIYMDIHGYDDD